Protein AF-0000000087382368 (afdb_homodimer)

Organism: NCBI:txid433684

Sequence (576 aa):
MLLDVPDKCGGAGKSADVFLLLVVKSSPLNYDRREVLRKTWAMERQHNGLWIRRIFISGTTGEGHEKSRMNNLLELEQREYSDILQWDFTDSFYNLTLKQILFLEWMERSCPHVRFLLNGDDDVFAHTDNMVEYLQNLKGNDGSKHLFAGYLIQGHGPVRWKPSKYYIPVEIYKEDSYFPYCGGGGFLLSSYTASVIYNMSRSITFHPIDDAYIGMCLAKAGLSPISHIGFRTLGLKIPSNKVNTYDPCYYKDLLVVHRFLPAEMYFMWNKISDPTLKCGRPLKCGARMLLDVPDKCGGAGKSADVFLLLVVKSSPLNYDRREVLRKTWAMERQHNGLWIRRIFISGTTGEGHEKSRMNNLLELEQREYSDILQWDFTDSFYNLTLKQILFLEWMERSCPHVRFLLNGDDDVFAHTDNMVEYLQNLKGNDGSKHLFAGYLIQGHGPVRWKPSKYYIPVEIYKEDSYFPYCGGGGFLLSSYTASVIYNMSRSITFHPIDDAYIGMCLAKAGLSPISHIGFRTLGLKIPSNKVNTYDPCYYKDLLVVHRFLPAEMYFMWNKISDPTLKCGRPLKCGAR

Foldseek 3Di:
DLADQLCQCPWQVNNQLAAEEEEAEDELVPPLLVVLCCVFQQPFDDAPSGTYTYAYEYEFEDDDPVRVVSSVSVVVVCVVPVHYHYDHDYGDLQCVQVSLLVVLVSCVGRRLNHFKYKQAYSFKAFNVNLVSVVQVPPPPGSLQDWAKEAAKDFPAAQDCDVVDPRHDDCVQPVDGTFAIFHDRRIIMTRSNLSNQLNVLPVPDDDDRNNRSSSRVSCVVVVHHHDYDPQHAAVADPDPDPPDDSLDLLVNLNHGMGGGHDSVSSNVNRVQSPDPPDDDPDPDPPPPD/DLADQLCQCPWQVNLLLAAEEEEAEDELVPPLLVVLCCVFQQPFDDAPSGTYTYAYEYEFEDDDPVRVVSSVSVVVVCVVPVHYHYDHDYGDLQCVQVSLLVVLVSCVGRRLNHFKYKQAYSFKAFNVNLVSVVQVPPPPGSLQDWAKEAAKDFPAAQDCDVVDPRHDDCVQPVDGTFAIFHDRRIIMTRSNLSNQLNVLPVPDDDDRNNRSSSRVSCVVVVHHHDYDPQHAAVADPDPDPPDDSLDLLVNLNHGMGGGHDSVSNNVNRVQSPDPPDDDPDPDPPPPD

Secondary structure (DSSP, 8-state):
--B--TTTTSSGGGGGGEEEEEEEE--TT-HHHHHHHHHTTT--EEETTEEEEEEEEEEE-SSHHHHHHHHHHHHHHHHHH--EEEEEEE-SGGGHHHHHHHHHHHHHHH-TT--EEEEEETTEEE-HHHHHHHHHT-TT-SSSS--EEEEEE-S---B--TTSTTB--TTT---SSPPPEEEEEEEEEEHHHHHHHHHHHTSS---SSHHHHHHHHHHHTT---EE-TTEETT----S-TTS-TT-GGGTTT-SEEE---HHHHHHHHHHHT-TT------------/--B--TTTTSSGGGGGGEEEEEEEE--TT-HHHHHHHHHTTT--EEETTEEEEEEEEEEE-SSHHHHHHHHHHHHHHHHHH--EEEEEEE--GGGHHHHHHHHHHHHHHH-TT--EEEEEETTEEE-HHHHHHHHHT-TT-SSSS--EEEEEE-S---B--TTSTTB--TTT---SSPPPEEEEEEEEEEHHHHHHHHHHHTSS---SSHHHHHHHHHHHTT---EE-TTEETT----S-TTS-TT-GGGTTT-SEEE---HHHHHHHHHHHT-TT------------

Nearest PDB structures (foldseek):
  6wmo-assembly1_B  TM=9.620E-01  e=3.633E-31  Homo sapiens
  6wmo-assembly1_A  TM=9.500E-01  e=1.245E-30  Homo sapiens
  6wmm-assembly1_A  TM=9.479E-01  e=2.606E-30  Homo sapiens
  6wmn-assembly2_C  TM=9.348E-01  e=1.694E-30  Homo sapiens
  7jhi-assembly4_D  TM=9.370E-01  e=4.709E-29  Homo sapiens

Structure (mmCIF, N/CA/C/O backbone):
data_AF-0000000087382368-model_v1
#
loop_
_entity.id
_entity.type
_entity.pdbx_description
1 polymer Hexosyltransferase
#
loop_
_atom_site.group_PDB
_atom_site.id
_atom_site.type_symbol
_atom_site.label_atom_id
_atom_site.label_alt_id
_atom_site.label_comp_id
_atom_site.label_asym_id
_atom_site.label_entity_id
_atom_site.label_seq_id
_atom_site.pdbx_PDB_ins_code
_atom_site.Cartn_x
_atom_site.Cartn_y
_atom_site.Cartn_z
_atom_site.occupancy
_atom_site.B_iso_or_equiv
_atom_site.auth_seq_id
_atom_site.auth_comp_id
_atom_site.auth_asym_id
_atom_site.auth_atom_id
_atom_site.pdbx_PDB_model_num
ATOM 1 N N . MET A 1 1 ? -22.281 12.133 9.969 1 93.56 1 MET A N 1
ATOM 2 C CA . MET A 1 1 ? -21.016 11.422 10.117 1 93.56 1 MET A CA 1
ATOM 3 C C . MET A 1 1 ? -21.172 9.945 9.789 1 93.56 1 MET A C 1
ATOM 5 O O . MET A 1 1 ? -22.109 9.297 10.258 1 93.56 1 MET A O 1
ATOM 9 N N . LEU A 1 2 ? -20.391 9.484 8.906 1 97.62 2 LEU A N 1
ATOM 10 C CA . LEU A 1 2 ? -20.453 8.109 8.438 1 97.62 2 LEU A CA 1
ATOM 11 C C . LEU A 1 2 ? -19.594 7.199 9.32 1 97.62 2 LEU A C 1
ATOM 13 O O . LEU A 1 2 ? -20 6.082 9.648 1 97.62 2 LEU A O 1
ATOM 17 N N . LEU A 1 3 ? -18.438 7.551 9.656 1 98.69 3 LEU A N 1
ATOM 18 C CA . LEU A 1 3 ? -17.531 6.844 10.547 1 98.69 3 LEU A CA 1
ATOM 19 C C . LEU A 1 3 ? -17.031 7.762 11.656 1 98.69 3 LEU A C 1
ATOM 21 O O . LEU A 1 3 ? -16.75 8.938 11.422 1 98.69 3 LEU A O 1
ATOM 25 N N . ASP A 1 4 ? -16.984 7.246 12.867 1 98.19 4 ASP A N 1
ATOM 26 C CA . ASP A 1 4 ? -16.594 8.008 14.047 1 98.19 4 ASP A CA 1
ATOM 27 C C . ASP A 1 4 ? -15.656 7.199 14.938 1 98.19 4 ASP A C 1
ATOM 29 O O . ASP A 1 4 ? -15.609 5.969 14.836 1 98.19 4 ASP A O 1
ATOM 33 N N . VAL A 1 5 ? -14.828 7.914 15.609 1 97.38 5 VAL A N 1
ATOM 34 C CA . VAL A 1 5 ? -13.945 7.297 16.594 1 97.38 5 VAL A CA 1
ATOM 35 C C . VAL A 1 5 ? -13.977 8.109 17.891 1 97.38 5 VAL A C 1
ATOM 37 O O . VAL A 1 5 ? -12.953 8.656 18.312 1 97.38 5 VAL A O 1
ATOM 40 N N . PRO A 1 6 ? -15.023 8.094 18.625 1 94.81 6 PRO A N 1
ATOM 41 C CA . PRO A 1 6 ? -15.219 9 19.766 1 94.81 6 PRO A CA 1
ATOM 42 C C . PRO A 1 6 ? -14.227 8.758 20.891 1 94.81 6 PRO A C 1
ATOM 44 O O . PRO A 1 6 ? -13.93 9.664 21.672 1 94.81 6 PRO A O 1
ATOM 47 N N . ASP A 1 7 ? -13.656 7.555 20.938 1 95.12 7 ASP A N 1
ATOM 48 C CA . ASP A 1 7 ? -12.781 7.238 22.062 1 95.12 7 ASP A CA 1
ATOM 49 C C . ASP A 1 7 ? -11.312 7.312 21.656 1 95.12 7 ASP A C 1
ATOM 51 O O . ASP A 1 7 ? -10.438 6.766 22.344 1 95.12 7 ASP A O 1
ATOM 55 N N . LYS A 1 8 ? -11.047 7.922 20.516 1 96.75 8 LYS A N 1
ATOM 56 C CA . LYS A 1 8 ? -9.688 7.961 19.984 1 96.75 8 LYS A CA 1
ATOM 57 C C . LYS A 1 8 ? -8.719 8.562 21 1 96.75 8 LYS A C 1
ATOM 59 O O . LYS A 1 8 ? -7.586 8.086 21.125 1 96.75 8 LYS A O 1
ATOM 64 N N . CYS A 1 9 ? -9.148 9.539 21.672 1 97.06 9 CYS A N 1
ATOM 65 C CA . CYS A 1 9 ? -8.273 10.25 22.609 1 97.06 9 CYS A CA 1
ATOM 66 C C . CYS A 1 9 ? -8.539 9.82 24.047 1 97.06 9 CYS A C 1
ATOM 68 O O . CYS A 1 9 ? -8.227 10.555 24.984 1 97.06 9 CYS A O 1
ATOM 70 N N . GLY A 1 10 ? -9.164 8.672 24.25 1 94 10 GLY A N 1
ATOM 71 C CA . GLY A 1 10 ? -9.492 8.211 25.594 1 94 10 GLY A CA 1
ATOM 72 C C . GLY A 1 10 ? -10.75 8.859 26.156 1 94 10 GLY A C 1
ATOM 73 O O . GLY A 1 10 ? -11.008 8.773 27.359 1 94 10 GLY A O 1
ATOM 74 N N . GLY A 1 11 ? -11.5 9.453 25.281 1 90.62 11 GLY A N 1
ATOM 75 C CA . GLY A 1 11 ? -12.633 10.258 25.703 1 90.62 11 GLY A CA 1
ATOM 76 C C . GLY A 1 11 ? -12.266 11.703 25.984 1 90.62 11 GLY A C 1
ATOM 77 O O . GLY A 1 11 ? -11.086 12.031 26.125 1 90.62 11 GLY A O 1
ATOM 78 N N . ALA A 1 12 ? -13.266 12.547 26.016 1 86.62 12 ALA A N 1
ATOM 79 C CA . ALA A 1 12 ? -13.055 13.984 26.172 1 86.62 12 ALA A CA 1
ATOM 80 C C . ALA A 1 12 ? -12.25 14.289 27.438 1 86.62 12 ALA A C 1
ATOM 82 O O . ALA A 1 12 ? -11.352 15.133 27.422 1 86.62 12 ALA A O 1
ATOM 83 N N . GLY A 1 13 ? -12.469 13.578 28.453 1 89.31 13 GLY A N 1
ATOM 84 C CA . GLY A 1 13 ? -11.852 13.852 29.734 1 89.31 13 GLY A CA 1
ATOM 85 C C . GLY A 1 13 ? -10.398 13.414 29.797 1 89.31 13 GLY A C 1
ATOM 86 O O . GLY A 1 13 ? -9.609 13.969 30.578 1 89.31 13 GLY A O 1
ATOM 87 N N . LYS A 1 14 ? -10.055 12.469 28.969 1 94.19 14 LYS A N 1
ATOM 88 C CA . LYS A 1 14 ? -8.695 11.93 29.031 1 94.19 14 LYS A CA 1
ATOM 89 C C . LYS A 1 14 ? -7.875 12.375 27.828 1 94.19 14 LYS A C 1
ATOM 91 O O . LYS A 1 14 ? -6.758 11.898 27.609 1 94.19 14 LYS A O 1
ATOM 96 N N . SER A 1 15 ? -8.383 13.273 27.125 1 95.56 15 SER A N 1
ATOM 97 C CA . SER A 1 15 ? -7.77 13.617 25.844 1 95.56 15 SER A CA 1
ATOM 98 C C . SER A 1 15 ? -6.438 14.336 26.047 1 95.56 15 SER A C 1
ATOM 100 O O . SER A 1 15 ? -5.605 14.375 25.141 1 95.56 15 SER A O 1
ATOM 102 N N . ALA A 1 16 ? -6.238 14.859 27.25 1 95.69 16 ALA A N 1
ATOM 103 C CA . ALA A 1 16 ? -4.988 15.562 27.531 1 95.69 16 ALA A CA 1
ATOM 104 C C . ALA A 1 16 ? -3.807 14.594 27.531 1 95.69 16 ALA A C 1
ATOM 106 O O . ALA A 1 16 ? -2.652 15.023 27.453 1 95.69 16 ALA A O 1
ATOM 107 N N . ASP A 1 17 ? -4.109 13.312 27.609 1 96.94 17 ASP A N 1
ATOM 108 C CA . ASP A 1 17 ? -3.062 12.297 27.578 1 96.94 17 ASP A CA 1
ATOM 109 C C . ASP A 1 17 ? -2.424 12.211 26.203 1 96.94 17 ASP A C 1
ATOM 111 O O . ASP A 1 17 ? -1.323 11.672 26.047 1 96.94 17 ASP A O 1
ATOM 115 N N . VAL A 1 18 ? -3.141 12.688 25.234 1 98.5 18 VAL A N 1
ATOM 116 C CA . VAL A 1 18 ? -2.605 12.711 23.875 1 98.5 18 VAL A CA 1
ATOM 117 C C . VAL A 1 18 ? -1.771 13.969 23.672 1 98.5 18 VAL A C 1
ATOM 119 O O . VAL A 1 18 ? -2.297 15.086 23.719 1 98.5 18 VAL A O 1
ATOM 122 N N . PHE A 1 19 ? -0.535 13.742 23.484 1 98.75 19 PHE A N 1
ATOM 123 C CA . PHE A 1 19 ? 0.375 14.867 23.312 1 98.75 19 PHE A CA 1
ATOM 124 C C . PHE A 1 19 ? 0.313 15.406 21.891 1 98.75 19 PHE A C 1
ATOM 126 O O . PHE A 1 19 ? 0.235 16.625 21.688 1 98.75 19 PHE A O 1
ATOM 133 N N . LEU A 1 20 ? 0.41 14.578 20.906 1 98.88 20 LEU A N 1
ATOM 134 C CA . LEU A 1 20 ? 0.377 14.938 19.5 1 98.88 20 LEU A CA 1
ATOM 135 C C . LEU A 1 20 ? -0.668 14.117 18.75 1 98.88 20 LEU A C 1
ATOM 137 O O . LEU A 1 20 ? -0.572 12.891 18.688 1 98.88 20 LEU A O 1
ATOM 141 N N . LEU A 1 21 ? -1.691 14.766 18.266 1 98.81 21 LEU A N 1
ATOM 142 C CA . LEU A 1 21 ? -2.693 14.133 17.422 1 98.81 21 LEU A CA 1
ATOM 143 C C . LEU A 1 21 ? -2.389 14.375 15.945 1 98.81 21 LEU A C 1
ATOM 145 O O . LEU A 1 21 ? -2.344 15.523 15.5 1 98.81 21 LEU A O 1
ATOM 149 N N . LEU A 1 22 ? -2.076 13.32 15.219 1 98.88 22 LEU A N 1
ATOM 150 C CA . LEU A 1 22 ? -1.865 13.398 13.773 1 98.88 22 LEU A CA 1
ATOM 151 C C . LEU A 1 22 ? -3.195 13.375 13.031 1 98.88 22 LEU A C 1
ATOM 153 O O . LEU A 1 22 ? -3.938 12.391 13.102 1 98.88 22 LEU A O 1
ATOM 157 N N . VAL A 1 23 ? -3.506 14.438 12.43 1 98.81 23 VAL A N 1
ATOM 158 C CA . VAL A 1 23 ? -4.727 14.586 11.641 1 98.81 23 VAL A CA 1
ATOM 159 C C . VAL A 1 23 ? -4.387 14.578 10.156 1 98.81 23 VAL A C 1
ATOM 161 O O . VAL A 1 23 ? -3.947 15.586 9.602 1 98.81 23 VAL A O 1
ATOM 164 N N . VAL A 1 24 ? -4.66 13.484 9.523 1 98.75 24 VAL A N 1
ATOM 165 C CA . VAL A 1 24 ? -4.195 13.297 8.148 1 98.75 24 VAL A CA 1
ATOM 166 C C . VAL A 1 24 ? -5.387 13.32 7.195 1 98.75 24 VAL A C 1
ATOM 168 O O . VAL A 1 24 ? -6.293 12.484 7.305 1 98.75 24 VAL A O 1
ATOM 171 N N . LYS A 1 25 ? -5.398 14.273 6.285 1 98.12 25 LYS A N 1
ATOM 172 C CA . LYS A 1 25 ? -6.418 14.312 5.238 1 98.12 25 LYS A CA 1
ATOM 173 C C . LYS A 1 25 ? -6.156 13.242 4.18 1 98.12 25 LYS A C 1
ATOM 175 O O . LYS A 1 25 ? -5.07 13.188 3.6 1 98.12 25 LYS A O 1
ATOM 180 N N . SER A 1 26 ? -7.133 12.43 3.98 1 98.25 26 SER A N 1
ATOM 181 C CA . SER A 1 26 ? -6.938 11.328 3.049 1 98.25 26 SER A CA 1
ATOM 182 C C . SER A 1 26 ? -8.219 11.016 2.285 1 98.25 26 SER A C 1
ATOM 184 O O . SER A 1 26 ? -9.297 10.922 2.879 1 98.25 26 SER A O 1
ATOM 186 N N . SER A 1 27 ? -8.117 10.875 0.966 1 97.31 27 SER A N 1
ATOM 187 C CA . SER A 1 27 ? -9.242 10.453 0.144 1 97.31 27 SER A CA 1
ATOM 188 C C . SER A 1 27 ? -9.508 8.961 0.293 1 97.31 27 SER A C 1
ATOM 190 O O . SER A 1 27 ? -8.578 8.188 0.534 1 97.31 27 SER A O 1
ATOM 192 N N . PRO A 1 28 ? -10.758 8.562 0.104 1 97.56 28 PRO A N 1
ATOM 193 C CA . PRO A 1 28 ? -11.062 7.129 0.199 1 97.56 28 PRO A CA 1
ATOM 194 C C . PRO A 1 28 ? -10.227 6.281 -0.757 1 97.56 28 PRO A C 1
ATOM 196 O O . PRO A 1 28 ? -9.914 5.129 -0.455 1 97.56 28 PRO A O 1
ATOM 199 N N . LEU A 1 29 ? -9.758 6.812 -1.829 1 96 29 LEU A N 1
ATOM 200 C CA . LEU A 1 29 ? -9.016 6.105 -2.865 1 96 29 LEU A CA 1
ATOM 201 C C . LEU A 1 29 ? -7.602 5.789 -2.398 1 96 29 LEU A C 1
ATOM 203 O O . LEU A 1 29 ? -6.918 4.953 -2.996 1 96 29 LEU A O 1
ATOM 207 N N . ASN A 1 30 ? -7.191 6.426 -1.395 1 97.5 30 ASN A N 1
ATOM 208 C CA . ASN A 1 30 ? -5.777 6.383 -1.035 1 97.5 30 ASN A CA 1
ATOM 209 C C . ASN A 1 30 ? -5.508 5.344 0.05 1 97.5 30 ASN A C 1
ATOM 211 O O . ASN A 1 30 ? -4.812 5.629 1.028 1 97.5 30 ASN A O 1
ATOM 215 N N . TYR A 1 31 ? -5.984 4.148 -0.163 1 97.88 31 TYR A N 1
ATOM 216 C CA . TYR A 1 31 ? -5.809 3.053 0.781 1 97.88 31 TYR A CA 1
ATOM 217 C C . TYR A 1 31 ? -4.332 2.791 1.046 1 97.88 31 TYR A C 1
ATOM 219 O O . TYR A 1 31 ? -3.914 2.672 2.199 1 97.88 31 TYR A O 1
ATOM 227 N N . ASP A 1 32 ? -3.553 2.76 0.032 1 97.19 32 ASP A N 1
ATOM 228 C CA . ASP A 1 32 ? -2.141 2.408 0.138 1 97.19 32 ASP A CA 1
ATOM 229 C C . ASP A 1 32 ? -1.383 3.43 0.983 1 97.19 32 ASP A C 1
ATOM 231 O O . ASP A 1 32 ? -0.473 3.068 1.733 1 97.19 32 ASP A O 1
ATOM 235 N N . ARG A 1 33 ? -1.76 4.617 0.828 1 98 33 ARG A N 1
ATOM 236 C CA . ARG A 1 33 ? -1.106 5.664 1.605 1 98 33 ARG A CA 1
ATOM 237 C C . ARG A 1 33 ? -1.413 5.516 3.092 1 98 33 ARG A C 1
ATOM 239 O O . ARG A 1 33 ? -0.508 5.574 3.928 1 98 33 ARG A O 1
ATOM 246 N N . ARG A 1 34 ? -2.676 5.293 3.393 1 98.62 34 ARG A N 1
ATOM 247 C CA . ARG A 1 34 ? -3.051 5.133 4.797 1 98.62 34 ARG A CA 1
ATOM 248 C C . ARG A 1 34 ? -2.369 3.914 5.41 1 98.62 34 ARG A C 1
ATOM 250 O O . ARG A 1 34 ? -1.913 3.963 6.555 1 98.62 34 ARG A O 1
ATOM 257 N N . GLU A 1 35 ? -2.242 2.871 4.621 1 97.88 35 GLU A N 1
ATOM 258 C CA . GLU A 1 35 ? -1.615 1.648 5.113 1 97.88 35 GLU A CA 1
ATOM 259 C C . GLU A 1 35 ? -0.158 1.889 5.492 1 97.88 35 GLU A C 1
ATOM 261 O O . GLU A 1 35 ? 0.289 1.462 6.559 1 97.88 35 GLU A O 1
ATOM 266 N N . VAL A 1 36 ? 0.578 2.547 4.648 1 98.06 36 VAL A N 1
ATOM 267 C CA . VAL A 1 36 ? 2.002 2.727 4.918 1 98.06 36 VAL A CA 1
ATOM 268 C C . VAL A 1 36 ? 2.191 3.742 6.043 1 98.06 36 VAL A C 1
ATOM 270 O O . VAL A 1 36 ? 3.123 3.623 6.844 1 98.06 36 VAL A O 1
ATOM 273 N N . LEU A 1 37 ? 1.294 4.719 6.152 1 98.62 37 LEU A N 1
ATOM 274 C CA . LEU A 1 37 ? 1.382 5.699 7.23 1 98.62 37 LEU A CA 1
ATOM 275 C C . LEU A 1 37 ? 1.208 5.035 8.586 1 98.62 37 LEU A C 1
ATOM 277 O O . LEU A 1 37 ? 1.923 5.359 9.539 1 98.62 37 LEU A O 1
ATOM 281 N N . ARG A 1 38 ? 0.322 4.066 8.703 1 98.38 38 ARG A N 1
ATOM 282 C CA . ARG A 1 38 ? 0.066 3.35 9.945 1 98.38 38 ARG A CA 1
ATOM 283 C C . ARG A 1 38 ? 1.325 2.648 10.438 1 98.38 38 ARG A C 1
ATOM 285 O O . ARG A 1 38 ? 1.49 2.436 11.641 1 98.38 38 ARG A O 1
ATOM 292 N N . LYS A 1 39 ? 2.264 2.4 9.508 1 96.69 39 LYS A N 1
ATOM 293 C CA . LYS A 1 39 ? 3.443 1.621 9.875 1 96.69 39 LYS A CA 1
ATOM 294 C C . LYS A 1 39 ? 4.688 2.504 9.93 1 96.69 39 LYS A C 1
ATOM 296 O O . LYS A 1 39 ? 5.785 2.021 10.219 1 96.69 39 LYS A O 1
ATOM 301 N N . THR A 1 40 ? 4.543 3.713 9.648 1 97.94 40 THR A N 1
ATOM 302 C CA . THR A 1 40 ? 5.691 4.613 9.586 1 97.94 40 THR A CA 1
ATOM 303 C C . THR A 1 40 ? 5.504 5.793 10.531 1 97.94 40 THR A C 1
ATOM 305 O O . THR A 1 40 ? 5.484 5.621 11.758 1 97.94 40 THR A O 1
ATOM 308 N N . TRP A 1 41 ? 5.488 7.023 9.945 1 98.19 41 TRP A N 1
ATOM 309 C CA . TRP A 1 41 ? 5.559 8.188 10.828 1 98.19 41 TRP A CA 1
ATOM 310 C C . TRP A 1 41 ? 4.242 8.383 11.57 1 98.19 41 TRP A C 1
ATOM 312 O O . TRP A 1 41 ? 4.207 9.023 12.625 1 98.19 41 TRP A O 1
ATOM 322 N N . ALA A 1 42 ? 3.135 7.758 11.094 1 98.69 42 ALA A N 1
ATOM 323 C CA . ALA A 1 42 ? 1.833 7.965 11.727 1 98.69 42 ALA A CA 1
ATOM 324 C C . ALA A 1 42 ? 1.482 6.805 12.656 1 98.69 42 ALA A C 1
ATOM 326 O O . ALA A 1 42 ? 0.337 6.68 13.094 1 98.69 42 ALA A O 1
ATOM 327 N N . MET A 1 43 ? 2.441 5.957 12.883 1 98.44 43 MET A N 1
ATOM 328 C CA . MET A 1 43 ? 2.232 4.887 13.852 1 98.44 43 MET A CA 1
ATOM 329 C C . MET A 1 43 ? 1.882 5.453 15.219 1 98.44 43 MET A C 1
ATOM 331 O O . MET A 1 43 ? 2.539 6.379 15.703 1 98.44 43 MET A O 1
ATOM 335 N N . GLU A 1 44 ? 0.811 4.922 15.781 1 98.44 44 GLU A N 1
ATOM 336 C CA . GLU A 1 44 ? 0.479 5.316 17.156 1 98.44 44 GLU A CA 1
ATOM 337 C C . GLU A 1 44 ? 1.472 4.727 18.156 1 98.44 44 GLU A C 1
ATOM 339 O O . GLU A 1 44 ? 1.663 3.51 18.203 1 98.44 44 GLU A O 1
ATOM 344 N N . ARG A 1 45 ? 2.102 5.605 18.906 1 98.25 45 ARG A N 1
ATOM 345 C CA . ARG A 1 45 ? 3.17 5.191 19.812 1 98.25 45 ARG A CA 1
ATOM 346 C C . ARG A 1 45 ? 3.512 6.297 20.797 1 98.25 45 ARG A C 1
ATOM 348 O O . ARG A 1 45 ? 2.951 7.395 20.734 1 98.25 45 ARG A O 1
ATOM 355 N N . GLN A 1 46 ? 4.363 5.949 21.719 1 98.31 46 GLN A N 1
ATOM 356 C CA . GLN A 1 46 ? 4.938 6.973 22.578 1 98.31 46 GLN A CA 1
ATOM 357 C C . GLN A 1 46 ? 6.348 7.344 22.141 1 98.31 46 GLN A C 1
ATOM 359 O O . GLN A 1 46 ? 7.105 6.488 21.688 1 98.31 46 GLN A O 1
ATOM 364 N N . HIS A 1 47 ? 6.594 8.5 22.156 1 97.81 47 HIS A N 1
ATOM 365 C CA . HIS A 1 47 ? 7.949 9.031 22.047 1 97.81 47 HIS A CA 1
ATOM 366 C C . HIS A 1 47 ? 8.281 9.953 23.203 1 97.81 47 HIS A C 1
ATOM 368 O O . HIS A 1 47 ? 7.531 10.891 23.5 1 97.81 47 HIS A O 1
ATOM 374 N N . ASN A 1 48 ? 9.359 9.648 23.969 1 97.62 48 ASN A N 1
ATOM 375 C CA . ASN A 1 48 ? 9.711 10.375 25.188 1 97.62 48 ASN A CA 1
ATOM 376 C C . ASN A 1 48 ? 8.562 10.352 26.203 1 97.62 48 ASN A C 1
ATOM 378 O O . ASN A 1 48 ? 8.273 11.367 26.828 1 97.62 48 ASN A O 1
ATOM 382 N N . GLY A 1 49 ? 7.895 9.273 26.203 1 97.94 49 GLY A N 1
ATOM 383 C CA . GLY A 1 49 ? 6.824 9.094 27.172 1 97.94 49 GLY A CA 1
ATOM 384 C C . GLY A 1 49 ? 5.555 9.828 26.797 1 97.94 49 GLY A C 1
ATOM 385 O O . GLY A 1 49 ? 4.594 9.859 27.578 1 97.94 49 GLY A O 1
ATOM 386 N N . LEU A 1 50 ? 5.5 10.453 25.625 1 98.25 50 LEU A N 1
ATOM 387 C CA . LEU A 1 50 ? 4.355 11.242 25.188 1 98.25 50 LEU A CA 1
ATOM 388 C C . LEU A 1 50 ? 3.6 10.539 24.062 1 98.25 50 LEU A C 1
ATOM 390 O O . LEU A 1 50 ? 4.203 10.109 23.078 1 98.25 50 LEU A O 1
ATOM 394 N N . TRP A 1 51 ? 2.316 10.484 24.141 1 98.44 51 TRP A N 1
ATOM 395 C CA . TRP A 1 51 ? 1.502 9.68 23.234 1 98.44 51 TRP A CA 1
ATOM 396 C C . TRP A 1 51 ? 1.263 10.422 21.922 1 98.44 51 TRP A C 1
ATOM 398 O O . TRP A 1 51 ? 0.868 11.586 21.922 1 98.44 51 TRP A O 1
ATOM 408 N N . ILE A 1 52 ? 1.479 9.719 20.844 1 98.75 52 ILE A N 1
ATOM 409 C CA . ILE A 1 52 ? 1.104 10.125 19.5 1 98.75 52 ILE A CA 1
ATOM 410 C C . ILE A 1 52 ? -0.08 9.289 19.016 1 98.75 52 ILE A C 1
ATOM 412 O O . ILE A 1 52 ? -0.034 8.055 19.047 1 98.75 52 ILE A O 1
ATOM 416 N N . ARG A 1 53 ? -1.175 9.922 18.641 1 98.75 53 ARG A N 1
ATOM 417 C CA . ARG A 1 53 ? -2.35 9.258 18.078 1 98.75 53 ARG A CA 1
ATOM 418 C C . ARG A 1 53 ? -2.65 9.758 16.672 1 98.75 53 ARG A C 1
ATOM 420 O O . ARG A 1 53 ? -2.279 10.883 16.312 1 98.75 53 ARG A O 1
ATOM 427 N N . ARG A 1 54 ? -3.246 8.922 15.906 1 98.75 54 ARG A N 1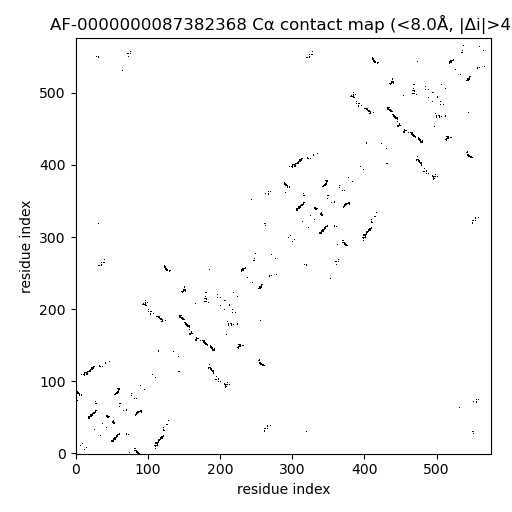
ATOM 428 C CA . ARG A 1 54 ? -3.5 9.266 14.508 1 98.75 54 ARG A CA 1
ATOM 429 C C . ARG A 1 54 ? -4.988 9.172 14.188 1 98.75 54 ARG A C 1
ATOM 431 O O . ARG A 1 54 ? -5.688 8.305 14.695 1 98.75 54 ARG A O 1
ATOM 438 N N . ILE A 1 55 ? -5.426 10.062 13.344 1 98.75 55 ILE A N 1
ATOM 439 C CA . ILE A 1 55 ? -6.742 9.953 12.719 1 98.75 55 ILE A CA 1
ATOM 440 C C . ILE A 1 55 ? -6.648 10.359 11.25 1 98.75 55 ILE A C 1
ATOM 442 O O . ILE A 1 55 ? -5.938 11.305 10.906 1 98.75 55 ILE A O 1
ATOM 446 N N . PHE A 1 56 ? -7.297 9.57 10.398 1 98.88 56 PHE A N 1
ATOM 447 C CA . PHE A 1 56 ? -7.508 9.961 9.016 1 98.88 56 PHE A CA 1
ATOM 448 C C . PHE A 1 56 ? -8.883 10.609 8.836 1 98.88 56 PHE A C 1
ATOM 450 O O . PHE A 1 56 ? -9.883 10.094 9.336 1 98.88 56 PHE A O 1
ATOM 457 N N . ILE A 1 57 ? -8.906 11.711 8.172 1 98.81 57 ILE A N 1
ATOM 458 C CA . ILE A 1 57 ? -10.188 12.367 7.926 1 98.81 57 ILE A CA 1
ATOM 459 C C . ILE A 1 57 ? -10.516 12.312 6.434 1 98.81 57 ILE A C 1
ATOM 461 O O . ILE A 1 57 ? -9.648 12.562 5.594 1 98.81 57 ILE A O 1
ATOM 465 N N . SER A 1 58 ? -11.75 11.891 6.164 1 98.69 58 SER A N 1
ATOM 466 C CA . SER A 1 58 ? -12.125 11.625 4.777 1 98.69 58 SER A CA 1
ATOM 467 C C . SER A 1 58 ? -13.594 11.977 4.527 1 98.69 58 SER A C 1
ATOM 469 O O . SER A 1 58 ? -14.352 12.195 5.469 1 98.69 58 SER A O 1
ATOM 471 N N . GLY A 1 59 ? -13.906 12.219 3.26 1 98.62 59 GLY A N 1
ATOM 472 C CA . GLY A 1 59 ? -15.273 12.266 2.773 1 98.62 59 GLY A CA 1
ATOM 473 C C . GLY A 1 59 ? -15.648 11.055 1.942 1 98.62 59 GLY A C 1
ATOM 474 O O . GLY A 1 59 ? -15.25 9.93 2.254 1 98.62 59 GLY A O 1
ATOM 475 N N . THR A 1 60 ? -16.547 11.305 1.021 1 98.38 60 THR A N 1
ATOM 476 C CA . THR A 1 60 ? -16.953 10.242 0.103 1 98.38 60 THR A CA 1
ATOM 477 C C . THR A 1 60 ? -16.438 10.523 -1.309 1 98.38 60 THR A C 1
ATOM 479 O O . THR A 1 60 ? -16.125 11.664 -1.641 1 98.38 60 THR A O 1
ATOM 482 N N . THR A 1 61 ? -16.328 9.484 -2.07 1 97.06 61 THR A N 1
ATOM 483 C CA . THR A 1 61 ? -15.922 9.641 -3.461 1 97.06 61 THR A CA 1
ATOM 484 C C . THR A 1 61 ? -16.688 8.672 -4.359 1 97.06 61 THR A C 1
ATOM 486 O O . THR A 1 61 ? -17.297 7.723 -3.875 1 97.06 61 THR A O 1
ATOM 489 N N . GLY A 1 62 ? -16.703 9.008 -5.645 1 94 62 GLY A N 1
ATOM 490 C CA . GLY A 1 62 ? -17.375 8.148 -6.613 1 94 62 GLY A CA 1
ATOM 491 C C . GLY A 1 62 ? -18.875 8.281 -6.602 1 94 62 GLY A C 1
ATOM 492 O O . GLY A 1 62 ? -19.422 9.18 -5.949 1 94 62 GLY A O 1
ATOM 493 N N . GLU A 1 63 ? -19.516 7.453 -7.465 1 92.81 63 GLU A N 1
ATOM 494 C CA . GLU A 1 63 ? -20.984 7.406 -7.559 1 92.81 63 GLU A CA 1
ATOM 495 C C . GLU A 1 63 ? -21.484 5.969 -7.594 1 92.81 63 GLU A C 1
ATOM 497 O O . GLU A 1 63 ? -20.734 5.047 -7.914 1 92.81 63 GLU A O 1
ATOM 502 N N . GLY A 1 64 ? -22.703 5.777 -7.176 1 91.75 64 GLY A N 1
ATOM 503 C CA . GLY A 1 64 ? -23.328 4.469 -7.262 1 91.75 64 GLY A CA 1
ATOM 504 C C . GLY A 1 64 ? -22.531 3.377 -6.566 1 91.75 64 GLY A C 1
ATOM 505 O O . GLY A 1 64 ? -22.188 3.508 -5.391 1 91.75 64 GLY A O 1
ATOM 506 N N . HIS A 1 65 ? -22.219 2.4 -7.336 1 89.69 65 HIS A N 1
ATOM 507 C CA . HIS A 1 65 ? -21.531 1.234 -6.793 1 89.69 65 HIS A CA 1
ATOM 508 C C . HIS A 1 65 ? -20.125 1.587 -6.352 1 89.69 65 HIS A C 1
ATOM 510 O O . HIS A 1 65 ? -19.609 1.021 -5.383 1 89.69 65 HIS A O 1
ATOM 516 N N . GLU A 1 66 ? -19.578 2.451 -7.039 1 91.12 66 GLU A N 1
ATOM 517 C CA . GLU A 1 66 ? -18.219 2.865 -6.668 1 91.12 66 GLU A CA 1
ATOM 518 C C . GLU A 1 66 ? -18.219 3.555 -5.305 1 91.12 66 GLU A C 1
ATOM 520 O O . GLU A 1 66 ? -17.344 3.281 -4.473 1 91.12 66 GLU A O 1
ATOM 525 N N . LYS A 1 67 ? -19.141 4.484 -5.133 1 94.88 67 LYS A N 1
ATOM 526 C CA . LYS A 1 67 ? -19.25 5.156 -3.84 1 94.88 67 LYS A CA 1
ATOM 527 C C . LYS A 1 67 ? -19.484 4.148 -2.717 1 94.88 67 LYS A C 1
ATOM 529 O O . LYS A 1 67 ? -18.844 4.23 -1.665 1 94.88 67 LYS A O 1
ATOM 534 N N . SER A 1 68 ? -20.359 3.248 -2.98 1 94.75 68 SER A N 1
ATOM 535 C CA . SER A 1 68 ? -20.656 2.221 -1.987 1 94.75 68 SER A CA 1
ATOM 536 C C . SER A 1 68 ? -19.406 1.401 -1.654 1 94.75 68 SER A C 1
ATOM 538 O O . SER A 1 68 ? -19.141 1.12 -0.484 1 94.75 68 SER A O 1
ATOM 540 N N . ARG A 1 69 ? -18.688 0.994 -2.594 1 94.25 69 ARG A N 1
ATOM 541 C CA . ARG A 1 69 ? -17.484 0.2 -2.408 1 94.25 69 ARG A CA 1
ATOM 542 C C . ARG A 1 69 ? -16.438 0.973 -1.61 1 94.25 69 ARG A C 1
ATOM 544 O O . ARG A 1 69 ? -15.805 0.42 -0.711 1 94.25 69 ARG A O 1
ATOM 551 N N . MET A 1 70 ? -16.297 2.24 -1.981 1 96.75 70 MET A N 1
ATOM 552 C CA . MET A 1 70 ? -15.305 3.062 -1.29 1 96.75 70 MET A CA 1
ATOM 553 C C . MET A 1 70 ? -15.695 3.27 0.17 1 96.75 70 MET A C 1
ATOM 555 O O . MET A 1 70 ? -14.844 3.236 1.056 1 96.75 70 MET A O 1
ATOM 559 N N . ASN A 1 71 ? -16.922 3.518 0.413 1 97.94 71 ASN A N 1
ATOM 560 C CA . ASN A 1 71 ? -17.391 3.639 1.789 1 97.94 71 ASN A CA 1
ATOM 561 C C . ASN A 1 71 ? -17.172 2.35 2.574 1 97.94 71 ASN A C 1
ATOM 563 O O . ASN A 1 71 ? -16.766 2.389 3.738 1 97.94 71 ASN A O 1
ATOM 567 N N . ASN A 1 72 ? -17.469 1.254 1.921 1 96.88 72 ASN A N 1
ATOM 568 C CA . ASN A 1 72 ? -17.266 -0.038 2.57 1 96.88 72 ASN A CA 1
ATOM 569 C C . ASN A 1 72 ? -15.797 -0.299 2.867 1 96.88 72 ASN A C 1
ATOM 571 O O . ASN A 1 72 ? -15.461 -0.889 3.896 1 96.88 72 ASN A O 1
ATOM 575 N N . LEU A 1 73 ? -14.992 0.052 1.928 1 97.5 73 LEU A N 1
ATOM 576 C CA . LEU A 1 73 ? -13.555 -0.086 2.139 1 97.5 73 LEU A CA 1
ATOM 577 C C . LEU A 1 73 ? -13.117 0.646 3.402 1 97.5 73 LEU A C 1
ATOM 579 O O . LEU A 1 73 ? -12.375 0.096 4.219 1 97.5 73 LEU A O 1
ATOM 583 N N . LEU A 1 74 ? -13.57 1.871 3.6 1 98.62 74 LEU A N 1
ATOM 584 C CA . LEU A 1 74 ? -13.227 2.646 4.785 1 98.62 74 LEU A CA 1
ATOM 585 C C . LEU A 1 74 ? -13.812 2.008 6.043 1 98.62 74 LEU A C 1
ATOM 587 O O . LEU A 1 74 ? -13.203 2.066 7.113 1 98.62 74 LEU A O 1
ATOM 591 N N . GLU A 1 75 ? -14.977 1.47 5.887 1 98.25 75 GLU A N 1
ATOM 592 C CA . GLU A 1 75 ? -15.578 0.773 7.02 1 98.25 75 GLU A CA 1
ATOM 593 C C . GLU A 1 75 ? -14.727 -0.412 7.457 1 98.25 75 GLU A C 1
ATOM 595 O O . GLU A 1 75 ? -14.578 -0.667 8.656 1 98.25 75 GLU A O 1
ATOM 600 N N . LEU A 1 76 ? -14.25 -1.171 6.516 1 97.62 76 LEU A N 1
ATOM 601 C CA . LEU A 1 76 ? -13.383 -2.301 6.816 1 97.62 76 LEU A CA 1
ATOM 602 C C . LEU A 1 76 ? -12.117 -1.834 7.531 1 97.62 76 LEU A C 1
ATOM 604 O O . LEU A 1 76 ? -11.695 -2.439 8.516 1 97.62 76 LEU A O 1
ATOM 608 N N . GLU A 1 77 ? -11.523 -0.774 7.031 1 97.94 77 GLU A N 1
ATOM 609 C CA . GLU A 1 77 ? -10.344 -0.211 7.688 1 97.94 77 GLU A CA 1
ATOM 610 C C . GLU A 1 77 ? -10.672 0.244 9.109 1 97.94 77 GLU A C 1
ATOM 612 O O . GLU A 1 77 ? -9.867 0.061 10.023 1 97.94 77 GLU A O 1
ATOM 617 N N . GLN A 1 78 ? -11.844 0.862 9.227 1 98.06 78 GLN A N 1
ATOM 618 C CA . GLN A 1 78 ? -12.289 1.34 10.531 1 98.06 78 GLN A CA 1
ATOM 619 C C . GLN A 1 78 ? -12.383 0.192 11.531 1 98.06 78 GLN A C 1
ATOM 621 O O . GLN A 1 78 ? -12.016 0.344 12.695 1 98.06 78 GLN A O 1
ATOM 626 N N . ARG A 1 79 ? -12.898 -0.857 11.117 1 96.5 79 ARG A N 1
ATOM 627 C CA . ARG A 1 79 ? -13.031 -2.023 11.984 1 96.5 79 ARG A CA 1
ATOM 628 C C . ARG A 1 79 ? -11.664 -2.535 12.422 1 96.5 79 ARG A C 1
ATOM 630 O O . ARG A 1 79 ? -11.492 -2.949 13.57 1 96.5 79 ARG A O 1
ATOM 637 N N . GLU A 1 80 ? -10.758 -2.471 11.523 1 96.19 80 GLU A N 1
ATOM 638 C CA . GLU A 1 80 ? -9.422 -3.004 11.789 1 96.19 80 GLU A CA 1
ATOM 639 C C . GLU A 1 80 ? -8.609 -2.041 12.641 1 96.19 80 GLU A C 1
ATOM 641 O O . GLU A 1 80 ? -7.875 -2.467 13.539 1 96.19 80 GLU A O 1
ATOM 646 N N . TYR A 1 81 ? -8.734 -0.732 12.414 1 97.88 81 TYR A N 1
ATOM 647 C CA . TYR A 1 81 ? -7.738 0.176 12.977 1 97.88 81 TYR A CA 1
ATOM 648 C C . TYR A 1 81 ? -8.398 1.243 13.836 1 97.88 81 TYR A C 1
ATOM 650 O O . TYR A 1 81 ? -7.734 1.893 14.648 1 97.88 81 TYR A O 1
ATOM 658 N N . SER A 1 82 ? -9.703 1.552 13.586 1 98 82 SER A N 1
ATOM 659 C CA . SER A 1 82 ? -10.445 2.559 14.336 1 98 82 SER A CA 1
ATOM 660 C C . SER A 1 82 ? -9.734 3.908 14.305 1 98 82 SER A C 1
ATOM 662 O O . SER A 1 82 ? -9.469 4.5 15.352 1 98 82 SER A O 1
ATOM 664 N N . ASP A 1 83 ? -9.508 4.355 13.125 1 98.69 83 ASP A N 1
ATOM 665 C CA . ASP A 1 83 ? -8.75 5.602 13.031 1 98.69 83 ASP A CA 1
ATOM 666 C C . ASP A 1 83 ? -9.258 6.465 11.883 1 98.69 83 ASP A C 1
ATOM 668 O O . ASP A 1 83 ? -8.523 7.316 11.375 1 98.69 83 ASP A O 1
ATOM 672 N N . ILE A 1 84 ? -10.484 6.234 11.461 1 98.81 84 ILE A N 1
ATOM 673 C CA . ILE A 1 84 ? -10.984 6.996 10.32 1 98.81 84 ILE A CA 1
ATOM 674 C C . ILE A 1 84 ? -12.219 7.797 10.734 1 98.81 84 ILE A C 1
ATOM 676 O O . ILE A 1 84 ? -13.156 7.242 11.305 1 98.81 84 ILE A O 1
ATOM 680 N N . LEU A 1 85 ? -12.172 9.047 10.531 1 98.81 85 LEU A N 1
ATOM 681 C CA . LEU A 1 85 ? -13.359 9.898 10.531 1 98.81 85 LEU A CA 1
ATOM 682 C C . LEU A 1 85 ? -13.859 10.133 9.109 1 98.81 85 LEU A C 1
ATOM 684 O O . LEU A 1 85 ? -13.07 10.453 8.211 1 98.81 85 LEU A O 1
ATOM 688 N N . GLN A 1 86 ? -15.117 9.953 8.93 1 98.88 86 GLN A N 1
ATOM 689 C CA . GLN A 1 86 ? -15.688 10.164 7.598 1 98.88 86 GLN A CA 1
ATOM 690 C C . GLN A 1 86 ? -17.031 10.891 7.676 1 98.88 86 GLN A C 1
ATOM 692 O O . GLN A 1 86 ? -17.875 10.555 8.508 1 98.88 86 GLN A O 1
ATOM 697 N N . TRP A 1 87 ? -17.156 11.867 6.895 1 98.69 87 TRP A N 1
ATOM 698 C CA . TRP A 1 87 ? -18.438 12.578 6.77 1 98.69 87 TRP A CA 1
ATOM 699 C C . TRP A 1 87 ? -19.016 12.406 5.371 1 98.69 87 TRP A C 1
ATOM 701 O O . TRP A 1 87 ? -18.312 12.023 4.438 1 98.69 87 TRP A O 1
ATOM 711 N N . ASP A 1 88 ? -20.297 12.742 5.273 1 97.44 88 ASP A N 1
ATOM 712 C CA . ASP A 1 88 ? -21 12.531 4.012 1 97.44 88 ASP A CA 1
ATOM 713 C C . ASP A 1 88 ? -20.953 13.789 3.141 1 97.44 88 ASP A C 1
ATOM 715 O O . ASP A 1 88 ? -21.984 14.422 2.893 1 97.44 88 ASP A O 1
ATOM 719 N N . PHE A 1 89 ? -19.875 14.125 2.648 1 97.06 89 PHE A N 1
ATOM 720 C CA . PHE A 1 89 ? -19.625 15.141 1.626 1 97.06 89 PHE A CA 1
ATOM 721 C C . PHE A 1 89 ? -18.672 14.609 0.556 1 97.06 89 PHE A C 1
ATOM 723 O O . PHE A 1 89 ? -17.953 13.648 0.79 1 97.06 89 PHE A O 1
ATOM 730 N N . THR A 1 90 ? -18.719 15.195 -0.57 1 96.44 90 THR A N 1
ATOM 731 C CA . THR A 1 90 ? -17.812 14.781 -1.639 1 96.44 90 THR A CA 1
ATOM 732 C C . THR A 1 90 ? -16.391 15.219 -1.341 1 96.44 90 THR A C 1
ATOM 734 O O . THR A 1 90 ? -16.109 16.406 -1.191 1 96.44 90 THR A O 1
ATOM 737 N N . ASP A 1 91 ? -15.539 14.219 -1.293 1 96 91 ASP A N 1
ATOM 738 C CA . ASP A 1 91 ? -14.133 14.469 -1.001 1 96 91 ASP A CA 1
ATOM 739 C C . ASP A 1 91 ? -13.414 15.055 -2.217 1 96 91 ASP A C 1
ATOM 741 O O . ASP A 1 91 ? -12.797 14.328 -2.994 1 96 91 ASP A O 1
ATOM 745 N N . SER A 1 92 ? -13.477 16.328 -2.381 1 93.06 92 SER A N 1
ATOM 746 C CA . SER A 1 92 ? -12.859 17.062 -3.484 1 93.06 92 SER A CA 1
ATOM 747 C C . SER A 1 92 ? -12 18.203 -2.973 1 93.06 92 SER A C 1
ATOM 749 O O . SER A 1 92 ? -12.094 18.578 -1.803 1 93.06 92 SER A O 1
ATOM 751 N N . PHE A 1 93 ? -11.219 18.688 -3.844 1 88.25 93 PHE A N 1
ATOM 752 C CA . PHE A 1 93 ? -10.32 19.781 -3.488 1 88.25 93 PHE A CA 1
ATOM 753 C C . PHE A 1 93 ? -11.102 20.984 -2.957 1 88.25 93 PHE A C 1
ATOM 755 O O . PHE A 1 93 ? -10.664 21.656 -2.02 1 88.25 93 PHE A O 1
ATOM 762 N N . TYR A 1 94 ? -12.25 21.219 -3.396 1 88 94 TYR A N 1
ATOM 763 C CA . TYR A 1 94 ? -13.047 22.391 -3.041 1 88 94 TYR A CA 1
ATOM 764 C C . TYR A 1 94 ? -13.672 22.219 -1.663 1 88 94 TYR A C 1
ATOM 766 O O . TYR A 1 94 ? -14.141 23.203 -1.063 1 88 94 TYR A O 1
ATOM 774 N N . ASN A 1 95 ? -13.648 20.984 -1.193 1 94.56 95 ASN A N 1
ATOM 775 C CA . ASN A 1 95 ? -14.273 20.719 0.097 1 94.56 95 ASN A CA 1
ATOM 776 C C . ASN A 1 95 ? -13.234 20.5 1.19 1 94.56 95 ASN A C 1
ATOM 778 O O . ASN A 1 95 ? -13.555 19.953 2.254 1 94.56 95 ASN A O 1
ATOM 782 N N . LEU A 1 96 ? -12.016 20.891 0.897 1 95.88 96 LEU A N 1
ATOM 783 C CA . LEU A 1 96 ? -10.953 20.703 1.878 1 95.88 96 LEU A CA 1
ATOM 784 C C . LEU A 1 96 ? -11.211 21.531 3.127 1 95.88 96 LEU A C 1
ATOM 786 O O . LEU A 1 96 ? -10.977 21.078 4.246 1 95.88 96 LEU A O 1
ATOM 790 N N . THR A 1 97 ? -11.68 22.766 2.922 1 97.06 97 THR A N 1
ATOM 791 C CA . THR A 1 97 ? -12 23.625 4.059 1 97.06 97 THR A CA 1
ATOM 792 C C . THR A 1 97 ? -13.125 23.016 4.895 1 97.06 97 THR A C 1
ATOM 794 O O . THR A 1 97 ? -13.047 22.984 6.125 1 97.06 97 THR A O 1
ATOM 797 N N . LEU A 1 98 ? -14.156 22.547 4.191 1 97.19 98 LEU A N 1
ATOM 798 C CA . LEU A 1 98 ? -15.242 21.891 4.898 1 97.19 98 LEU A CA 1
ATOM 799 C C . LEU A 1 98 ? -14.711 20.719 5.723 1 97.19 98 LEU A C 1
ATOM 801 O O . LEU A 1 98 ? -15.062 20.562 6.895 1 97.19 98 LEU A O 1
ATOM 805 N N . LYS A 1 99 ? -13.883 19.906 5.113 1 97.19 99 LYS A N 1
ATOM 806 C CA . LYS A 1 99 ? -13.266 18.766 5.777 1 97.19 99 LYS A CA 1
ATOM 807 C C . LYS A 1 99 ? -12.531 19.203 7.043 1 97.19 99 LYS A C 1
ATOM 809 O O . LYS A 1 99 ? -12.664 18.562 8.094 1 97.19 99 LYS A O 1
ATOM 814 N N . GLN A 1 100 ? -11.852 20.281 6.953 1 97.56 100 GLN A N 1
ATOM 815 C CA . GLN A 1 100 ? -11.07 20.812 8.07 1 97.56 100 GLN A CA 1
ATOM 816 C C . GLN A 1 100 ? -11.977 21.281 9.203 1 97.56 100 GLN A C 1
ATOM 818 O O . GLN A 1 100 ? -11.719 20.984 10.375 1 97.56 100 GLN A O 1
ATOM 823 N N . ILE A 1 101 ? -12.992 21.969 8.93 1 97.62 101 ILE A N 1
ATOM 824 C CA . ILE A 1 101 ? -13.859 22.547 9.945 1 97.62 101 ILE A CA 1
ATOM 825 C C . ILE A 1 101 ? -14.656 21.438 10.633 1 97.62 101 ILE A C 1
ATOM 827 O O . ILE A 1 101 ? -14.875 21.484 11.852 1 97.62 101 ILE A O 1
ATOM 831 N N . LEU A 1 102 ? -15.086 20.438 9.812 1 98.12 102 LEU A N 1
ATOM 832 C CA . LEU A 1 102 ? -15.781 19.312 10.398 1 98.12 102 LEU A CA 1
ATOM 833 C C . LEU A 1 102 ? -14.891 18.578 11.398 1 98.12 102 LEU A C 1
ATOM 835 O O . LEU A 1 102 ? -15.352 18.156 12.461 1 98.12 102 LEU A O 1
ATOM 839 N N . PHE A 1 103 ? -13.68 18.453 11.086 1 98.44 103 PHE A N 1
ATOM 840 C CA . PHE A 1 103 ? -12.742 17.828 12.023 1 98.44 103 PHE A CA 1
ATOM 841 C C . PHE A 1 103 ? -12.641 18.656 13.297 1 98.44 103 PHE A C 1
ATOM 843 O O . PHE A 1 103 ? -12.664 18.109 14.398 1 98.44 103 PHE A O 1
ATOM 850 N N . LEU A 1 104 ? -12.406 19.953 13.117 1 98.38 104 LEU A N 1
ATOM 851 C CA . LEU A 1 104 ? -12.258 20.797 14.297 1 98.38 104 LEU A CA 1
ATOM 852 C C . LEU A 1 104 ? -13.477 20.688 15.211 1 98.38 104 LEU A C 1
ATOM 854 O O . LEU A 1 104 ? -13.344 20.688 16.438 1 98.38 104 LEU A O 1
ATOM 858 N N . GLU A 1 105 ? -14.602 20.625 14.594 1 98.06 105 GLU A N 1
ATOM 859 C CA . GLU A 1 105 ? -15.828 20.406 15.367 1 98.06 105 GLU A CA 1
ATOM 860 C C . GLU A 1 105 ? -15.766 19.094 16.141 1 98.06 105 GLU A C 1
ATOM 862 O O . GLU A 1 105 ? -16.125 19.047 17.328 1 98.06 105 GLU A O 1
ATOM 867 N N . TRP A 1 106 ? -15.367 18.047 15.461 1 98.31 106 TRP A N 1
ATOM 868 C CA . TRP A 1 106 ? -15.234 16.75 16.094 1 98.31 106 TRP A CA 1
ATOM 869 C C . TRP A 1 106 ? -14.234 16.797 17.25 1 98.31 106 TRP A C 1
ATOM 871 O O . TRP A 1 106 ? -14.461 16.203 18.297 1 98.31 106 TRP A O 1
ATOM 881 N N . MET A 1 107 ? -13.125 17.453 17.016 1 98.06 107 MET A N 1
ATOM 882 C CA . MET A 1 107 ? -12.062 17.562 18.016 1 98.06 107 MET A CA 1
ATOM 883 C C . MET A 1 107 ? -12.578 18.203 19.297 1 98.06 107 MET A C 1
ATOM 885 O O . MET A 1 107 ? -12.242 17.766 20.406 1 98.06 107 MET A O 1
ATOM 889 N N . GLU A 1 108 ? -13.391 19.266 19.172 1 96.88 108 GLU A N 1
ATOM 890 C CA . GLU A 1 108 ? -13.945 19.953 20.344 1 96.88 108 GLU A CA 1
ATOM 891 C C . GLU A 1 108 ? -14.797 19.016 21.188 1 96.88 108 GLU A C 1
ATOM 893 O O . GLU A 1 108 ? -14.852 19.156 22.406 1 96.88 108 GLU A O 1
ATOM 898 N N . ARG A 1 109 ? -15.359 18.109 20.516 1 96.44 109 ARG A N 1
ATOM 899 C CA . ARG A 1 109 ? -16.281 17.219 21.203 1 96.44 109 ARG A CA 1
ATOM 900 C C . ARG A 1 109 ? -15.547 16 21.766 1 96.44 109 ARG A C 1
ATOM 902 O O . ARG A 1 109 ? -15.805 15.586 22.891 1 96.44 109 ARG A O 1
ATOM 909 N N . SER A 1 110 ? -14.586 15.445 21.062 1 97.12 110 SER A N 1
ATOM 910 C CA . SER A 1 110 ? -14.07 14.117 21.359 1 97.12 110 SER A CA 1
ATOM 911 C C . SER A 1 110 ? -12.648 14.188 21.906 1 97.12 110 SER A C 1
ATOM 913 O O . SER A 1 110 ? -12.203 13.281 22.609 1 97.12 110 SER A O 1
ATOM 915 N N . CYS A 1 111 ? -11.914 15.242 21.547 1 97.44 111 CYS A N 1
ATOM 916 C CA . CYS A 1 111 ? -10.523 15.391 21.953 1 97.44 111 CYS A CA 1
ATOM 917 C C . CYS A 1 111 ? -10.211 16.828 22.328 1 97.44 111 CYS A C 1
ATOM 919 O O . CYS A 1 111 ? -9.25 17.422 21.828 1 97.44 111 CYS A O 1
ATOM 921 N N . PRO A 1 112 ? -10.969 17.422 23.25 1 95.88 112 PRO A N 1
ATOM 922 C CA . PRO A 1 112 ? -10.883 18.875 23.469 1 95.88 112 PRO A CA 1
ATOM 923 C C . PRO A 1 112 ? -9.57 19.281 24.141 1 95.88 112 PRO A C 1
ATOM 925 O O . PRO A 1 112 ? -9.18 20.453 24.062 1 95.88 112 PRO A O 1
ATOM 928 N N . HIS A 1 113 ? -8.812 18.344 24.719 1 95.94 113 HIS A N 1
ATOM 929 C CA . HIS A 1 113 ? -7.672 18.75 25.516 1 95.94 113 HIS A CA 1
ATOM 930 C C . HIS A 1 113 ? -6.371 18.172 24.969 1 95.94 113 HIS A C 1
ATOM 932 O O . HIS A 1 113 ? -5.348 18.172 25.656 1 95.94 113 HIS A O 1
ATOM 938 N N . VAL A 1 114 ? -6.438 17.609 23.734 1 98.25 114 VAL A N 1
ATOM 939 C CA . VAL A 1 114 ? -5.184 17.203 23.109 1 98.25 114 VAL A CA 1
ATOM 940 C C . VAL A 1 114 ? -4.211 18.375 23.109 1 98.25 114 VAL A C 1
ATOM 942 O O . VAL A 1 114 ? -4.625 19.547 23.031 1 98.25 114 VAL A O 1
ATOM 945 N N . ARG A 1 115 ? -2.992 18.141 23.172 1 98.38 115 ARG A N 1
ATOM 946 C CA . ARG A 1 115 ? -2.057 19.234 23.375 1 98.38 115 ARG A CA 1
ATOM 947 C C . ARG A 1 115 ? -1.669 19.891 22.047 1 98.38 115 ARG A C 1
ATOM 949 O O . ARG A 1 115 ? -1.803 21.094 21.875 1 98.38 115 ARG A O 1
ATOM 956 N N . PHE A 1 116 ? -1.178 19.062 21.125 1 98.88 116 PHE A N 1
ATOM 957 C CA . PHE A 1 116 ? -0.756 19.578 19.828 1 98.88 116 PHE A CA 1
ATOM 958 C C . PHE A 1 116 ? -1.319 18.719 18.688 1 98.88 116 PHE A C 1
ATOM 960 O O . PHE A 1 116 ? -1.737 17.578 18.922 1 98.88 116 PHE A O 1
ATOM 967 N N . LEU A 1 117 ? -1.35 19.328 17.5 1 98.81 117 LEU A N 1
ATOM 968 C CA . LEU A 1 117 ? -1.813 18.641 16.297 1 98.81 117 LEU A CA 1
ATOM 969 C C . LEU A 1 117 ? -0.809 18.781 15.164 1 98.81 117 LEU A C 1
ATOM 971 O O . LEU A 1 117 ? -0.192 19.844 15.008 1 98.81 117 LEU A O 1
ATOM 975 N N . LEU A 1 118 ? -0.611 17.75 14.445 1 98.81 118 LEU A N 1
ATOM 976 C CA . LEU A 1 118 ? -0.131 17.844 13.07 1 98.81 118 LEU A CA 1
ATOM 977 C C . LEU A 1 118 ? -1.278 17.688 12.078 1 98.81 118 LEU A C 1
ATOM 979 O O . LEU A 1 118 ? -1.924 16.625 12.039 1 98.81 118 LEU A O 1
ATOM 983 N N . ASN A 1 119 ? -1.569 18.672 11.375 1 98 119 ASN A N 1
ATOM 984 C CA . ASN A 1 119 ? -2.576 18.641 10.32 1 98 119 ASN A CA 1
ATOM 985 C C . ASN A 1 119 ? -1.937 18.609 8.938 1 98 119 ASN A C 1
ATOM 987 O O . ASN A 1 119 ? -1.27 19.562 8.531 1 98 119 ASN A O 1
ATOM 991 N N . GLY A 1 120 ? -2.102 17.5 8.242 1 96 120 GLY A N 1
ATOM 992 C CA . GLY A 1 120 ? -1.38 17.406 6.98 1 96 120 GLY A CA 1
ATOM 993 C C . GLY A 1 120 ? -2.004 16.422 6.012 1 96 120 GLY A C 1
ATOM 994 O O . GLY A 1 120 ? -3.119 15.938 6.23 1 96 120 GLY A O 1
ATOM 995 N N . ASP A 1 121 ? -1.29 16.203 4.852 1 96.06 121 ASP A N 1
ATOM 996 C CA . ASP A 1 121 ? -1.754 15.336 3.768 1 96.06 121 ASP A CA 1
ATOM 997 C C . ASP A 1 121 ? -1.196 13.922 3.912 1 96.06 121 ASP A C 1
ATOM 999 O O . ASP A 1 121 ? -0.29 13.688 4.715 1 96.06 121 ASP A O 1
ATOM 1003 N N . ASP A 1 122 ? -1.745 13.023 3.104 1 97.69 122 ASP A N 1
ATOM 1004 C CA . ASP A 1 122 ? -1.355 11.625 3.232 1 97.69 122 ASP A CA 1
ATOM 1005 C C . ASP A 1 122 ? -0.186 11.289 2.309 1 97.69 122 ASP A C 1
ATOM 1007 O O . ASP A 1 122 ? 0.219 10.133 2.201 1 97.69 122 ASP A O 1
ATOM 1011 N N . ASP A 1 123 ? 0.387 12.32 1.6 1 95.75 123 ASP A N 1
ATOM 1012 C CA . ASP A 1 123 ? 1.519 12.062 0.716 1 95.75 123 ASP A CA 1
ATOM 1013 C C . ASP A 1 123 ? 2.758 12.828 1.168 1 95.75 123 ASP A C 1
ATOM 1015 O O . ASP A 1 123 ? 3.594 13.211 0.345 1 95.75 123 ASP A O 1
ATOM 1019 N N . VAL A 1 124 ? 2.84 13.117 2.471 1 96.56 124 VAL A N 1
ATOM 1020 C CA . VAL A 1 124 ? 4.012 13.797 3.014 1 96.56 124 VAL A CA 1
ATOM 1021 C C . VAL A 1 124 ? 4.789 12.844 3.916 1 96.56 124 VAL A C 1
ATOM 1023 O O . VAL A 1 124 ? 4.223 11.898 4.469 1 96.56 124 VAL A O 1
ATOM 1026 N N . PHE A 1 125 ? 6.086 13.094 4.012 1 95.75 125 PHE A N 1
ATOM 1027 C CA . PHE A 1 125 ? 6.891 12.469 5.059 1 95.75 125 PHE A CA 1
ATOM 1028 C C . PHE A 1 125 ? 6.977 13.375 6.285 1 95.75 125 PHE A C 1
ATOM 1030 O O . PHE A 1 125 ? 7.41 14.523 6.184 1 95.75 125 PHE A O 1
ATOM 1037 N N . ALA A 1 126 ? 6.512 12.898 7.387 1 97.12 126 ALA A N 1
ATOM 1038 C CA . ALA A 1 126 ? 6.547 13.656 8.633 1 97.12 126 ALA A CA 1
ATOM 1039 C C . ALA A 1 126 ? 7.441 12.977 9.664 1 97.12 126 ALA A C 1
ATOM 1041 O O . ALA A 1 126 ? 7.289 11.781 9.945 1 97.12 126 ALA A O 1
ATOM 1042 N N . HIS A 1 127 ? 8.375 13.703 10.188 1 97.12 127 HIS A N 1
ATOM 1043 C CA . HIS A 1 127 ? 9.234 13.18 11.25 1 97.12 127 HIS A CA 1
ATOM 1044 C C . HIS A 1 127 ? 8.625 13.438 12.625 1 97.12 127 HIS A C 1
ATOM 1046 O O . HIS A 1 127 ? 9.047 14.359 13.328 1 97.12 127 HIS A O 1
ATOM 1052 N N . THR A 1 128 ? 7.812 12.547 13.062 1 98.19 128 THR A N 1
ATOM 1053 C CA . THR A 1 128 ? 6.984 12.781 14.242 1 98.19 128 THR A CA 1
ATOM 1054 C C . THR A 1 128 ? 7.832 12.75 15.516 1 98.19 128 THR A C 1
ATOM 1056 O O . THR A 1 128 ? 7.48 13.375 16.516 1 98.19 128 THR A O 1
ATOM 1059 N N . ASP A 1 129 ? 9.023 12.07 15.5 1 97.38 129 ASP A N 1
ATOM 1060 C CA . ASP A 1 129 ? 9.945 12.156 16.625 1 97.38 129 ASP A CA 1
ATOM 1061 C C . ASP A 1 129 ? 10.453 13.586 16.812 1 97.38 129 ASP A C 1
ATOM 1063 O O . ASP A 1 129 ? 10.406 14.125 17.922 1 97.38 129 ASP A O 1
ATOM 1067 N N . ASN A 1 130 ? 10.906 14.102 15.695 1 97.56 130 ASN A N 1
ATOM 1068 C CA . ASN A 1 130 ? 11.383 15.477 15.719 1 97.56 130 ASN A CA 1
ATOM 1069 C C . ASN A 1 130 ? 10.289 16.438 16.156 1 97.56 130 ASN A C 1
ATOM 1071 O O . ASN A 1 130 ? 10.562 17.438 16.828 1 97.56 130 ASN A O 1
ATOM 1075 N N . MET A 1 131 ? 9.078 16.172 15.797 1 98.38 131 MET A N 1
ATOM 1076 C CA . MET A 1 131 ? 7.957 17.031 16.156 1 98.38 131 MET A CA 1
ATOM 1077 C C . MET A 1 131 ? 7.727 17.016 17.672 1 98.38 131 MET A C 1
ATOM 1079 O O . MET A 1 131 ? 7.523 18.078 18.281 1 98.38 131 MET A O 1
ATOM 1083 N N . VAL A 1 132 ? 7.711 15.828 18.203 1 98.38 132 VAL A N 1
ATOM 1084 C CA . VAL A 1 132 ? 7.52 15.711 19.656 1 98.38 132 VAL A CA 1
ATOM 1085 C C . VAL A 1 132 ? 8.625 16.469 20.375 1 98.38 132 VAL A C 1
ATOM 1087 O O . VAL A 1 132 ? 8.352 17.234 21.312 1 98.38 132 VAL A O 1
ATOM 1090 N N . GLU A 1 133 ? 9.836 16.312 19.906 1 97.81 133 GLU A N 1
ATOM 1091 C CA . GLU A 1 133 ? 10.969 17 20.531 1 97.81 133 GLU A CA 1
ATOM 1092 C C . GLU A 1 133 ? 10.852 18.516 20.406 1 97.81 133 GLU A C 1
ATOM 1094 O O . GLU A 1 133 ? 11.094 19.234 21.375 1 97.81 133 GLU A O 1
ATOM 1099 N N . TYR A 1 134 ? 10.531 19 19.297 1 97.94 134 TYR A N 1
ATOM 1100 C CA . TYR A 1 134 ? 10.328 20.422 19.078 1 97.94 134 TYR A CA 1
ATOM 1101 C C . TYR A 1 134 ? 9.25 20.969 20 1 97.94 134 TYR A C 1
ATOM 1103 O O . TYR A 1 134 ? 9.469 21.969 20.688 1 97.94 134 TYR A O 1
ATOM 1111 N N . LEU A 1 135 ? 8.133 20.266 20.078 1 98.5 135 LEU A N 1
ATOM 1112 C CA . LEU A 1 135 ? 6.969 20.734 20.828 1 98.5 135 LEU A CA 1
ATOM 1113 C C . LEU A 1 135 ? 7.211 20.656 22.328 1 98.5 135 LEU A C 1
ATOM 1115 O O . LEU A 1 135 ? 6.762 21.516 23.078 1 98.5 135 LEU A O 1
ATOM 1119 N N . GLN A 1 136 ? 7.824 19.625 22.75 1 96.5 136 GLN A N 1
ATOM 1120 C CA . GLN A 1 136 ? 8.109 19.453 24.172 1 96.5 136 GLN A CA 1
ATOM 1121 C C . GLN A 1 136 ? 9.047 20.531 24.672 1 96.5 136 GLN A C 1
ATOM 1123 O O . GLN A 1 136 ? 9.055 20.844 25.875 1 96.5 136 GLN A O 1
ATOM 1128 N N . ASN A 1 137 ? 9.82 21.078 23.75 1 95.75 137 ASN A N 1
ATOM 1129 C CA . ASN A 1 137 ? 10.828 22.062 24.141 1 95.75 137 ASN A CA 1
ATOM 1130 C C . ASN A 1 137 ? 10.305 23.484 24.031 1 95.75 137 ASN A C 1
ATOM 1132 O O . ASN A 1 137 ? 11.039 24.453 24.266 1 95.75 137 ASN A O 1
ATOM 1136 N N . LEU A 1 138 ? 9.07 23.656 23.609 1 95.94 138 LEU A N 1
ATOM 1137 C CA . LEU A 1 138 ? 8.461 24.969 23.578 1 95.94 138 LEU A CA 1
ATOM 1138 C C . LEU A 1 138 ? 8.367 25.562 24.984 1 95.94 138 LEU A C 1
ATOM 1140 O O . LEU A 1 138 ? 7.793 24.938 25.875 1 95.94 138 LEU A O 1
ATOM 1144 N N . LYS A 1 139 ? 9.016 26.641 25.156 1 93.12 139 LYS A N 1
ATOM 1145 C CA . LYS A 1 139 ? 9.008 27.266 26.484 1 93.12 139 LYS A CA 1
ATOM 1146 C C . LYS A 1 139 ? 7.617 27.812 26.828 1 93.12 139 LYS A C 1
ATOM 1148 O O . LYS A 1 139 ? 7.09 28.672 26.125 1 93.12 139 LYS A O 1
ATOM 1153 N N . GLY A 1 140 ? 7.047 27.266 27.844 1 93.75 140 GLY A N 1
ATOM 1154 C CA . GLY A 1 140 ? 5.812 27.797 28.406 1 93.75 140 GLY A CA 1
ATOM 1155 C C . GLY A 1 140 ? 4.586 27.438 27.578 1 93.75 140 GLY A C 1
ATOM 1156 O O . GLY A 1 140 ? 3.527 28.047 27.75 1 93.75 140 GLY A O 1
ATOM 1157 N N . ASN A 1 141 ? 4.691 26.594 26.641 1 96.88 141 ASN A N 1
ATOM 1158 C CA . ASN A 1 141 ? 3.553 26.203 25.828 1 96.88 141 ASN A CA 1
ATOM 1159 C C . ASN A 1 141 ? 3.332 24.688 25.859 1 96.88 141 ASN A C 1
ATOM 1161 O O . ASN A 1 141 ? 4.098 23.938 25.25 1 96.88 141 ASN A O 1
ATOM 1165 N N . ASP A 1 142 ? 2.301 24.281 26.531 1 96.06 142 ASP A N 1
ATOM 1166 C CA . ASP A 1 142 ? 1.956 22.859 26.609 1 96.06 142 ASP A CA 1
ATOM 1167 C C . ASP A 1 142 ? 0.732 22.547 25.766 1 96.06 142 ASP A C 1
ATOM 1169 O O . ASP A 1 142 ? 0.024 21.562 26.016 1 96.06 142 ASP A O 1
ATOM 1173 N N . GLY A 1 143 ? 0.482 23.453 24.859 1 97.44 143 GLY A N 1
ATOM 1174 C CA . GLY A 1 143 ? -0.698 23.344 24.016 1 97.44 143 GLY A CA 1
ATOM 1175 C C . GLY A 1 143 ? -1.776 24.344 24.359 1 97.44 143 GLY A C 1
ATOM 1176 O O . GLY A 1 143 ? -2.768 24.484 23.641 1 97.44 143 GLY A O 1
ATOM 1177 N N . SER A 1 144 ? -1.533 25.125 25.406 1 96.81 144 SER A N 1
ATOM 1178 C CA . SER A 1 144 ? -2.521 26.062 25.938 1 96.81 144 SER A CA 1
ATOM 1179 C C . SER A 1 144 ? -2.305 27.453 25.375 1 96.81 144 SER A C 1
ATOM 1181 O O . SER A 1 144 ? -3.094 28.359 25.641 1 96.81 144 SER A O 1
ATOM 1183 N N . LYS A 1 145 ? -1.176 27.625 24.625 1 98 145 LYS A N 1
ATOM 1184 C CA . LYS A 1 145 ? -0.88 28.906 23.984 1 98 145 LYS A CA 1
ATOM 1185 C C . LYS A 1 145 ? -0.81 28.75 22.469 1 98 145 LYS A C 1
ATOM 1187 O O . LYS A 1 145 ? -0.74 27.641 21.953 1 98 145 LYS A O 1
ATOM 1192 N N . HIS A 1 146 ? -0.759 29.859 21.859 1 98.44 146 HIS A N 1
ATOM 1193 C CA . HIS A 1 146 ? -0.816 29.891 20.391 1 98.44 146 HIS A CA 1
ATOM 1194 C C . HIS A 1 146 ? 0.432 29.266 19.781 1 98.44 146 HIS A C 1
ATOM 1196 O O . HIS A 1 146 ? 1.552 29.562 20.203 1 98.44 146 HIS A O 1
ATOM 1202 N N . LEU A 1 147 ? 0.191 28.375 18.906 1 98.62 147 LEU A N 1
ATOM 1203 C CA . LEU A 1 147 ? 1.219 27.859 18 1 98.62 147 LEU A CA 1
ATOM 1204 C C . LEU A 1 147 ? 0.622 27.516 16.641 1 98.62 147 LEU A C 1
ATOM 1206 O O . LEU A 1 147 ? -0.374 26.781 16.578 1 98.62 147 LEU A O 1
ATOM 1210 N N . PHE A 1 148 ? 1.067 28.031 15.648 1 98.62 148 PHE A N 1
ATOM 1211 C CA . PHE A 1 148 ? 0.819 27.688 14.258 1 98.62 148 PHE A CA 1
ATOM 1212 C C . PHE A 1 148 ? 2.105 27.766 13.445 1 98.62 148 PHE A C 1
ATOM 1214 O O . PHE A 1 148 ? 2.502 28.844 12.992 1 98.62 148 PHE A O 1
ATOM 1221 N N . ALA A 1 149 ? 2.699 26.594 13.242 1 98.25 149 ALA A N 1
ATOM 1222 C CA . ALA A 1 149 ? 4.043 26.562 12.68 1 98.25 149 ALA A CA 1
ATOM 1223 C C . ALA A 1 149 ? 4.086 25.672 11.43 1 98.25 149 ALA A C 1
ATOM 1225 O O . ALA A 1 149 ? 3.449 24.625 11.391 1 98.25 149 ALA A O 1
ATOM 1226 N N . GLY A 1 150 ? 4.75 26.062 10.422 1 97.75 150 GLY A N 1
ATOM 1227 C CA . GLY A 1 150 ? 4.926 25.328 9.172 1 97.75 150 GLY A CA 1
ATOM 1228 C C . GLY A 1 150 ? 5.73 26.109 8.148 1 97.75 150 GLY A C 1
ATOM 1229 O O . GLY A 1 150 ? 6.629 26.875 8.5 1 97.75 150 GLY A O 1
ATOM 1230 N N . TYR A 1 151 ? 5.539 25.766 6.922 1 96.5 151 TYR A N 1
ATOM 1231 C CA . TYR A 1 151 ? 6.094 26.547 5.828 1 96.5 151 TYR A CA 1
ATOM 1232 C C . TYR A 1 151 ? 5.281 27.812 5.598 1 96.5 151 TYR A C 1
ATOM 1234 O O . TYR A 1 151 ? 4.176 27.75 5.051 1 96.5 151 TYR A O 1
ATOM 1242 N N . LEU A 1 152 ? 5.875 28.891 5.938 1 96.88 152 LEU A N 1
ATOM 1243 C CA . LEU A 1 152 ? 5.156 30.172 5.918 1 96.88 152 LEU A CA 1
ATOM 1244 C C . LEU A 1 152 ? 5.027 30.688 4.492 1 96.88 152 LEU A C 1
ATOM 1246 O O . LEU A 1 152 ? 6.023 30.812 3.775 1 96.88 152 LEU A O 1
ATOM 1250 N N . ILE A 1 153 ? 3.811 30.922 4.117 1 95.12 153 ILE A N 1
ATOM 1251 C CA . ILE A 1 153 ? 3.467 31.547 2.842 1 95.12 153 ILE A CA 1
ATOM 1252 C C . ILE A 1 153 ? 2.91 32.938 3.088 1 95.12 153 ILE A C 1
ATOM 1254 O O . ILE A 1 153 ? 1.946 33.125 3.84 1 95.12 153 ILE A O 1
ATOM 1258 N N . GLN A 1 154 ? 3.51 33.875 2.496 1 94.38 154 GLN A N 1
ATOM 1259 C CA . GLN A 1 154 ? 3.094 35.25 2.672 1 94.38 154 GLN A CA 1
ATOM 1260 C C . GLN A 1 154 ? 3.229 36.031 1.368 1 94.38 154 GLN A C 1
ATOM 1262 O O . GLN A 1 154 ? 4.098 35.75 0.547 1 94.38 154 GLN A O 1
ATOM 1267 N N . GLY A 1 155 ? 2.377 37.031 1.235 1 90.44 155 GLY A N 1
ATOM 1268 C CA . GLY A 1 155 ? 2.469 37.938 0.096 1 90.44 155 GLY A CA 1
ATOM 1269 C C . GLY A 1 155 ? 1.907 37.344 -1.181 1 90.44 155 GLY A C 1
ATOM 1270 O O . GLY A 1 155 ? 2.209 37.812 -2.279 1 90.44 155 GLY A O 1
ATOM 1271 N N . HIS A 1 156 ? 1.235 36.25 -1.03 1 91.06 156 HIS A N 1
ATOM 1272 C CA . HIS A 1 156 ? 0.624 35.625 -2.195 1 91.06 156 HIS A CA 1
ATOM 1273 C C . HIS A 1 156 ? -0.884 35.875 -2.219 1 91.06 156 HIS A C 1
ATOM 1275 O O . HIS A 1 156 ? -1.509 36.031 -1.167 1 91.06 156 HIS A O 1
ATOM 1281 N N . GLY A 1 157 ? -1.355 35.969 -3.414 1 93.56 157 GLY A N 1
ATOM 1282 C CA . GLY A 1 157 ? -2.791 36.125 -3.576 1 93.56 157 GLY A CA 1
ATOM 1283 C C . GLY A 1 157 ? -3.457 34.938 -4.25 1 93.56 157 GLY A C 1
ATOM 1284 O O . GLY A 1 157 ? -2.809 33.938 -4.527 1 93.56 157 GLY A O 1
ATOM 1285 N N . PRO A 1 158 ? -4.758 35.094 -4.488 1 95.56 158 PRO A N 1
ATOM 1286 C CA . PRO A 1 158 ? -5.492 34.031 -5.16 1 95.56 158 PRO A CA 1
ATOM 1287 C C . PRO A 1 158 ? -5.023 33.812 -6.598 1 95.56 158 PRO A C 1
ATOM 1289 O O . PRO A 1 158 ? -4.621 34.75 -7.277 1 95.56 158 PRO A O 1
ATOM 1292 N N . VAL A 1 159 ? -4.992 32.531 -7.004 1 95.06 159 VAL A N 1
ATOM 1293 C CA . VAL A 1 159 ? -4.695 32.188 -8.391 1 95.06 159 VAL A CA 1
ATOM 1294 C C . VAL A 1 159 ? -5.898 32.5 -9.273 1 95.06 159 VAL A C 1
ATOM 1296 O O . VAL A 1 159 ? -7 32 -9.039 1 95.06 159 VAL A O 1
ATOM 1299 N N . ARG A 1 160 ? -5.668 33.344 -10.305 1 95.94 160 ARG A N 1
ATOM 1300 C CA . ARG A 1 160 ? -6.766 33.781 -11.156 1 95.94 160 ARG A CA 1
ATOM 1301 C C . ARG A 1 160 ? -6.711 33.125 -12.516 1 95.94 160 ARG A C 1
ATOM 1303 O O . ARG A 1 160 ? -7.535 33.406 -13.391 1 95.94 160 ARG A O 1
ATOM 1310 N N . TRP A 1 161 ? -5.781 32.25 -12.672 1 95.25 161 TRP A N 1
ATOM 1311 C CA . TRP A 1 161 ? -5.664 31.453 -13.891 1 95.25 161 TRP A CA 1
ATOM 1312 C C . TRP A 1 161 ? -6.621 30.266 -13.867 1 95.25 161 TRP A C 1
ATOM 1314 O O . TRP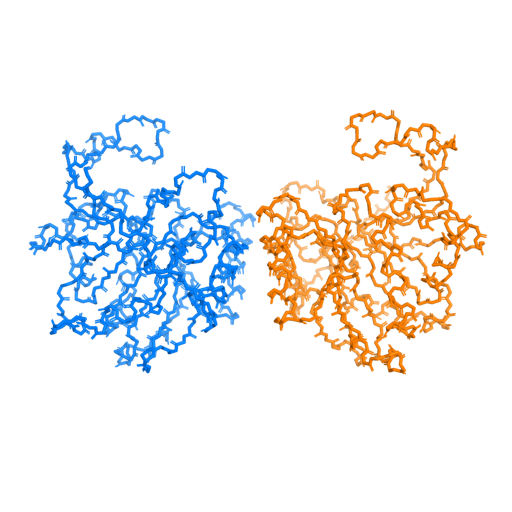 A 1 161 ? -6.395 29.281 -13.148 1 95.25 161 TRP A O 1
ATOM 1324 N N . LYS A 1 162 ? -7.535 30.172 -14.711 1 93.81 162 LYS A N 1
ATOM 1325 C CA . LYS A 1 162 ? -8.695 29.281 -14.664 1 93.81 162 LYS A CA 1
ATOM 1326 C C . LYS A 1 162 ? -8.273 27.828 -14.734 1 93.81 162 LYS A C 1
ATOM 1328 O O . LYS A 1 162 ? -8.844 26.969 -14.047 1 93.81 162 LYS A O 1
ATOM 1333 N N . PRO A 1 163 ? -7.285 27.484 -15.391 1 94.75 163 PRO A N 1
ATOM 1334 C CA . PRO A 1 163 ? -6.938 26.078 -15.508 1 94.75 163 PRO A CA 1
ATOM 1335 C C . PRO A 1 163 ? -6.242 25.531 -14.266 1 94.75 163 PRO A C 1
ATOM 1337 O O . PRO A 1 163 ? -6.078 24.312 -14.125 1 94.75 163 PRO A O 1
ATOM 1340 N N . SER A 1 164 ? -5.961 26.312 -13.43 1 93.5 164 SER A N 1
ATOM 1341 C CA . SER A 1 164 ? -5.273 25.891 -12.211 1 93.5 164 SER A CA 1
ATOM 1342 C C . SER A 1 164 ? -6.238 25.234 -11.234 1 93.5 164 SER A C 1
ATOM 1344 O O . SER A 1 164 ? -7.375 25.688 -11.07 1 93.5 164 SER A O 1
ATOM 1346 N N . LYS A 1 165 ? -5.738 24.234 -10.617 1 89.69 165 LYS A N 1
ATOM 1347 C CA . LYS A 1 165 ? -6.562 23.609 -9.586 1 89.69 165 LYS A CA 1
ATOM 1348 C C . LYS A 1 165 ? -6.762 24.547 -8.398 1 89.69 165 LYS A C 1
ATOM 1350 O O . LYS A 1 165 ? -7.664 24.344 -7.578 1 89.69 165 LYS A O 1
ATOM 1355 N N . TYR A 1 166 ? -6.008 25.641 -8.328 1 91.38 166 TYR A N 1
ATOM 1356 C CA . TYR A 1 166 ? -6.066 26.609 -7.23 1 91.38 166 TYR A CA 1
ATOM 1357 C C . TYR A 1 166 ? -6.867 27.844 -7.621 1 91.38 166 TYR A C 1
ATOM 1359 O O . TYR A 1 166 ? -6.824 28.859 -6.926 1 91.38 166 TYR A O 1
ATOM 1367 N N . TYR A 1 167 ? -7.551 27.703 -8.727 1 94.56 167 TYR A N 1
ATOM 1368 C CA . TYR A 1 167 ? -8.266 28.859 -9.25 1 94.56 167 TYR A CA 1
ATOM 1369 C C . TYR A 1 167 ? -9.32 29.359 -8.258 1 94.56 167 TYR A C 1
ATOM 1371 O O . TYR A 1 167 ? -10.133 28.562 -7.773 1 94.56 167 TYR A O 1
ATOM 1379 N N . ILE A 1 168 ? -9.305 30.719 -7.988 1 95.38 168 ILE A N 1
ATOM 1380 C CA . ILE A 1 168 ? -10.289 31.391 -7.137 1 95.38 168 ILE A CA 1
ATOM 1381 C C . ILE A 1 168 ? -10.844 32.625 -7.855 1 95.38 168 ILE A C 1
ATOM 1383 O O . ILE A 1 168 ? -10.156 33.625 -7.996 1 95.38 168 ILE A O 1
ATOM 1387 N N . PRO A 1 169 ? -12.117 32.531 -8.227 1 94.62 169 PRO A N 1
ATOM 1388 C CA . PRO A 1 169 ? -12.688 33.719 -8.867 1 94.62 169 PRO A CA 1
ATOM 1389 C C . PRO A 1 169 ? -12.812 34.906 -7.914 1 94.62 169 PRO A C 1
ATOM 1391 O O . PRO A 1 169 ? -12.914 34.719 -6.699 1 94.62 169 PRO A O 1
ATOM 1394 N N . VAL A 1 170 ? -12.867 36.094 -8.492 1 94.81 170 VAL A N 1
ATOM 1395 C CA . VAL A 1 170 ? -12.914 37.344 -7.719 1 94.81 170 VAL A CA 1
ATOM 1396 C C . VAL A 1 170 ? -14.203 37.375 -6.891 1 94.81 170 VAL A C 1
ATOM 1398 O O . VAL A 1 170 ? -14.219 37.906 -5.785 1 94.81 170 VAL A O 1
ATOM 1401 N N . GLU A 1 171 ? -15.25 36.688 -7.316 1 93.75 171 GLU A N 1
ATOM 1402 C CA . GLU A 1 171 ? -16.531 36.656 -6.633 1 93.75 171 GLU A CA 1
ATOM 1403 C C . GLU A 1 171 ? -16.438 35.906 -5.309 1 93.75 171 GLU A C 1
ATOM 1405 O O . GLU A 1 171 ? -17.203 36.188 -4.375 1 93.75 171 GLU A O 1
ATOM 1410 N N . ILE A 1 172 ? -15.516 35 -5.234 1 91.38 172 ILE A N 1
ATOM 1411 C CA . ILE A 1 172 ? -15.336 34.188 -4.039 1 91.38 172 ILE A CA 1
ATOM 1412 C C . ILE A 1 172 ? -14.43 34.906 -3.045 1 91.38 172 ILE A C 1
ATOM 1414 O O . ILE A 1 172 ? -14.68 34.875 -1.837 1 91.38 172 ILE A O 1
ATOM 1418 N N . TYR A 1 173 ? -13.531 35.531 -3.58 1 93.75 173 TYR A N 1
ATOM 1419 C CA . TYR A 1 173 ? -12.562 36.25 -2.764 1 93.75 173 TYR A CA 1
ATOM 1420 C C . TYR A 1 173 ? -12.039 37.469 -3.498 1 93.75 173 TYR A C 1
ATOM 1422 O O . TYR A 1 173 ? -11.219 37.344 -4.406 1 93.75 173 TYR A O 1
ATOM 1430 N N . LYS A 1 174 ? -12.328 38.625 -3 1 94 174 LYS A N 1
ATOM 1431 C CA . LYS A 1 174 ? -12.125 39.875 -3.738 1 94 174 LYS A CA 1
ATOM 1432 C C . LYS A 1 174 ? -10.734 40.438 -3.48 1 94 174 LYS A C 1
ATOM 1434 O O . LYS A 1 174 ? -10.211 41.219 -4.289 1 94 174 LYS A O 1
ATOM 1439 N N . GLU A 1 175 ? -10.164 40.062 -2.381 1 93.06 175 GLU A N 1
ATOM 1440 C CA . GLU A 1 175 ? -8.867 40.625 -2.021 1 93.06 175 GLU A CA 1
ATOM 1441 C C . GLU A 1 175 ? -7.762 40.094 -2.934 1 93.06 175 GLU A C 1
ATOM 1443 O O . GLU A 1 175 ? -7.914 39.031 -3.549 1 93.06 175 GLU A O 1
ATOM 1448 N N . ASP A 1 176 ? -6.672 40.844 -2.961 1 93.94 176 ASP A N 1
ATOM 1449 C CA . ASP A 1 176 ? -5.578 40.5 -3.863 1 93.94 176 ASP A CA 1
ATOM 1450 C C . ASP A 1 176 ? -4.465 39.75 -3.123 1 93.94 176 ASP A C 1
ATOM 1452 O O . ASP A 1 176 ? -3.479 39.344 -3.732 1 93.94 176 ASP A O 1
ATOM 1456 N N . SER A 1 177 ? -4.629 39.625 -1.845 1 95.69 177 SER A N 1
ATOM 1457 C CA . SER A 1 177 ? -3.619 38.938 -1.052 1 95.69 177 SER A CA 1
ATOM 1458 C C . SER A 1 177 ? -4.258 38.125 0.082 1 95.69 177 SER A C 1
ATOM 1460 O O . SER A 1 177 ? -5.285 38.531 0.627 1 95.69 177 SER A O 1
ATOM 1462 N N . TYR A 1 178 ? -3.633 37.094 0.324 1 96.25 178 TYR A N 1
ATOM 1463 C CA . TYR A 1 178 ? -4.023 36.312 1.494 1 96.25 178 TYR A CA 1
ATOM 1464 C C . TYR A 1 178 ? -3.289 36.812 2.74 1 96.25 178 TYR A C 1
ATOM 1466 O O . TYR A 1 178 ? -2.201 37.375 2.643 1 96.25 178 TYR A O 1
ATOM 1474 N N . PHE A 1 179 ? -3.943 36.594 3.889 1 97 179 PHE A N 1
ATOM 1475 C CA . PHE A 1 179 ? -3.195 36.688 5.137 1 97 179 PHE A CA 1
ATOM 1476 C C . PHE A 1 179 ? -2.148 35.594 5.23 1 97 179 PHE A C 1
ATOM 1478 O O . PHE A 1 179 ? -2.277 34.531 4.582 1 97 179 PHE A O 1
ATOM 1485 N N . PRO A 1 180 ? -1.072 35.844 6.016 1 97.5 180 PRO A N 1
ATOM 1486 C CA . PRO A 1 180 ? -0.047 34.812 6.152 1 97.5 180 PRO A CA 1
ATOM 1487 C C . PRO A 1 180 ? -0.61 33.5 6.668 1 97.5 180 PRO A C 1
ATOM 1489 O O . PRO A 1 180 ? -1.484 33.5 7.539 1 97.5 180 PRO A O 1
ATOM 1492 N N . TYR A 1 181 ? -0.157 32.469 6.113 1 97.06 181 TYR A N 1
ATOM 1493 C CA . TYR A 1 181 ? -0.57 31.125 6.531 1 97.06 181 TYR A CA 1
ATOM 1494 C C . TYR A 1 181 ? 0.534 30.109 6.273 1 97.06 181 TYR A C 1
ATOM 1496 O O . TYR A 1 181 ? 1.544 30.422 5.641 1 97.06 181 TYR A O 1
ATOM 1504 N N . CYS A 1 182 ? 0.426 28.875 6.824 1 97 182 CYS A N 1
ATOM 1505 C CA . CYS A 1 182 ? 1.349 27.766 6.566 1 97 182 CYS A CA 1
ATOM 1506 C C . CYS A 1 182 ? 0.789 26.828 5.508 1 97 182 CYS A C 1
ATOM 1508 O O . CYS A 1 182 ? -0.412 26.547 5.488 1 97 182 CYS A O 1
ATOM 1510 N N . GLY A 1 183 ? 1.673 26.297 4.699 1 93.62 183 GLY A N 1
ATOM 1511 C CA . GLY A 1 183 ? 1.271 25.422 3.605 1 93.62 183 GLY A CA 1
ATOM 1512 C C . GLY A 1 183 ? 0.512 24.188 4.07 1 93.62 183 GLY A C 1
ATOM 1513 O O . GLY A 1 183 ? 0.813 23.625 5.125 1 93.62 183 GLY A O 1
ATOM 1514 N N . GLY A 1 184 ? -0.35 23.672 3.201 1 91.12 184 GLY A N 1
ATOM 1515 C CA . GLY A 1 184 ? -1.341 22.672 3.553 1 91.12 184 GLY A CA 1
ATOM 1516 C C . GLY A 1 184 ? -0.77 21.266 3.615 1 91.12 184 GLY A C 1
ATOM 1517 O O . GLY A 1 184 ? -1.432 20.344 4.094 1 91.12 184 GLY A O 1
ATOM 1518 N N . GLY A 1 185 ? 0.446 21.078 3.188 1 92.44 185 GLY A N 1
ATOM 1519 C CA . GLY A 1 185 ? 1.051 19.75 3.266 1 92.44 185 GLY A CA 1
ATOM 1520 C C . GLY A 1 185 ? 1.193 19.25 4.688 1 92.44 185 GLY A C 1
ATOM 1521 O O . GLY A 1 185 ? 1.172 18.031 4.926 1 92.44 185 GLY A O 1
ATOM 1522 N N . GLY A 1 186 ? 1.378 20.219 5.535 1 96.44 186 GLY A N 1
ATOM 1523 C CA . GLY A 1 186 ? 1.488 19.906 6.949 1 96.44 186 GLY A CA 1
ATOM 1524 C C . GLY A 1 186 ? 1.872 21.109 7.793 1 96.44 186 GLY A C 1
ATOM 1525 O O . GLY A 1 186 ? 2.715 21.906 7.391 1 96.44 186 GLY A O 1
ATOM 1526 N N . PHE A 1 187 ? 1.225 21.234 8.906 1 97.94 187 PHE A N 1
ATOM 1527 C CA . PHE A 1 187 ? 1.575 22.266 9.875 1 97.94 187 PHE A CA 1
ATOM 1528 C C . PHE A 1 187 ? 1.233 21.828 11.289 1 97.94 187 PHE A C 1
ATOM 1530 O O . PHE A 1 187 ? 0.431 20.906 11.484 1 97.94 187 PHE A O 1
ATOM 1537 N N . LEU A 1 188 ? 1.887 22.422 12.219 1 98.69 188 LEU A N 1
ATOM 1538 C CA . LEU A 1 188 ? 1.665 22.141 13.633 1 98.69 188 LEU A CA 1
ATOM 1539 C C . LEU A 1 188 ? 0.781 23.219 14.266 1 98.69 188 LEU A C 1
ATOM 1541 O O . LEU A 1 188 ? 0.926 24.406 13.969 1 98.69 188 LEU A O 1
ATOM 1545 N N . LEU A 1 189 ? -0.142 22.734 15.125 1 98.12 189 LEU A N 1
ATOM 1546 C CA . LEU A 1 189 ? -1.036 23.609 15.883 1 98.12 189 LEU A CA 1
ATOM 1547 C C . LEU A 1 189 ? -1.062 23.219 17.359 1 98.12 189 LEU A C 1
ATOM 1549 O O . LEU A 1 189 ? -0.953 22.031 17.688 1 98.12 189 LEU A O 1
ATOM 1553 N N . SER A 1 190 ? -1.197 24.234 18.172 1 98.56 190 SER A N 1
ATOM 1554 C CA . SER A 1 190 ? -1.623 23.938 19.531 1 98.56 190 SER A CA 1
ATOM 1555 C C . SER A 1 190 ? -3.133 23.734 19.609 1 98.56 190 SER A C 1
ATOM 1557 O O . SER A 1 190 ? -3.873 24.219 18.75 1 98.56 190 SER A O 1
ATOM 1559 N N . SER A 1 191 ? -3.572 23 20.609 1 97.94 191 SER A N 1
ATOM 1560 C CA . SER A 1 191 ? -5.008 22.844 20.828 1 97.94 191 SER A CA 1
ATOM 1561 C C . SER A 1 191 ? -5.684 24.203 21 1 97.94 191 SER A C 1
ATOM 1563 O O . SER A 1 191 ? -6.812 24.391 20.547 1 97.94 191 SER A O 1
ATOM 1565 N N . TYR A 1 192 ? -5.023 25.078 21.656 1 98.31 192 TYR A N 1
ATOM 1566 C CA . TYR A 1 192 ? -5.523 26.438 21.812 1 98.31 192 TYR A CA 1
ATOM 1567 C C . TYR A 1 192 ? -5.812 27.062 20.453 1 98.31 192 TYR A C 1
ATOM 1569 O O . TYR A 1 192 ? -6.898 27.594 20.219 1 98.31 192 TYR A O 1
ATOM 1577 N N . THR A 1 193 ? -4.824 27.031 19.578 1 98.75 193 THR A N 1
ATOM 1578 C CA . THR A 1 193 ? -4.953 27.625 18.25 1 98.75 193 THR A CA 1
ATOM 1579 C C . THR A 1 193 ? -6.062 26.938 17.453 1 98.75 193 THR A C 1
ATOM 1581 O O . THR A 1 193 ? -6.824 27.609 16.75 1 98.75 193 THR A O 1
ATOM 1584 N N . ALA A 1 194 ? -6.133 25.625 17.562 1 98.56 194 ALA A N 1
ATOM 1585 C CA . ALA A 1 194 ? -7.184 24.891 16.875 1 98.56 194 ALA A CA 1
ATOM 1586 C C . ALA A 1 194 ? -8.57 25.359 17.297 1 98.56 194 ALA A C 1
ATOM 1588 O O . ALA A 1 194 ? -9.453 25.562 16.469 1 98.56 194 ALA A O 1
ATOM 1589 N N . SER A 1 195 ? -8.727 25.547 18.547 1 98.31 195 SER A N 1
ATOM 1590 C CA . SER A 1 195 ? -10 26.031 19.094 1 98.31 195 SER A CA 1
ATOM 1591 C C . SER A 1 195 ? -10.305 27.438 18.609 1 98.31 195 SER A C 1
ATOM 1593 O O . SER A 1 195 ? -11.453 27.75 18.297 1 98.31 195 SER A O 1
ATOM 1595 N N . VAL A 1 196 ? -9.305 28.25 18.578 1 98.44 196 VAL A N 1
ATOM 1596 C CA . VAL A 1 196 ? -9.469 29.625 18.094 1 98.44 196 VAL A CA 1
ATOM 1597 C C . VAL A 1 196 ? -9.938 29.594 16.641 1 98.44 196 VAL A C 1
ATOM 1599 O O . VAL A 1 196 ? -10.867 30.328 16.281 1 98.44 196 VAL A O 1
ATOM 1602 N N . ILE A 1 197 ? -9.297 28.797 15.836 1 98.44 197 ILE A N 1
ATOM 1603 C CA . ILE A 1 197 ? -9.664 28.688 14.422 1 98.44 197 ILE A CA 1
ATOM 1604 C C . ILE A 1 197 ? -11.117 28.25 14.297 1 98.44 197 ILE A C 1
ATOM 1606 O O . ILE A 1 197 ? -11.883 28.812 13.516 1 98.44 197 ILE A O 1
ATOM 1610 N N . TYR A 1 198 ? -11.492 27.234 15.039 1 98.31 198 TYR A N 1
ATOM 1611 C CA . TYR A 1 198 ? -12.859 26.7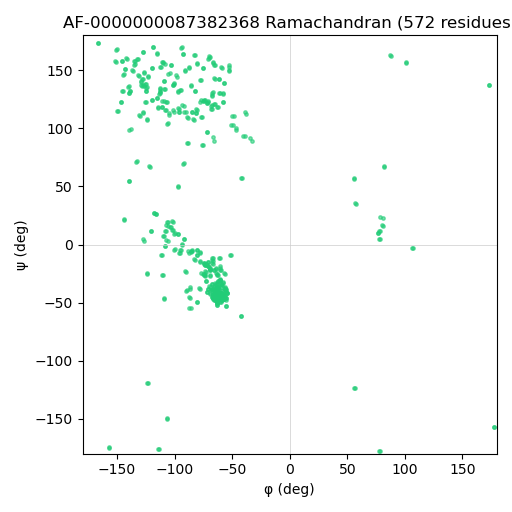34 15 1 98.31 198 TYR A CA 1
ATOM 1612 C C . TYR A 1 198 ? -13.859 27.828 15.352 1 98.31 198 TYR A C 1
ATOM 1614 O O . TYR A 1 198 ? -14.875 28 14.672 1 98.31 198 TYR A O 1
ATOM 1622 N N . ASN A 1 199 ? -13.562 28.516 16.359 1 98.12 199 ASN A N 1
ATOM 1623 C CA . ASN A 1 199 ? -14.445 29.594 16.781 1 98.12 199 ASN A CA 1
ATOM 1624 C C . ASN A 1 199 ? -14.562 30.672 15.719 1 98.12 199 ASN A C 1
ATOM 1626 O O . ASN A 1 199 ? -15.664 31.156 15.438 1 98.12 199 ASN A O 1
ATOM 1630 N N . MET A 1 200 ? -13.453 31.109 15.156 1 98.19 200 MET A N 1
ATOM 1631 C CA . MET A 1 200 ? -13.445 32.156 14.125 1 98.19 200 MET A CA 1
ATOM 1632 C C . MET A 1 200 ? -14.188 31.688 12.883 1 98.19 200 MET A C 1
ATOM 1634 O O . MET A 1 200 ? -14.805 32.5 12.18 1 98.19 200 MET A O 1
ATOM 1638 N N . SER A 1 201 ? -14.094 30.344 12.586 1 97.06 201 SER A N 1
ATOM 1639 C CA . SER A 1 201 ? -14.695 29.781 11.383 1 97.06 201 SER A CA 1
ATOM 1640 C C . SER A 1 201 ? -16.203 29.984 11.383 1 97.06 201 SER A C 1
ATOM 1642 O O . SER A 1 201 ? -16.844 29.922 10.328 1 97.06 201 SER A O 1
ATOM 1644 N N . ARG A 1 202 ? -16.797 30.25 12.477 1 96 202 ARG A N 1
ATOM 1645 C CA . ARG A 1 202 ? -18.25 30.422 12.609 1 96 202 ARG A CA 1
ATOM 1646 C C . ARG A 1 202 ? -18.688 31.766 12.031 1 96 202 ARG A C 1
ATOM 1648 O O . ARG A 1 202 ? -19.875 31.969 11.758 1 96 202 ARG A O 1
ATOM 1655 N N . SER A 1 203 ? -17.766 32.688 11.836 1 95.81 203 SER A N 1
ATOM 1656 C CA . SER A 1 203 ? -18.141 34.031 11.406 1 95.81 203 SER A CA 1
ATOM 1657 C C . SER A 1 203 ? -17.375 34.438 10.156 1 95.81 203 SER A C 1
ATOM 1659 O O . SER A 1 203 ? -17.344 35.625 9.812 1 95.81 203 SER A O 1
ATOM 1661 N N . ILE A 1 204 ? -16.625 33.594 9.656 1 94.44 204 ILE A N 1
ATOM 1662 C CA . ILE A 1 204 ? -15.875 33.875 8.438 1 94.44 204 ILE A CA 1
ATOM 1663 C C . ILE A 1 204 ? -16.391 33 7.301 1 94.44 204 ILE A C 1
ATOM 1665 O O . ILE A 1 204 ? -16.578 31.797 7.473 1 94.44 204 ILE A O 1
ATOM 1669 N N . THR A 1 205 ? -16.656 33.625 6.23 1 93 205 THR A N 1
ATOM 1670 C CA . THR A 1 205 ? -17.141 32.906 5.066 1 93 205 THR A CA 1
ATOM 1671 C C . THR A 1 205 ? -16.094 31.891 4.602 1 93 205 THR A C 1
ATOM 1673 O O . THR A 1 205 ? -14.898 32.188 4.562 1 93 205 THR A O 1
ATOM 1676 N N . PHE A 1 206 ? -16.594 30.703 4.145 1 93.31 206 PHE A N 1
ATOM 1677 C CA . PHE A 1 206 ? -15.711 29.609 3.738 1 93.31 206 PHE A CA 1
ATOM 1678 C C . PHE A 1 206 ? -14.93 29.984 2.484 1 93.31 206 PHE A C 1
ATOM 1680 O O . PHE A 1 206 ? -15.477 30.594 1.561 1 93.31 206 PHE A O 1
ATOM 1687 N N . HIS A 1 207 ? -13.703 29.781 2.533 1 94.62 207 HIS A N 1
ATOM 1688 C CA . HIS A 1 207 ? -12.805 29.844 1.387 1 94.62 207 HIS A CA 1
ATOM 1689 C C . HIS A 1 207 ? -12.312 28.469 0.985 1 94.62 207 HIS A C 1
ATOM 1691 O O . HIS A 1 207 ? -11.977 27.641 1.846 1 94.62 207 HIS A O 1
ATOM 1697 N N . PRO A 1 208 ? -12.18 28.156 -0.298 1 92.19 208 PRO A N 1
ATOM 1698 C CA . PRO A 1 208 ? -11.93 26.781 -0.735 1 92.19 208 PRO A CA 1
ATOM 1699 C C . PRO A 1 208 ? -10.5 26.312 -0.458 1 92.19 208 PRO A C 1
ATOM 1701 O O . PRO A 1 208 ? -10.234 25.109 -0.392 1 92.19 208 PRO A O 1
ATOM 1704 N N . ILE A 1 209 ? -9.609 27.203 -0.411 1 94.19 209 ILE A N 1
ATOM 1705 C CA . ILE A 1 209 ? -8.234 26.844 -0.071 1 94.19 209 ILE A CA 1
ATOM 1706 C C . ILE A 1 209 ? -8.078 26.781 1.447 1 94.19 209 ILE A C 1
ATOM 1708 O O . ILE A 1 209 ? -8.039 27.812 2.121 1 94.19 209 ILE A O 1
ATOM 1712 N N . ASP A 1 210 ? -7.961 25.594 1.921 1 95.62 210 ASP A N 1
ATOM 1713 C CA . ASP A 1 210 ? -8.133 25.359 3.35 1 95.62 210 ASP A CA 1
ATOM 1714 C C . ASP A 1 210 ? -7.031 26.047 4.16 1 95.62 210 ASP A C 1
ATOM 1716 O O . ASP A 1 210 ? -7.297 26.609 5.219 1 95.62 210 ASP A O 1
ATOM 1720 N N . ASP A 1 211 ? -5.754 25.938 3.625 1 95.38 211 ASP A N 1
ATOM 1721 C CA . ASP A 1 211 ? -4.68 26.531 4.41 1 95.38 211 ASP A CA 1
ATOM 1722 C C . ASP A 1 211 ? -4.777 28.062 4.406 1 95.38 211 ASP A C 1
ATOM 1724 O O . ASP A 1 211 ? -4.531 28.703 5.426 1 95.38 211 ASP A O 1
ATOM 1728 N N . ALA A 1 212 ? -5.18 28.641 3.312 1 95.81 212 ALA A N 1
ATOM 1729 C CA . ALA A 1 212 ? -5.434 30.094 3.277 1 95.81 212 ALA A CA 1
ATOM 1730 C C . ALA A 1 212 ? -6.574 30.469 4.219 1 95.81 212 ALA A C 1
ATOM 1732 O O . ALA A 1 212 ? -6.516 31.5 4.887 1 95.81 212 ALA A O 1
ATOM 1733 N N . TYR A 1 213 ? -7.609 29.672 4.211 1 96.94 213 TYR A N 1
ATOM 1734 C CA . TYR A 1 213 ? -8.75 29.922 5.09 1 96.94 213 TYR A CA 1
ATOM 1735 C C . TYR A 1 213 ? -8.312 29.938 6.551 1 96.94 213 TYR A C 1
ATOM 1737 O O . TYR A 1 213 ? -8.789 30.766 7.332 1 96.94 213 TYR A O 1
ATOM 1745 N N . ILE A 1 214 ? -7.449 29.031 6.914 1 97.56 214 ILE A N 1
ATOM 1746 C CA . ILE A 1 214 ? -6.918 28.984 8.273 1 97.56 214 ILE A CA 1
ATOM 1747 C C . ILE A 1 214 ? -6.195 30.297 8.578 1 97.56 214 ILE A C 1
ATOM 1749 O O . ILE A 1 214 ? -6.355 30.859 9.664 1 97.56 214 ILE A O 1
ATOM 1753 N N . GLY A 1 215 ? -5.406 30.734 7.613 1 97.38 215 GLY A N 1
ATOM 1754 C CA . GLY A 1 215 ? -4.75 32.031 7.762 1 97.38 215 GLY A CA 1
ATOM 1755 C C . GLY A 1 215 ? -5.723 33.156 8.023 1 97.38 215 GLY A C 1
ATOM 1756 O O . GLY A 1 215 ? -5.457 34.031 8.852 1 97.38 215 GLY A O 1
ATOM 1757 N N . MET A 1 216 ? -6.824 33.156 7.355 1 97.12 216 MET A N 1
ATOM 1758 C CA . MET A 1 216 ? -7.859 34.188 7.535 1 97.12 216 MET A CA 1
ATOM 1759 C C . MET A 1 216 ? -8.422 34.125 8.953 1 97.12 216 MET A C 1
ATOM 1761 O O . MET A 1 216 ? -8.617 35.188 9.578 1 97.12 216 MET A O 1
ATOM 1765 N N . CYS A 1 217 ? -8.68 32.969 9.422 1 98.12 217 CYS A N 1
ATOM 1766 C CA . CYS A 1 217 ? -9.203 32.781 10.773 1 98.12 217 CYS A CA 1
ATOM 1767 C C . CYS A 1 217 ? -8.219 33.312 11.812 1 98.12 217 CYS A C 1
ATOM 1769 O O . CYS A 1 217 ? -8.609 34 12.758 1 98.12 217 CYS A O 1
ATOM 1771 N N . LEU A 1 218 ? -6.965 33 11.625 1 98.31 218 LEU A N 1
ATOM 1772 C CA . LEU A 1 218 ? -5.934 33.438 12.555 1 98.31 218 LEU A CA 1
ATOM 1773 C C . LEU A 1 218 ? -5.828 34.969 12.57 1 98.31 218 LEU A C 1
ATOM 1775 O O . LEU A 1 218 ? -5.723 35.562 13.641 1 98.31 218 LEU A O 1
ATOM 1779 N N . ALA A 1 219 ? -5.848 35.5 11.391 1 97.5 219 ALA A N 1
ATOM 1780 C CA . ALA A 1 219 ? -5.758 36.938 11.266 1 97.5 219 ALA A CA 1
ATOM 1781 C C . ALA A 1 219 ? -6.902 37.625 12.008 1 97.5 219 ALA A C 1
ATOM 1783 O O . ALA A 1 219 ? -6.691 38.625 12.695 1 97.5 219 ALA A O 1
ATOM 1784 N N . LYS A 1 220 ? -8.031 37.125 11.844 1 97.81 220 LYS A N 1
ATOM 1785 C CA . LYS A 1 220 ? -9.195 37.688 12.523 1 97.81 220 LYS A CA 1
ATOM 1786 C C . LYS A 1 220 ? -9.016 37.656 14.039 1 97.81 220 LYS A C 1
ATOM 1788 O O . LYS A 1 220 ? -9.477 38.562 14.75 1 97.81 220 LYS A O 1
ATOM 1793 N N . ALA A 1 221 ? -8.375 36.656 14.555 1 98.25 221 ALA A N 1
ATOM 1794 C CA . ALA A 1 221 ? -8.172 36.469 15.992 1 98.25 221 ALA A CA 1
ATOM 1795 C C . ALA A 1 221 ? -6.941 37.25 16.469 1 98.25 221 ALA A C 1
ATOM 1797 O O . ALA A 1 221 ? -6.605 37.219 17.656 1 98.25 221 ALA A O 1
ATOM 1798 N N . GLY A 1 222 ? -6.199 37.875 15.57 1 98.31 222 GLY A N 1
ATOM 1799 C CA . GLY A 1 222 ? -5.008 38.594 15.922 1 98.31 222 GLY A CA 1
ATOM 1800 C C . GLY A 1 222 ? -3.799 37.719 16.172 1 98.31 222 GLY A C 1
ATOM 1801 O O . GLY A 1 222 ? -2.895 38.094 16.922 1 98.31 222 GLY A O 1
ATOM 1802 N N . LEU A 1 223 ? -3.805 36.562 15.625 1 98.5 223 LEU A N 1
ATOM 1803 C CA . LEU A 1 223 ? -2.705 35.594 15.773 1 98.5 223 LEU A CA 1
ATOM 1804 C C . LEU A 1 223 ? -1.937 35.469 14.469 1 98.5 223 LEU A C 1
ATOM 1806 O O . LEU A 1 223 ? -2.469 35.75 13.391 1 98.5 223 LEU A O 1
ATOM 1810 N N . SER A 1 224 ? -0.662 35.062 14.539 1 97.88 224 SER A N 1
ATOM 1811 C CA . SER A 1 224 ? 0.186 34.938 13.352 1 97.88 224 SER A CA 1
ATOM 1812 C C . SER A 1 224 ? 0.838 33.562 13.266 1 97.88 224 SER A C 1
ATOM 1814 O O . SER A 1 224 ? 1.196 32.969 14.281 1 97.88 224 SER A O 1
ATOM 1816 N N . PRO A 1 225 ? 0.947 33.062 12.062 1 98 225 PRO A N 1
ATOM 1817 C CA . PRO A 1 225 ? 1.748 31.859 11.891 1 98 225 PRO A CA 1
ATOM 1818 C C . PRO A 1 225 ? 3.242 32.094 12.086 1 98 225 PRO A C 1
ATOM 1820 O O . PRO A 1 225 ? 3.688 33.25 12.086 1 98 225 PRO A O 1
ATOM 1823 N N . ILE A 1 226 ? 3.961 31.062 12.312 1 97.19 226 ILE A N 1
ATOM 1824 C CA . ILE A 1 226 ? 5.414 31.172 12.391 1 97.19 226 ILE A CA 1
ATOM 1825 C C . ILE A 1 226 ? 6.062 30.172 11.438 1 97.19 226 ILE A C 1
ATOM 1827 O O . ILE A 1 226 ? 5.527 29.094 11.203 1 97.19 226 ILE A O 1
ATOM 1831 N N . SER A 1 227 ? 7.219 30.594 10.914 1 96.5 227 SER A N 1
ATOM 1832 C CA . SER A 1 227 ? 7.98 29.734 10.008 1 96.5 227 SER A CA 1
ATOM 1833 C C . SER A 1 227 ? 8.891 28.797 10.781 1 96.5 227 SER A C 1
ATOM 1835 O O . SER A 1 227 ? 9.477 29.172 11.797 1 96.5 227 SER A O 1
ATOM 1837 N N . HIS A 1 228 ? 8.898 27.641 10.344 1 95.69 228 HIS A N 1
ATOM 1838 C CA . HIS A 1 228 ? 9.859 26.672 10.875 1 95.69 228 HIS A CA 1
ATOM 1839 C C . HIS A 1 228 ? 10.695 26.062 9.75 1 95.69 228 HIS A C 1
ATOM 1841 O O . HIS A 1 228 ? 10.148 25.562 8.766 1 95.69 228 HIS A O 1
ATOM 1847 N N . ILE A 1 229 ? 11.945 26 9.891 1 91.62 229 ILE A N 1
ATOM 1848 C CA . ILE A 1 229 ? 12.898 25.656 8.844 1 91.62 229 ILE A CA 1
ATOM 1849 C C . ILE A 1 229 ? 12.758 24.172 8.477 1 91.62 229 ILE A C 1
ATOM 1851 O O . ILE A 1 229 ? 13.133 23.766 7.379 1 91.62 229 ILE A O 1
ATOM 1855 N N . GLY A 1 230 ? 12.188 23.422 9.336 1 94.31 230 GLY A N 1
ATOM 1856 C CA . GLY A 1 230 ? 12.07 21.984 9.109 1 94.31 230 GLY A CA 1
ATOM 1857 C C . GLY A 1 230 ? 10.922 21.609 8.188 1 94.31 230 GLY A C 1
ATOM 1858 O O . GLY A 1 230 ? 10.75 20.438 7.844 1 94.31 230 GLY A O 1
ATOM 1859 N N . PHE A 1 231 ? 10.172 22.562 7.812 1 94.56 231 PHE A N 1
ATOM 1860 C CA . PHE A 1 231 ? 9.031 22.297 6.938 1 94.56 231 PHE A CA 1
ATOM 1861 C C . PHE A 1 231 ? 9.391 22.562 5.48 1 94.56 231 PHE A C 1
ATOM 1863 O O . PHE A 1 231 ? 9.758 23.688 5.121 1 94.56 231 PHE A O 1
ATOM 1870 N N . ARG A 1 232 ? 9.336 21.5 4.664 1 89.06 232 ARG A N 1
ATOM 1871 C CA . ARG A 1 232 ? 9.594 21.578 3.23 1 89.06 232 ARG A CA 1
ATOM 1872 C C . ARG A 1 232 ? 8.398 21.094 2.424 1 89.06 232 ARG A C 1
ATOM 1874 O O . ARG A 1 232 ? 8.508 20.141 1.65 1 89.06 232 ARG A O 1
ATOM 1881 N N . THR A 1 233 ? 7.328 21.75 2.438 1 80.12 233 THR A N 1
ATOM 1882 C CA . THR A 1 233 ? 6.062 21.297 1.876 1 80.12 233 THR A CA 1
ATOM 1883 C C . THR A 1 233 ? 6.02 21.547 0.371 1 80.12 233 THR A C 1
ATOM 1885 O O . THR A 1 233 ? 5.148 21.016 -0.325 1 80.12 233 THR A O 1
ATOM 1888 N N . LEU A 1 234 ? 6.945 22.328 -0.106 1 72.94 234 LEU A N 1
ATOM 1889 C CA . LEU A 1 234 ? 7.027 22.531 -1.549 1 72.94 234 LEU A CA 1
ATOM 1890 C C . LEU A 1 234 ? 8.086 21.609 -2.162 1 72.94 234 LEU A C 1
ATOM 1892 O O . LEU A 1 234 ? 8.391 21.719 -3.352 1 72.94 234 LEU A O 1
ATOM 1896 N N . GLY A 1 235 ? 8.57 20.766 -1.469 1 71.25 235 GLY A N 1
ATOM 1897 C CA . GLY A 1 235 ? 9.57 19.812 -1.933 1 71.25 235 GLY A CA 1
ATOM 1898 C C . GLY A 1 235 ? 10.977 20.188 -1.508 1 71.25 235 GLY A C 1
ATOM 1899 O O . GLY A 1 235 ? 11.234 21.312 -1.101 1 71.25 235 GLY A O 1
ATOM 1900 N N . LEU A 1 236 ? 11.859 19.125 -1.466 1 68.75 236 LEU A N 1
ATOM 1901 C CA . LEU A 1 236 ? 13.266 19.328 -1.158 1 68.75 236 LEU A CA 1
ATOM 1902 C C . LEU A 1 236 ? 14.07 19.609 -2.426 1 68.75 236 LEU A C 1
ATOM 1904 O O . LEU A 1 236 ? 13.883 18.938 -3.443 1 68.75 236 LEU A O 1
ATOM 1908 N N . LYS A 1 237 ? 14.508 20.844 -2.527 1 64.75 237 LYS A N 1
ATOM 1909 C CA . LYS A 1 237 ? 15.406 21.125 -3.645 1 64.75 237 LYS A CA 1
ATOM 1910 C C . LYS A 1 237 ? 16.719 20.359 -3.48 1 64.75 237 LYS A C 1
ATOM 1912 O O . LYS A 1 237 ? 17.5 20.656 -2.574 1 64.75 237 LYS A O 1
ATOM 1917 N N . ILE A 1 238 ? 16.75 19.203 -3.984 1 62.69 238 ILE A N 1
ATOM 1918 C CA . ILE A 1 238 ? 18.016 18.469 -3.926 1 62.69 238 ILE A CA 1
ATOM 1919 C C . ILE A 1 238 ? 18.844 18.766 -5.176 1 62.69 238 ILE A C 1
ATOM 1921 O O . ILE A 1 238 ? 18.328 18.688 -6.297 1 62.69 238 ILE A O 1
ATOM 1925 N N . PRO A 1 239 ? 20.078 19.469 -5.082 1 57.62 239 PRO A N 1
ATOM 1926 C CA . PRO A 1 239 ? 20.891 20.109 -6.125 1 57.62 239 PRO A CA 1
ATOM 1927 C C . PRO A 1 239 ? 21 19.266 -7.387 1 57.62 239 PRO A C 1
ATOM 1929 O O . PRO A 1 239 ? 21.016 19.797 -8.5 1 57.62 239 PRO A O 1
ATOM 1932 N N . SER A 1 240 ? 21.594 18.016 -7.285 1 58.19 240 SER A N 1
ATOM 1933 C CA . SER A 1 240 ? 21.969 17.359 -8.539 1 58.19 240 SER A CA 1
ATOM 1934 C C . SER A 1 240 ? 21.344 15.984 -8.672 1 58.19 240 SER A C 1
ATOM 1936 O O . SER A 1 240 ? 21.047 15.328 -7.668 1 58.19 240 SER A O 1
ATOM 1938 N N . ASN A 1 241 ? 20.844 15.797 -9.875 1 57.88 241 ASN A N 1
ATOM 1939 C CA . ASN A 1 241 ? 20.344 14.477 -10.234 1 57.88 241 ASN A CA 1
ATOM 1940 C C . ASN A 1 241 ? 21.375 13.391 -9.953 1 57.88 241 ASN A C 1
ATOM 1942 O O . ASN A 1 241 ? 21.047 12.203 -9.992 1 57.88 241 ASN A O 1
ATOM 1946 N N . LYS A 1 242 ? 22.562 13.867 -9.625 1 63.31 242 LYS A N 1
ATOM 1947 C CA . LYS A 1 242 ? 23.656 12.922 -9.398 1 63.31 242 LYS A CA 1
ATOM 1948 C C . LYS A 1 242 ? 23.672 12.453 -7.941 1 63.31 242 LYS A C 1
ATOM 1950 O O . LYS A 1 242 ? 24.359 11.484 -7.605 1 63.31 242 LYS A O 1
ATOM 1955 N N . VAL A 1 243 ? 22.797 13.133 -7.238 1 69.56 243 VAL A N 1
ATOM 1956 C CA . VAL A 1 243 ? 22.844 12.781 -5.824 1 69.56 243 VAL A CA 1
ATOM 1957 C C . VAL A 1 243 ? 21.672 11.875 -5.473 1 69.56 243 VAL A C 1
ATOM 1959 O O . VAL A 1 243 ? 20.672 11.844 -6.191 1 69.56 243 VAL A O 1
ATOM 1962 N N . ASN A 1 244 ? 21.859 11.117 -4.469 1 80.19 244 ASN A N 1
ATOM 1963 C CA . ASN A 1 244 ? 20.797 10.266 -3.945 1 80.19 244 ASN A CA 1
ATOM 1964 C C . ASN A 1 244 ? 19.719 11.078 -3.238 1 80.19 244 ASN A C 1
ATOM 1966 O O . ASN A 1 244 ? 19.875 11.43 -2.066 1 80.19 244 ASN A O 1
ATOM 1970 N N . THR A 1 245 ? 18.688 11.367 -3.949 1 80.5 245 THR A N 1
ATOM 1971 C CA . THR A 1 245 ? 17.609 12.219 -3.459 1 80.5 245 THR A CA 1
ATOM 1972 C C . THR A 1 245 ? 16.953 11.617 -2.215 1 80.5 245 THR A C 1
ATOM 1974 O O . THR A 1 245 ? 16.281 12.312 -1.46 1 80.5 245 THR A O 1
ATOM 1977 N N . TYR A 1 246 ? 17.297 10.383 -1.966 1 85.38 246 TYR A N 1
ATOM 1978 C CA . TYR A 1 246 ? 16.656 9.734 -0.82 1 85.38 246 TYR A CA 1
ATOM 1979 C C . TYR A 1 246 ? 17.703 9.391 0.244 1 85.38 246 TYR A C 1
ATOM 1981 O O . TYR A 1 246 ? 17.531 8.414 0.977 1 85.38 246 TYR A O 1
ATOM 1989 N N . ASP A 1 247 ? 18.703 10.172 0.173 1 88.19 247 ASP A N 1
ATOM 1990 C CA . ASP A 1 247 ? 19.641 10.062 1.278 1 88.19 247 ASP A CA 1
ATOM 1991 C C . ASP A 1 247 ? 19 10.5 2.594 1 88.19 247 ASP A C 1
ATOM 1993 O O . ASP A 1 247 ? 18.609 11.656 2.742 1 88.19 247 ASP A O 1
ATOM 1997 N N . PRO A 1 248 ? 18.969 9.617 3.555 1 91.44 248 PRO A N 1
ATOM 1998 C CA . PRO A 1 248 ? 18.25 9.922 4.801 1 91.44 248 PRO A CA 1
ATOM 1999 C C . PRO A 1 248 ? 18.875 11.102 5.555 1 91.44 248 PRO A C 1
ATOM 2001 O O . PRO A 1 248 ? 18.188 11.766 6.332 1 91.44 248 PRO A O 1
ATOM 2004 N N . CYS A 1 249 ? 20.094 11.391 5.277 1 91.19 249 CYS A N 1
ATOM 2005 C CA . CYS A 1 249 ? 20.766 12.469 5.996 1 91.19 249 CYS A CA 1
ATOM 2006 C C . CYS A 1 249 ? 20.188 13.828 5.613 1 91.19 249 CYS A C 1
ATOM 2008 O O . CYS A 1 249 ? 20.25 14.773 6.398 1 91.19 249 CYS A O 1
ATOM 2010 N N . TYR A 1 250 ? 19.562 13.891 4.441 1 87.44 250 TYR A N 1
ATOM 2011 C CA . TYR A 1 250 ? 18.906 15.133 4.027 1 87.44 250 TYR A CA 1
ATOM 2012 C C . TYR A 1 250 ? 17.625 15.359 4.805 1 87.44 250 TYR A C 1
ATOM 2014 O O . TYR A 1 250 ? 17.141 16.484 4.887 1 87.44 250 TYR A O 1
ATOM 2022 N N . TYR A 1 251 ? 17.141 14.25 5.434 1 90.56 251 TYR A N 1
ATOM 2023 C CA . TYR A 1 251 ? 15.805 14.32 6.004 1 90.56 251 TYR A CA 1
ATOM 2024 C C . TYR A 1 251 ? 15.859 14.281 7.527 1 90.56 251 TYR A C 1
ATOM 2026 O O . TYR A 1 251 ? 14.859 14.539 8.195 1 90.56 251 TYR A O 1
ATOM 2034 N N . LYS A 1 252 ? 16.953 14.023 8.062 1 90.75 252 LYS A N 1
ATOM 2035 C CA . LYS A 1 252 ? 17.094 13.695 9.477 1 90.75 252 LYS A CA 1
ATOM 2036 C C . LYS A 1 252 ? 16.609 14.844 10.359 1 90.75 252 LYS A C 1
ATOM 2038 O O . LYS A 1 252 ? 16.031 14.609 11.422 1 90.75 252 LYS A O 1
ATOM 2043 N N . ASP A 1 253 ? 16.75 16.094 9.859 1 90.81 253 ASP A N 1
ATOM 2044 C CA . ASP A 1 253 ? 16.438 17.219 10.719 1 90.81 253 ASP A CA 1
ATOM 2045 C C . ASP A 1 253 ? 15.156 17.922 10.281 1 90.81 253 ASP A C 1
ATOM 2047 O O . ASP A 1 253 ? 14.758 18.938 10.867 1 90.81 253 ASP A O 1
ATOM 2051 N N . LEU A 1 254 ? 14.523 17.359 9.391 1 93.25 254 LEU A N 1
ATOM 2052 C CA . LEU A 1 254 ? 13.32 17.984 8.859 1 93.25 254 LEU A CA 1
ATOM 2053 C C . LEU A 1 254 ? 12.078 17.5 9.602 1 93.25 254 LEU A C 1
ATOM 2055 O O . LEU A 1 254 ? 12.156 16.547 10.383 1 93.25 254 LEU A O 1
ATOM 2059 N N . LEU A 1 255 ? 11.008 18.219 9.438 1 96.44 255 LEU A N 1
ATOM 2060 C CA . LEU A 1 255 ? 9.75 17.859 10.094 1 96.44 255 LEU A CA 1
ATOM 2061 C C . LEU A 1 255 ? 8.734 17.344 9.078 1 96.44 255 LEU A C 1
ATOM 2063 O O . LEU A 1 255 ? 8.086 16.328 9.312 1 96.44 255 LEU A O 1
ATOM 2067 N N . VAL A 1 256 ? 8.602 18.031 7.996 1 96.44 256 VAL A N 1
ATOM 2068 C CA . VAL A 1 256 ? 7.641 17.625 6.973 1 96.44 256 VAL A CA 1
ATOM 2069 C C . VAL A 1 256 ? 8.25 17.828 5.586 1 96.44 256 VAL A C 1
ATOM 2071 O O . VAL A 1 256 ? 8.828 18.875 5.301 1 96.44 256 VAL A O 1
ATOM 2074 N N . VAL A 1 257 ? 8.172 16.828 4.766 1 93.5 257 VAL A N 1
ATOM 2075 C CA . VAL A 1 257 ? 8.586 16.922 3.367 1 93.5 257 VAL A CA 1
ATOM 2076 C C . VAL A 1 257 ? 7.461 16.391 2.469 1 93.5 257 VAL A C 1
ATOM 2078 O O . VAL A 1 257 ? 6.902 15.328 2.719 1 93.5 257 VAL A O 1
ATOM 2081 N N . HIS A 1 258 ? 7.207 17.109 1.382 1 90 258 HIS A N 1
ATOM 2082 C CA . HIS A 1 258 ? 6.082 16.766 0.521 1 90 258 HIS A CA 1
ATOM 2083 C C . HIS A 1 258 ? 6.508 15.797 -0.579 1 90 258 HIS A C 1
ATOM 2085 O O . HIS A 1 258 ? 7.676 15.789 -0.981 1 90 258 HIS A O 1
ATOM 2091 N N . ARG A 1 259 ? 5.543 14.961 -1.001 1 85.12 259 ARG A N 1
ATOM 2092 C CA . ARG A 1 259 ? 5.504 14.141 -2.211 1 85.12 259 ARG A CA 1
ATOM 2093 C C . ARG A 1 259 ? 6.285 12.844 -2.021 1 85.12 259 ARG A C 1
ATOM 2095 O O . ARG A 1 259 ? 7.289 12.617 -2.699 1 85.12 259 ARG A O 1
ATOM 2102 N N . PHE A 1 260 ? 5.836 12.023 -1.215 1 91.88 260 PHE A N 1
ATOM 2103 C CA . PHE A 1 260 ? 6.371 10.68 -1.036 1 91.88 260 PHE A CA 1
ATOM 2104 C C . PHE A 1 260 ? 5.367 9.633 -1.498 1 91.88 260 PHE A C 1
ATOM 2106 O O . PHE A 1 260 ? 4.172 9.734 -1.207 1 91.88 260 PHE A O 1
ATOM 2113 N N . LEU A 1 261 ? 5.918 8.75 -2.199 1 94.38 261 LEU A N 1
ATOM 2114 C CA . LEU A 1 261 ? 5.148 7.543 -2.492 1 94.38 261 LEU A CA 1
ATOM 2115 C C . LEU A 1 261 ? 5.238 6.547 -1.338 1 94.38 261 LEU A C 1
ATOM 2117 O O . LEU A 1 261 ? 6.137 6.645 -0.497 1 94.38 261 LEU A O 1
ATOM 2121 N N . PRO A 1 262 ? 4.309 5.547 -1.31 1 96.38 262 PRO A N 1
ATOM 2122 C CA . PRO A 1 262 ? 4.273 4.609 -0.184 1 96.38 262 PRO A CA 1
ATOM 2123 C C . PRO A 1 262 ? 5.602 3.889 0.026 1 96.38 262 PRO A C 1
ATOM 2125 O O . PRO A 1 262 ? 6.102 3.82 1.151 1 96.38 262 PRO A O 1
ATOM 2128 N N . ALA A 1 263 ? 6.219 3.424 -1.026 1 96.25 263 ALA A N 1
ATOM 2129 C CA . ALA A 1 263 ? 7.488 2.715 -0.9 1 96.25 263 ALA A CA 1
ATOM 2130 C C . ALA A 1 263 ? 8.578 3.633 -0.354 1 96.25 263 ALA A C 1
ATOM 2132 O O . ALA A 1 263 ? 9.414 3.207 0.446 1 96.25 263 ALA A O 1
ATOM 2133 N N . GLU A 1 264 ? 8.547 4.863 -0.799 1 94.75 264 GLU A N 1
ATOM 2134 C CA . GLU A 1 264 ? 9.516 5.852 -0.342 1 94.75 264 GLU A CA 1
ATOM 2135 C C . GLU A 1 264 ? 9.32 6.184 1.135 1 94.75 264 GLU A C 1
ATOM 2137 O O . GLU A 1 264 ? 10.289 6.375 1.87 1 94.75 264 GLU A O 1
ATOM 2142 N N . MET A 1 265 ? 8.047 6.238 1.542 1 96.19 265 MET A N 1
ATOM 2143 C CA . MET A 1 265 ? 7.711 6.488 2.939 1 96.19 265 MET A CA 1
ATOM 2144 C C . MET A 1 265 ? 8.289 5.406 3.844 1 96.19 265 MET A C 1
ATOM 2146 O O . MET A 1 265 ? 8.938 5.711 4.852 1 96.19 265 MET A O 1
ATOM 2150 N N . TYR A 1 266 ? 8.031 4.188 3.438 1 97.44 266 TYR A N 1
ATOM 2151 C CA . TYR A 1 266 ? 8.508 3.033 4.191 1 97.44 266 TYR A CA 1
ATOM 2152 C C . TYR A 1 266 ? 10.031 3.018 4.262 1 97.44 266 TYR A C 1
ATOM 2154 O O . TYR A 1 266 ? 10.602 2.836 5.34 1 97.44 266 TYR A O 1
ATOM 2162 N N . PHE A 1 267 ? 10.664 3.293 3.145 1 96.56 267 PHE A N 1
ATOM 2163 C CA . PHE A 1 267 ? 12.117 3.301 3.037 1 96.56 267 PHE A CA 1
ATOM 2164 C C . PHE A 1 267 ? 12.719 4.375 3.932 1 96.56 267 PHE A C 1
ATOM 2166 O O . PHE A 1 267 ? 13.578 4.086 4.766 1 96.56 267 PHE A O 1
ATOM 2173 N N . MET A 1 268 ? 12.234 5.594 3.799 1 95.75 268 MET A N 1
ATOM 2174 C CA . MET A 1 268 ? 12.812 6.742 4.496 1 95.75 268 MET A CA 1
ATOM 2175 C C . MET A 1 268 ? 12.617 6.617 6 1 95.75 268 MET A C 1
ATOM 2177 O O . MET A 1 268 ? 13.539 6.879 6.777 1 95.75 268 MET A O 1
ATOM 2181 N N . TRP A 1 269 ? 11.414 6.188 6.449 1 97.19 269 TRP A N 1
ATOM 2182 C CA . TRP A 1 269 ? 11.141 6.059 7.879 1 97.19 269 TRP A CA 1
ATOM 2183 C C . TRP A 1 269 ? 12.078 5.043 8.523 1 97.19 269 TRP A C 1
ATOM 2185 O O . TRP A 1 269 ? 12.617 5.281 9.602 1 97.19 269 TRP A O 1
ATOM 2195 N N . ASN A 1 270 ? 12.297 3.932 7.848 1 96.94 270 ASN A N 1
ATOM 2196 C CA . ASN A 1 270 ? 13.172 2.898 8.391 1 96.94 270 ASN A CA 1
ATOM 2197 C C . ASN A 1 270 ? 14.625 3.367 8.438 1 96.94 270 ASN A C 1
ATOM 2199 O O . ASN A 1 270 ? 15.336 3.084 9.398 1 96.94 270 ASN A O 1
ATOM 2203 N N . LYS A 1 271 ? 15.008 4.086 7.398 1 95.44 271 LYS A N 1
ATOM 2204 C CA . LYS A 1 271 ? 16.391 4.531 7.344 1 95.44 271 LYS A CA 1
ATOM 2205 C C . LYS A 1 271 ? 16.672 5.59 8.406 1 95.44 271 LYS A C 1
ATOM 2207 O O . LYS A 1 271 ? 17.703 5.543 9.078 1 95.44 271 LYS A O 1
ATOM 2212 N N . ILE A 1 272 ? 15.75 6.484 8.547 1 94.38 272 ILE A N 1
ATOM 2213 C CA . ILE A 1 272 ? 15.992 7.586 9.477 1 94.38 272 ILE A CA 1
ATOM 2214 C C . ILE A 1 272 ? 15.867 7.086 10.914 1 94.38 272 ILE A C 1
ATOM 2216 O O . ILE A 1 272 ? 16.469 7.656 11.828 1 94.38 272 ILE A O 1
ATOM 2220 N N . SER A 1 273 ? 15.117 6.039 11.141 1 93.69 273 SER A N 1
ATOM 2221 C CA . SER A 1 273 ? 14.898 5.488 12.477 1 93.69 273 SER A CA 1
ATOM 2222 C C . SER A 1 273 ? 16 4.504 12.859 1 93.69 273 SER A C 1
ATOM 2224 O O . SER A 1 273 ? 16.031 3.994 13.977 1 93.69 273 SER A O 1
ATOM 2226 N N . ASP A 1 274 ? 16.844 4.238 11.922 1 93.31 274 ASP A N 1
ATOM 2227 C CA . ASP A 1 274 ? 17.969 3.348 12.188 1 93.31 274 ASP A CA 1
ATOM 2228 C C . ASP A 1 274 ? 18.953 3.988 13.156 1 93.31 274 ASP A C 1
ATOM 2230 O O . ASP A 1 274 ? 19.578 5.008 12.836 1 93.31 274 ASP A O 1
ATOM 2234 N N . PRO A 1 275 ? 19.188 3.398 14.281 1 91.56 275 PRO A N 1
ATOM 2235 C CA . PRO A 1 275 ? 20.094 4.004 15.266 1 91.56 275 PRO A CA 1
ATOM 2236 C C . PRO A 1 275 ? 21.531 4.043 14.805 1 91.56 275 PRO A C 1
ATOM 2238 O O . PRO A 1 275 ? 22.344 4.797 15.352 1 91.56 275 PRO A O 1
ATOM 2241 N N . THR A 1 276 ? 21.844 3.324 13.766 1 92.31 276 THR A N 1
ATOM 2242 C CA . THR A 1 276 ? 23.234 3.258 13.289 1 92.31 276 THR A CA 1
ATOM 2243 C C . THR A 1 276 ? 23.469 4.27 12.172 1 92.31 276 THR A C 1
ATOM 2245 O O . THR A 1 276 ? 24.578 4.363 11.641 1 92.31 276 THR A O 1
ATOM 2248 N N . LEU A 1 277 ? 22.422 4.922 11.773 1 91.69 277 LEU A N 1
ATOM 2249 C CA . LEU A 1 277 ? 22.578 5.938 10.734 1 91.69 277 LEU A CA 1
ATOM 2250 C C . LEU A 1 277 ? 23.578 7 11.164 1 91.69 277 LEU A C 1
ATOM 2252 O O . LEU A 1 277 ? 23.453 7.59 12.234 1 91.69 277 LEU A O 1
ATOM 2256 N N . LYS A 1 278 ? 24.656 7.199 10.352 1 90.38 278 LYS A N 1
ATOM 2257 C CA . LYS A 1 278 ? 25.656 8.234 10.586 1 90.38 278 LYS A CA 1
ATOM 2258 C C . LYS A 1 278 ? 25.641 9.281 9.469 1 90.38 278 LYS A C 1
ATOM 2260 O O . LYS A 1 278 ? 25.719 8.938 8.289 1 90.38 278 LYS A O 1
ATOM 2265 N N . CYS A 1 279 ? 25.359 10.391 9.852 1 87.62 279 CYS A N 1
ATOM 2266 C CA . CYS A 1 279 ? 25.344 11.477 8.875 1 87.62 279 CYS A CA 1
ATOM 2267 C C . CYS A 1 279 ? 26.531 12.406 9.078 1 87.62 279 CYS A C 1
ATOM 2269 O O . CYS A 1 279 ? 26.938 12.648 10.211 1 87.62 279 CYS A O 1
ATOM 2271 N N . GLY A 1 280 ? 27.453 12.484 8.094 1 67.38 280 GLY A N 1
ATOM 2272 C CA . GLY A 1 280 ? 28.594 13.375 8.188 1 67.38 280 GLY A CA 1
ATOM 2273 C C . GLY A 1 280 ? 28.219 14.812 8.484 1 67.38 280 GLY A C 1
ATOM 2274 O O . GLY A 1 280 ? 27.047 15.188 8.367 1 67.38 280 GLY A O 1
ATOM 2275 N N . ARG A 1 281 ? 29.031 15.547 9.078 1 55.62 281 ARG A N 1
ATOM 2276 C CA . ARG A 1 281 ? 28.844 16.969 9.391 1 55.62 281 ARG A CA 1
ATOM 2277 C C . ARG A 1 281 ? 28.375 17.734 8.172 1 55.62 281 ARG A C 1
ATOM 2279 O O . ARG A 1 281 ? 28.922 17.578 7.078 1 55.62 281 ARG A O 1
ATOM 2286 N N . PRO A 1 282 ? 27.062 18.219 8.18 1 49 282 PRO A N 1
ATOM 2287 C CA . PRO A 1 282 ? 26.609 19.031 7.047 1 49 282 PRO A CA 1
ATOM 2288 C C . PRO A 1 282 ? 27.703 19.969 6.523 1 49 282 PRO A C 1
ATOM 2290 O O . PRO A 1 282 ? 28.469 20.516 7.309 1 49 282 PRO A O 1
ATOM 2293 N N . LEU A 1 283 ? 28.156 19.734 5.402 1 37.69 283 LEU A N 1
ATOM 2294 C CA . LEU A 1 283 ? 29.062 20.766 4.902 1 37.69 283 LEU A CA 1
ATOM 2295 C C . LEU A 1 283 ? 28.453 22.156 5.055 1 37.69 283 LEU A C 1
ATOM 2297 O O . LEU A 1 283 ? 27.328 22.391 4.625 1 37.69 283 LEU A O 1
ATOM 2301 N N . LYS A 1 284 ? 28.797 23.109 6.066 1 36.25 284 LYS A N 1
ATOM 2302 C CA . LYS A 1 284 ? 28.578 24.547 6.113 1 36.25 284 LYS A CA 1
ATOM 2303 C C . LYS A 1 284 ? 28.656 25.172 4.719 1 36.25 284 LYS A C 1
ATOM 2305 O O . LYS A 1 284 ? 29.672 25 4.027 1 36.25 284 LYS A O 1
ATOM 2310 N N . CYS A 1 285 ? 27.641 25.266 4.008 1 32.81 285 CYS A N 1
ATOM 2311 C CA . CYS A 1 285 ? 27.672 26.188 2.873 1 32.81 285 CYS A CA 1
ATOM 2312 C C . CYS A 1 285 ? 28.406 27.469 3.232 1 32.81 285 CYS A C 1
ATOM 2314 O O . CYS A 1 285 ? 28.031 28.172 4.176 1 32.81 285 CYS A O 1
ATOM 2316 N N . GLY A 1 286 ? 29.641 27.656 3.014 1 27.36 286 GLY A N 1
ATOM 2317 C CA . GLY A 1 286 ? 30.312 28.953 3.014 1 27.36 286 GLY A CA 1
ATOM 2318 C C . GLY A 1 286 ? 29.562 30.016 2.227 1 27.36 286 GLY A C 1
ATOM 2319 O O . GLY A 1 286 ? 29.172 29.781 1.078 1 27.36 286 GLY A O 1
ATOM 2320 N N . ALA A 1 287 ? 28.797 30.922 2.959 1 25.91 287 ALA A N 1
ATOM 2321 C CA . ALA A 1 287 ? 28.453 32.25 2.428 1 25.91 287 ALA A CA 1
ATOM 2322 C C . ALA A 1 287 ? 29.641 32.875 1.718 1 25.91 287 ALA A C 1
ATOM 2324 O O . ALA A 1 287 ? 30.578 33.344 2.365 1 25.91 287 ALA A O 1
ATOM 2325 N N . ARG A 1 288 ? 30.359 32.438 0.714 1 19.14 288 ARG A N 1
ATOM 2326 C CA . ARG A 1 288 ? 30.953 33.531 -0.051 1 19.14 288 ARG A CA 1
ATOM 2327 C C . ARG A 1 288 ? 29.875 34.281 -0.839 1 19.14 288 ARG A C 1
ATOM 2329 O O . ARG A 1 288 ? 28.922 33.688 -1.331 1 19.14 288 ARG A O 1
ATOM 2336 N N . MET B 1 1 ? 22.703 -15.008 -4.945 1 93.56 1 MET B N 1
ATOM 2337 C CA . MET B 1 1 ? 21.469 -14.719 -4.219 1 93.56 1 MET B CA 1
ATOM 2338 C C . MET B 1 1 ? 21.656 -13.523 -3.287 1 93.56 1 MET B C 1
ATOM 2340 O O . MET B 1 1 ? 22.641 -13.453 -2.555 1 93.56 1 MET B O 1
ATOM 2344 N N . LEU B 1 2 ? 20.828 -12.57 -3.439 1 97.69 2 LEU B N 1
ATOM 2345 C CA . LEU B 1 2 ? 20.891 -11.344 -2.654 1 97.69 2 LEU B CA 1
ATOM 2346 C C . LEU B 1 2 ? 20.141 -11.492 -1.341 1 97.69 2 LEU B C 1
ATOM 2348 O O . LEU B 1 2 ? 20.609 -11.039 -0.294 1 97.69 2 LEU B O 1
ATOM 2352 N N . LEU B 1 3 ? 19 -12.016 -1.331 1 98.69 3 LEU B N 1
ATOM 2353 C CA . LEU B 1 3 ? 18.172 -12.297 -0.162 1 98.69 3 LEU B CA 1
ATOM 2354 C C . LEU B 1 3 ? 17.734 -13.758 -0.152 1 98.69 3 LEU B C 1
ATOM 2356 O O . LEU B 1 3 ? 17.375 -14.312 -1.197 1 98.69 3 LEU B O 1
ATOM 2360 N N . ASP B 1 4 ? 17.797 -14.383 0.998 1 98.19 4 ASP B N 1
ATOM 2361 C CA . ASP B 1 4 ? 17.469 -15.797 1.167 1 98.19 4 ASP B CA 1
ATOM 2362 C C . ASP B 1 4 ? 16.625 -16.016 2.416 1 98.19 4 ASP B C 1
ATOM 2364 O O . ASP B 1 4 ? 16.594 -15.164 3.314 1 98.19 4 ASP B O 1
ATOM 2368 N N . VAL B 1 5 ? 15.805 -17.016 2.334 1 97.38 5 VAL B N 1
ATOM 2369 C CA . VAL B 1 5 ? 15.016 -17.438 3.492 1 97.38 5 VAL B CA 1
ATOM 2370 C C . VAL B 1 5 ? 15.109 -18.953 3.662 1 97.38 5 VAL B C 1
ATOM 2372 O O . VAL B 1 5 ? 14.102 -19.656 3.555 1 97.38 5 VAL B O 1
ATOM 2375 N N . PRO B 1 6 ? 16.203 -19.469 4.07 1 94.88 6 PRO B N 1
ATOM 2376 C CA . PRO B 1 6 ? 16.453 -20.922 4.062 1 94.88 6 PRO B CA 1
ATOM 2377 C C . PRO B 1 6 ? 15.539 -21.688 5.027 1 94.88 6 PRO B C 1
ATOM 2379 O O . PRO B 1 6 ? 15.273 -22.859 4.82 1 94.88 6 PRO B O 1
ATOM 2382 N N . ASP B 1 7 ? 15.016 -20.984 6.023 1 95.19 7 ASP B N 1
ATOM 2383 C CA . ASP B 1 7 ? 14.227 -21.703 7.031 1 95.19 7 ASP B CA 1
ATOM 2384 C C . ASP B 1 7 ? 12.734 -21.469 6.812 1 95.19 7 ASP B C 1
ATOM 2386 O O . ASP B 1 7 ? 11.93 -21.688 7.723 1 95.19 7 ASP B O 1
ATOM 2390 N N . LYS B 1 8 ? 12.375 -20.969 5.641 1 96.88 8 LYS B N 1
ATOM 2391 C CA . LYS B 1 8 ? 10.984 -20.625 5.371 1 96.88 8 LYS B CA 1
ATOM 2392 C C . LYS B 1 8 ? 10.062 -21.812 5.605 1 96.88 8 LYS B C 1
ATOM 2394 O O . LYS B 1 8 ? 8.961 -21.656 6.133 1 96.88 8 LYS B O 1
ATOM 2399 N N . CYS B 1 9 ? 10.516 -22.953 5.238 1 97.12 9 CYS B N 1
ATOM 2400 C CA . CYS B 1 9 ? 9.68 -24.141 5.324 1 97.12 9 CYS B CA 1
ATOM 2401 C C . CYS B 1 9 ? 10.062 -24.984 6.531 1 97.12 9 CYS B C 1
ATOM 2403 O O . CYS B 1 9 ? 9.797 -26.188 6.559 1 97.12 9 CYS B O 1
ATOM 2405 N N . GLY B 1 10 ? 10.727 -24.422 7.516 1 94 10 GLY B N 1
ATOM 2406 C CA . GLY B 1 10 ? 11.164 -25.172 8.688 1 94 10 GLY B CA 1
ATOM 2407 C C . GLY B 1 10 ? 12.43 -25.969 8.445 1 94 10 GLY B C 1
ATOM 2408 O O . GLY B 1 10 ? 12.781 -26.844 9.242 1 94 10 GLY B O 1
ATOM 2409 N N . GLY B 1 11 ? 13.102 -25.609 7.391 1 90.31 11 GLY B N 1
ATOM 2410 C CA . GLY B 1 11 ? 14.234 -26.406 6.945 1 90.31 11 GLY B CA 1
ATOM 2411 C C . GLY B 1 11 ? 13.836 -27.531 6.012 1 90.31 11 GLY B C 1
ATOM 2412 O O . GLY B 1 11 ? 12.664 -27.891 5.926 1 90.31 11 GLY B O 1
ATOM 2413 N N . ALA B 1 12 ? 14.812 -28.062 5.316 1 86.44 12 ALA B N 1
ATOM 2414 C CA . ALA B 1 12 ? 14.562 -29.094 4.309 1 86.44 12 ALA B CA 1
ATOM 2415 C C . ALA B 1 12 ? 13.828 -30.297 4.914 1 86.44 12 ALA B C 1
ATOM 2417 O O . ALA B 1 12 ? 12.906 -30.844 4.309 1 86.44 12 ALA B O 1
ATOM 2418 N N . GLY B 1 13 ? 14.148 -30.641 6.094 1 89 13 GLY B N 1
ATOM 2419 C CA . GLY B 1 13 ? 13.609 -31.828 6.723 1 89 13 GLY B CA 1
ATOM 2420 C C . GLY B 1 13 ? 12.172 -31.656 7.191 1 89 13 GLY B C 1
ATOM 2421 O O . GLY B 1 13 ? 11.422 -32.625 7.27 1 89 13 GLY B O 1
ATOM 2422 N N . LYS B 1 14 ? 11.805 -30.438 7.453 1 94.19 14 LYS B N 1
ATOM 2423 C CA . LYS B 1 14 ? 10.477 -30.188 8 1 94.19 14 LYS B CA 1
ATOM 2424 C C . LYS B 1 14 ? 9.562 -29.547 6.957 1 94.19 14 LYS B C 1
ATOM 2426 O O . LYS B 1 14 ? 8.445 -29.125 7.273 1 94.19 14 LYS B O 1
ATOM 2431 N N . SER B 1 15 ? 9.984 -29.547 5.777 1 95.62 15 SER B N 1
ATOM 2432 C CA . SER B 1 15 ? 9.273 -28.797 4.758 1 95.62 15 SER B CA 1
ATOM 2433 C C . SER B 1 15 ? 7.938 -29.453 4.418 1 95.62 15 SER B C 1
ATOM 2435 O O . SER B 1 15 ? 7.043 -28.797 3.875 1 95.62 15 SER B O 1
ATOM 2437 N N . ALA B 1 16 ? 7.805 -30.719 4.77 1 95.69 16 ALA B N 1
ATOM 2438 C CA . ALA B 1 16 ? 6.559 -31.422 4.496 1 95.69 16 ALA B CA 1
ATOM 2439 C C . ALA B 1 16 ? 5.41 -30.844 5.32 1 95.69 16 ALA B C 1
ATOM 2441 O O . ALA B 1 16 ? 4.238 -31.094 5.02 1 95.69 16 ALA B O 1
ATOM 2442 N N . ASP B 1 17 ? 5.746 -30.109 6.34 1 96.94 17 ASP B N 1
ATOM 2443 C CA . ASP B 1 17 ? 4.734 -29.484 7.184 1 96.94 17 ASP B CA 1
ATOM 2444 C C . ASP B 1 17 ? 4.008 -28.375 6.434 1 96.94 17 ASP B C 1
ATOM 2446 O O . ASP B 1 17 ? 2.916 -27.953 6.836 1 96.94 17 ASP B O 1
ATOM 2450 N N . VAL B 1 18 ? 4.645 -27.891 5.418 1 98.5 18 VAL B N 1
ATOM 2451 C CA . VAL B 1 18 ? 4.02 -26.859 4.594 1 98.5 18 VAL B CA 1
ATOM 2452 C C . VAL B 1 18 ? 3.131 -27.516 3.537 1 98.5 18 VAL B C 1
ATOM 2454 O O . VAL B 1 18 ? 3.623 -28.234 2.666 1 98.5 18 VAL B O 1
ATOM 2457 N N . PHE B 1 19 ? 1.896 -27.266 3.691 1 98.75 19 PHE B N 1
ATOM 2458 C CA . PHE B 1 19 ? 0.938 -27.875 2.771 1 98.75 19 PHE B CA 1
ATOM 2459 C C . PHE B 1 19 ? 0.887 -27.094 1.46 1 98.75 19 PHE B C 1
ATOM 2461 O O . PHE B 1 19 ? 0.907 -27.688 0.38 1 98.75 19 PHE B O 1
ATOM 2468 N N . LEU B 1 20 ? 0.746 -25.812 1.501 1 98.88 20 LEU B N 1
ATOM 2469 C CA . LEU B 1 20 ? 0.67 -24.938 0.338 1 98.88 20 LEU B CA 1
ATOM 2470 C C . LEU B 1 20 ? 1.688 -23.797 0.444 1 98.88 20 LEU B C 1
ATOM 2472 O O . LEU B 1 20 ? 1.625 -22.984 1.369 1 98.88 20 LEU B O 1
ATOM 2476 N N . LEU B 1 21 ? 2.654 -23.812 -0.432 1 98.81 21 LEU B N 1
ATOM 2477 C CA . LEU B 1 21 ? 3.615 -22.719 -0.536 1 98.81 21 LEU B CA 1
ATOM 2478 C C . LEU B 1 21 ? 3.203 -21.734 -1.625 1 98.81 21 LEU B C 1
ATOM 2480 O O . LEU B 1 21 ? 3.086 -22.109 -2.795 1 98.81 21 LEU B O 1
ATOM 2484 N N . LEU B 1 22 ? 2.873 -20.516 -1.231 1 98.88 22 LEU B N 1
ATOM 2485 C CA . LEU B 1 22 ? 2.561 -19.453 -2.178 1 98.88 22 LEU B CA 1
ATOM 2486 C C . LEU B 1 22 ? 3.838 -18.812 -2.717 1 98.88 22 LEU B C 1
ATOM 2488 O O . LEU B 1 22 ? 4.617 -18.234 -1.958 1 98.88 22 LEU B O 1
ATOM 2492 N N . VAL B 1 23 ? 4.074 -18.984 -3.941 1 98.81 23 VAL B N 1
ATOM 2493 C CA . VAL B 1 23 ? 5.23 -18.438 -4.633 1 98.81 23 VAL B CA 1
ATOM 2494 C C . VAL B 1 23 ? 4.793 -17.281 -5.527 1 98.81 23 VAL B C 1
ATOM 2496 O O . VAL B 1 23 ? 4.281 -17.5 -6.629 1 98.81 23 VAL B O 1
ATOM 2499 N N . VAL B 1 24 ? 5.055 -16.094 -5.098 1 98.75 24 VAL B N 1
ATOM 2500 C CA . VAL B 1 24 ? 4.504 -14.922 -5.777 1 98.75 24 VAL B CA 1
ATOM 2501 C C . VAL B 1 24 ? 5.621 -14.156 -6.473 1 98.75 24 VAL B C 1
ATOM 2503 O O . VAL B 1 24 ? 6.562 -13.688 -5.824 1 98.75 24 VAL B O 1
ATOM 2506 N N . LYS B 1 25 ? 5.539 -14.047 -7.781 1 98.12 25 LYS B N 1
ATOM 2507 C CA . LYS B 1 25 ? 6.477 -13.227 -8.539 1 98.12 25 LYS B CA 1
ATOM 2508 C C . LYS B 1 25 ? 6.18 -11.742 -8.344 1 98.12 25 LYS B C 1
ATOM 2510 O O . LYS B 1 25 ? 5.059 -11.289 -8.594 1 98.12 25 LYS B O 1
ATOM 2515 N N . SER B 1 26 ? 7.172 -11.039 -7.91 1 98.25 26 SER B N 1
ATOM 2516 C CA . SER B 1 26 ? 6.953 -9.633 -7.617 1 98.25 26 SER B CA 1
ATOM 2517 C C . SER B 1 26 ? 8.188 -8.797 -7.941 1 98.25 26 SER B C 1
ATOM 2519 O O . SER B 1 26 ? 9.312 -9.188 -7.602 1 98.25 26 SER B O 1
ATOM 2521 N N . SER B 1 27 ? 7.996 -7.684 -8.641 1 97.31 27 SER B N 1
ATOM 2522 C CA . SER B 1 27 ? 9.078 -6.742 -8.898 1 97.31 27 SER B CA 1
ATOM 2523 C C . SER B 1 27 ? 9.398 -5.914 -7.656 1 97.31 27 SER B C 1
ATOM 2525 O O . SER B 1 27 ? 8.516 -5.645 -6.84 1 97.31 27 SER B O 1
ATOM 2527 N N . PRO B 1 28 ? 10.648 -5.469 -7.547 1 97.56 28 PRO B N 1
ATOM 2528 C CA . PRO B 1 28 ? 11 -4.641 -6.395 1 97.56 28 PRO B CA 1
ATOM 2529 C C . PRO B 1 28 ? 10.133 -3.393 -6.273 1 97.56 28 PRO B C 1
ATOM 2531 O O . PRO B 1 28 ? 9.875 -2.92 -5.16 1 97.56 28 PRO B O 1
ATOM 2534 N N . LEU B 1 29 ? 9.57 -2.908 -7.32 1 96 29 LEU B N 1
ATOM 2535 C CA . LEU B 1 29 ? 8.781 -1.684 -7.363 1 96 29 LEU B CA 1
ATOM 2536 C C . LEU B 1 29 ? 7.41 -1.897 -6.73 1 96 29 LEU B C 1
ATOM 2538 O O . LEU B 1 29 ? 6.715 -0.932 -6.406 1 96 29 LEU B O 1
ATOM 2542 N N . ASN B 1 30 ? 7.047 -3.09 -6.57 1 97.5 30 ASN B N 1
ATOM 2543 C CA . ASN B 1 30 ? 5.664 -3.391 -6.215 1 97.5 30 ASN B CA 1
ATOM 2544 C C . ASN B 1 30 ? 5.504 -3.59 -4.711 1 97.5 30 ASN B C 1
ATOM 2546 O O . ASN B 1 30 ? 4.863 -4.547 -4.27 1 97.5 30 ASN B O 1
ATOM 2550 N N . TYR B 1 31 ? 6.02 -2.662 -3.951 1 97.88 31 TYR B N 1
ATOM 2551 C CA . TYR B 1 31 ? 5.949 -2.715 -2.494 1 97.88 31 TYR B CA 1
ATOM 2552 C C . TYR B 1 31 ? 4.504 -2.809 -2.023 1 97.88 31 TYR B C 1
ATOM 2554 O O . TYR B 1 31 ? 4.172 -3.648 -1.184 1 97.88 31 TYR B O 1
ATOM 2562 N N . ASP B 1 32 ? 3.652 -2.023 -2.576 1 97.12 32 ASP B N 1
ATOM 2563 C CA . ASP B 1 32 ? 2.264 -1.935 -2.133 1 97.12 32 ASP B CA 1
ATOM 2564 C C . ASP B 1 32 ? 1.532 -3.256 -2.354 1 97.12 32 ASP B C 1
ATOM 2566 O O . ASP B 1 32 ? 0.69 -3.648 -1.542 1 97.12 32 ASP B O 1
ATOM 2570 N N . ARG B 1 33 ? 1.854 -3.859 -3.402 1 98 33 ARG B N 1
ATOM 2571 C CA . ARG B 1 33 ? 1.223 -5.145 -3.688 1 98 33 ARG B CA 1
ATOM 2572 C C . ARG B 1 33 ? 1.637 -6.199 -2.668 1 98 33 ARG B C 1
ATOM 2574 O O . ARG B 1 33 ? 0.791 -6.918 -2.133 1 98 33 ARG B O 1
ATOM 2581 N N . ARG B 1 34 ? 2.926 -6.254 -2.391 1 98.69 34 ARG B N 1
ATOM 2582 C CA . ARG B 1 34 ? 3.4 -7.234 -1.42 1 98.69 34 ARG B CA 1
ATOM 2583 C C . ARG B 1 34 ? 2.803 -6.973 -0.041 1 98.69 34 ARG B C 1
ATOM 2585 O O . ARG B 1 34 ? 2.428 -7.91 0.667 1 98.69 34 ARG B O 1
ATOM 2592 N N . GLU B 1 35 ? 2.654 -5.707 0.289 1 97.94 35 GLU B N 1
ATOM 2593 C CA . GLU B 1 35 ? 2.104 -5.348 1.591 1 97.94 35 GLU B CA 1
ATOM 2594 C C . GLU B 1 35 ? 0.667 -5.844 1.739 1 97.94 35 GLU B C 1
ATOM 2596 O O . GLU B 1 35 ? 0.308 -6.422 2.768 1 97.94 35 GLU B O 1
ATOM 2601 N N . VAL B 1 36 ? -0.143 -5.617 0.745 1 98.12 36 VAL B N 1
ATOM 2602 C CA . VAL B 1 36 ? -1.55 -5.988 0.868 1 98.12 36 VAL B CA 1
ATOM 2603 C C . VAL B 1 36 ? -1.694 -7.504 0.794 1 98.12 36 VAL B C 1
ATOM 2605 O O . VAL B 1 36 ? -2.564 -8.086 1.449 1 98.12 36 VAL B O 1
ATOM 2608 N N . LEU B 1 37 ? -0.827 -8.172 0.049 1 98.62 37 LEU B N 1
ATOM 2609 C CA . LEU B 1 37 ? -0.874 -9.633 -0.037 1 98.62 37 LEU B CA 1
ATOM 2610 C C . LEU B 1 37 ? -0.586 -10.266 1.319 1 98.62 37 LEU B C 1
ATOM 2612 O O . LEU B 1 37 ? -1.246 -11.234 1.709 1 98.62 37 LEU B O 1
ATOM 2616 N N . ARG B 1 38 ? 0.341 -9.719 2.072 1 98.38 38 ARG B N 1
ATOM 2617 C CA . ARG B 1 38 ? 0.703 -10.234 3.391 1 98.38 38 ARG B CA 1
ATOM 2618 C C . ARG B 1 38 ? -0.497 -10.219 4.332 1 98.38 38 ARG B C 1
ATOM 2620 O O . ARG B 1 38 ? -0.572 -11.023 5.262 1 98.38 38 ARG B O 1
ATOM 2627 N N . LYS B 1 39 ? -1.488 -9.367 4.004 1 96.69 39 LYS B N 1
ATOM 2628 C CA . LYS B 1 39 ? -2.617 -9.195 4.914 1 96.69 39 LYS B CA 1
ATOM 2629 C C . LYS B 1 39 ? -3.881 -9.836 4.352 1 96.69 39 LYS B C 1
ATOM 2631 O O . LYS B 1 39 ? -4.941 -9.789 4.98 1 96.69 39 LYS B O 1
ATOM 2636 N N . THR B 1 40 ? -3.799 -10.375 3.229 1 97.94 40 THR B N 1
ATOM 2637 C CA . THR B 1 40 ? -4.977 -10.93 2.57 1 97.94 40 THR B CA 1
ATOM 2638 C C . THR B 1 40 ? -4.758 -12.398 2.227 1 97.94 40 THR B C 1
ATOM 2640 O O . THR B 1 40 ? -4.645 -13.242 3.121 1 97.94 40 THR B O 1
ATOM 2643 N N . TRP B 1 41 ? -4.824 -12.711 0.909 1 98.19 41 TRP B N 1
ATOM 2644 C C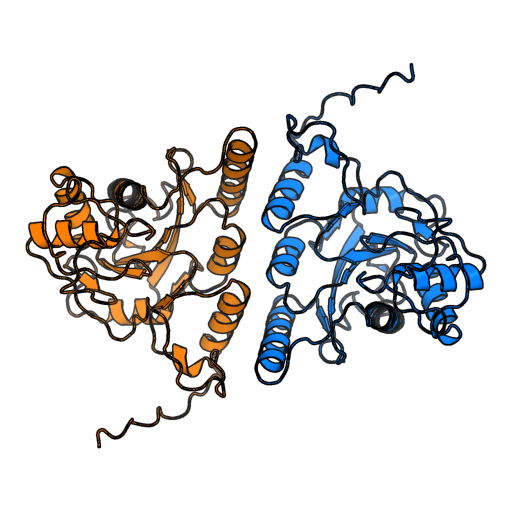A . TRP B 1 41 ? -4.875 -14.125 0.558 1 98.19 41 TRP B CA 1
ATOM 2645 C C . TRP B 1 41 ? -3.516 -14.781 0.776 1 98.19 41 TRP B C 1
ATOM 2647 O O . TRP B 1 41 ? -3.432 -16 0.926 1 98.19 41 TRP B O 1
ATOM 2657 N N . ALA B 1 42 ? -2.424 -13.984 0.895 1 98.69 42 ALA B N 1
ATOM 2658 C CA . ALA B 1 42 ? -1.09 -14.562 1.034 1 98.69 42 ALA B CA 1
ATOM 2659 C C . ALA B 1 42 ? -0.638 -14.555 2.492 1 98.69 42 ALA B C 1
ATOM 2661 O O . ALA B 1 42 ? 0.536 -14.797 2.785 1 98.69 42 ALA B O 1
ATOM 2662 N N . MET B 1 43 ? -1.547 -14.227 3.355 1 98.5 43 MET B N 1
ATOM 2663 C CA . MET B 1 43 ? -1.235 -14.305 4.781 1 98.5 43 MET B CA 1
ATOM 2664 C C . MET B 1 43 ? -0.812 -15.719 5.168 1 98.5 43 MET B C 1
ATOM 2666 O O . MET B 1 43 ? -1.462 -16.688 4.785 1 98.5 43 MET B O 1
ATOM 2670 N N . GLU B 1 44 ? 0.313 -15.789 5.863 1 98.44 44 GLU B N 1
ATOM 2671 C CA . GLU B 1 44 ? 0.721 -17.094 6.387 1 98.44 44 GLU B CA 1
ATOM 2672 C C . GLU B 1 44 ? -0.186 -17.531 7.531 1 98.44 44 GLU B C 1
ATOM 2674 O O . GLU B 1 44 ? -0.338 -16.812 8.523 1 98.44 44 GLU B O 1
ATOM 2679 N N . ARG B 1 45 ? -0.784 -18.703 7.359 1 98.25 45 ARG B N 1
ATOM 2680 C CA . ARG B 1 45 ? -1.777 -19.172 8.312 1 98.25 45 ARG B CA 1
ATOM 2681 C C . ARG B 1 45 ? -2.084 -20.656 8.094 1 98.25 45 ARG B C 1
ATOM 2683 O O . ARG B 1 45 ? -1.554 -21.266 7.172 1 98.25 45 ARG B O 1
ATOM 2690 N N . GLN B 1 46 ? -2.865 -21.172 8.992 1 98.31 46 GLN B N 1
ATOM 2691 C CA . GLN B 1 46 ? -3.41 -22.5 8.781 1 98.31 46 GLN B CA 1
ATOM 2692 C C . GLN B 1 46 ? -4.859 -22.438 8.312 1 98.31 46 GLN B C 1
ATOM 2694 O O . GLN B 1 46 ? -5.621 -21.578 8.75 1 98.31 46 GLN B O 1
ATOM 2699 N N . HIS B 1 47 ? -5.141 -23.188 7.434 1 97.88 47 HIS B N 1
ATOM 2700 C CA . HIS B 1 47 ? -6.516 -23.469 7.039 1 97.88 47 HIS B CA 1
ATOM 2701 C C . HIS B 1 47 ? -6.797 -24.969 7.07 1 97.88 47 HIS B C 1
ATOM 2703 O O . HIS B 1 47 ? -6.062 -25.75 6.465 1 97.88 47 HIS B O 1
ATOM 2709 N N . ASN B 1 48 ? -7.816 -25.406 7.855 1 97.62 48 ASN B N 1
ATOM 2710 C CA . ASN B 1 48 ? -8.102 -26.828 8.07 1 97.62 48 ASN B CA 1
ATOM 2711 C C . ASN B 1 48 ? -6.895 -27.562 8.633 1 97.62 48 ASN B C 1
ATOM 2713 O O . ASN B 1 48 ? -6.594 -28.672 8.219 1 97.62 48 ASN B O 1
ATOM 2717 N N . GLY B 1 49 ? -6.195 -26.875 9.438 1 97.94 49 GLY B N 1
ATOM 2718 C CA . GLY B 1 49 ? -5.055 -27.484 10.102 1 97.94 49 GLY B CA 1
ATOM 2719 C C . GLY B 1 49 ? -3.838 -27.609 9.211 1 97.94 49 GLY B C 1
ATOM 2720 O O . GLY B 1 49 ? -2.83 -28.203 9.602 1 97.94 49 GLY B O 1
ATOM 2721 N N . LEU B 1 50 ? -3.885 -27.078 7.992 1 98.25 50 LEU B N 1
ATOM 2722 C CA . LEU B 1 50 ? -2.799 -27.188 7.023 1 98.25 50 LEU B CA 1
ATOM 2723 C C . LEU B 1 50 ? -2.096 -25.859 6.828 1 98.25 50 LEU B C 1
ATOM 2725 O O . LEU B 1 50 ? -2.748 -24.828 6.594 1 98.25 50 LEU B O 1
ATOM 2729 N N . TRP B 1 51 ? -0.805 -25.844 6.828 1 98.44 51 TRP B N 1
ATOM 2730 C CA . TRP B 1 51 ? -0.029 -24.594 6.836 1 98.44 51 TRP B CA 1
ATOM 2731 C C . TRP B 1 51 ? 0.099 -24.031 5.426 1 98.44 51 TRP B C 1
ATOM 2733 O O . TRP B 1 51 ? 0.455 -24.75 4.488 1 98.44 51 TRP B O 1
ATOM 2743 N N . ILE B 1 52 ? -0.173 -22.75 5.316 1 98.75 52 ILE B N 1
ATOM 2744 C CA . ILE B 1 52 ? 0.095 -21.938 4.137 1 98.75 52 ILE B CA 1
ATOM 2745 C C . ILE B 1 52 ? 1.271 -21.016 4.406 1 98.75 52 ILE B C 1
ATOM 2747 O O . ILE B 1 52 ? 1.269 -20.266 5.395 1 98.75 52 ILE B O 1
ATOM 2751 N N . ARG B 1 53 ? 2.32 -21.078 3.6 1 98.75 53 ARG B N 1
ATOM 2752 C CA . ARG B 1 53 ? 3.477 -20.188 3.695 1 98.75 53 ARG B CA 1
ATOM 2753 C C . ARG B 1 53 ? 3.666 -19.391 2.406 1 98.75 53 ARG B C 1
ATOM 2755 O O . ARG B 1 53 ? 3.238 -19.828 1.335 1 98.75 53 ARG B O 1
ATOM 2762 N N . ARG B 1 54 ? 4.238 -18.25 2.541 1 98.75 54 ARG B N 1
ATOM 2763 C CA . ARG B 1 54 ? 4.383 -17.375 1.386 1 98.75 54 ARG B CA 1
ATOM 2764 C C . ARG B 1 54 ? 5.848 -17.016 1.151 1 98.75 54 ARG B C 1
ATOM 2766 O O . ARG B 1 54 ? 6.609 -16.844 2.105 1 98.75 54 ARG B O 1
ATOM 2773 N N . ILE B 1 55 ? 6.195 -16.891 -0.1 1 98.75 55 ILE B N 1
ATOM 2774 C CA . ILE B 1 55 ? 7.469 -16.297 -0.497 1 98.75 55 ILE B CA 1
ATOM 2775 C C . ILE B 1 55 ? 7.262 -15.414 -1.722 1 98.75 55 ILE B C 1
ATOM 2777 O O . ILE B 1 55 ? 6.496 -15.758 -2.625 1 98.75 55 ILE B O 1
ATOM 2781 N N . PHE B 1 56 ? 7.867 -14.242 -1.686 1 98.88 56 PHE B N 1
ATOM 2782 C CA . PHE B 1 56 ? 7.977 -13.398 -2.871 1 98.88 56 PHE B CA 1
ATOM 2783 C C . PHE B 1 56 ? 9.305 -13.625 -3.576 1 98.88 56 PHE B C 1
ATOM 2785 O O . PHE B 1 56 ? 10.359 -13.656 -2.934 1 98.88 56 PHE B O 1
ATOM 2792 N N . ILE B 1 57 ? 9.258 -13.789 -4.848 1 98.81 57 ILE B N 1
ATOM 2793 C CA . ILE B 1 57 ? 10.5 -13.961 -5.598 1 98.81 57 ILE B CA 1
ATOM 2794 C C . ILE B 1 57 ? 10.727 -12.758 -6.508 1 98.81 57 ILE B C 1
ATOM 2796 O O . ILE B 1 57 ? 9.797 -12.297 -7.176 1 98.81 57 ILE B O 1
ATOM 2800 N N . SER B 1 58 ? 11.945 -12.25 -6.441 1 98.69 58 SER B N 1
ATOM 2801 C CA . SER B 1 58 ? 12.234 -10.992 -7.121 1 98.69 58 SER B CA 1
ATOM 2802 C C . SER B 1 58 ? 13.656 -10.961 -7.656 1 98.69 58 SER B C 1
ATOM 2804 O O . SER B 1 58 ? 14.484 -11.797 -7.281 1 98.69 58 SER B O 1
ATOM 2806 N N . GLY B 1 59 ? 13.875 -10.117 -8.648 1 98.62 59 GLY B N 1
ATOM 2807 C CA . GLY B 1 59 ? 15.203 -9.719 -9.078 1 98.62 59 GLY B CA 1
ATOM 2808 C C . GLY B 1 59 ? 15.562 -8.297 -8.672 1 98.62 59 GLY B C 1
ATOM 2809 O O . GLY B 1 59 ? 15.227 -7.855 -7.578 1 98.62 59 GLY B O 1
ATOM 2810 N N . THR B 1 60 ? 16.375 -7.707 -9.508 1 98.38 60 THR B N 1
ATOM 2811 C CA . THR B 1 60 ? 16.75 -6.316 -9.281 1 98.38 60 THR B CA 1
ATOM 2812 C C . THR B 1 60 ? 16.141 -5.41 -10.344 1 98.38 60 THR B C 1
ATOM 2814 O O . THR B 1 60 ? 15.758 -5.879 -11.422 1 98.38 60 THR B O 1
ATOM 2817 N N . THR B 1 61 ? 16.016 -4.164 -10 1 97.12 61 THR B N 1
ATOM 2818 C CA . THR B 1 61 ? 15.5 -3.188 -10.953 1 97.12 61 THR B CA 1
ATOM 2819 C C . THR B 1 61 ? 16.234 -1.859 -10.82 1 97.12 61 THR B C 1
ATOM 2821 O O . THR B 1 61 ? 16.906 -1.619 -9.812 1 97.12 61 THR B O 1
ATOM 2824 N N . GLY B 1 62 ? 16.156 -1.071 -11.875 1 94.06 62 GLY B N 1
ATOM 2825 C CA . GLY B 1 62 ? 16.781 0.246 -11.852 1 94.06 62 GLY B CA 1
ATOM 2826 C C . GLY B 1 62 ? 18.281 0.206 -12.062 1 94.06 62 GLY B C 1
ATOM 2827 O O . GLY B 1 62 ? 18.828 -0.842 -12.398 1 94.06 62 GLY B O 1
ATOM 2828 N N . GLU B 1 63 ? 18.891 1.423 -11.992 1 92.88 63 GLU B N 1
ATOM 2829 C CA . GLU B 1 63 ? 20.344 1.575 -12.117 1 92.88 63 GLU B CA 1
ATOM 2830 C C . GLU B 1 63 ? 20.891 2.523 -11.055 1 92.88 63 GLU B C 1
ATOM 2832 O O . GLU B 1 63 ? 20.156 3.328 -10.492 1 92.88 63 GLU B O 1
ATOM 2837 N N . GLY B 1 64 ? 22.141 2.352 -10.727 1 91.75 64 GLY B N 1
ATOM 2838 C CA . GLY B 1 64 ? 22.797 3.26 -9.805 1 91.75 64 GLY B CA 1
ATOM 2839 C C . GLY B 1 64 ? 22.094 3.373 -8.469 1 91.75 64 GLY B C 1
ATOM 2840 O O . GLY B 1 64 ? 21.828 2.363 -7.812 1 91.75 64 GLY B O 1
ATOM 2841 N N . HIS B 1 65 ? 21.766 4.57 -8.164 1 89.62 65 HIS B N 1
ATOM 2842 C CA . HIS B 1 65 ? 21.156 4.852 -6.871 1 89.62 65 HIS B CA 1
ATOM 2843 C C . HIS B 1 65 ? 19.766 4.242 -6.773 1 89.62 65 HIS B C 1
ATOM 2845 O O . HIS B 1 65 ? 19.344 3.824 -5.691 1 89.62 65 HIS B O 1
ATOM 2851 N N . GLU B 1 66 ? 19.141 4.219 -7.836 1 91.19 66 GL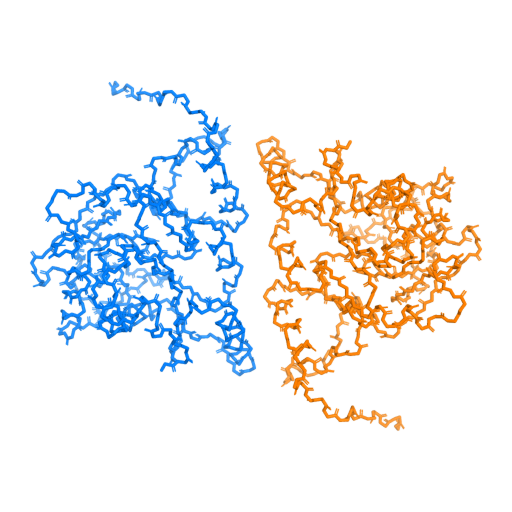U B N 1
ATOM 2852 C CA . GLU B 1 66 ? 17.812 3.623 -7.832 1 91.19 66 GLU B CA 1
ATOM 2853 C C . GLU B 1 66 ? 17.875 2.131 -7.52 1 91.19 66 GLU B C 1
ATOM 2855 O O . GLU B 1 66 ? 17.078 1.623 -6.727 1 91.19 66 GLU B O 1
ATOM 2860 N N . LYS B 1 67 ? 18.781 1.446 -8.203 1 94.88 67 LYS B N 1
ATOM 2861 C CA . LYS B 1 67 ? 18.953 0.023 -7.922 1 94.88 67 LYS B CA 1
ATOM 2862 C C . LYS B 1 67 ? 19.281 -0.215 -6.453 1 94.88 67 LYS B C 1
ATOM 2864 O O . LYS B 1 67 ? 18.719 -1.106 -5.82 1 94.88 67 LYS B O 1
ATOM 2869 N N . SER B 1 68 ? 20.172 0.582 -5.984 1 94.69 68 SER B N 1
ATOM 2870 C CA . SER B 1 68 ? 20.562 0.46 -4.586 1 94.69 68 SER B CA 1
ATOM 2871 C C . SER B 1 68 ? 19.375 0.673 -3.652 1 94.69 68 SER B C 1
ATOM 2873 O O . SER B 1 68 ? 19.203 -0.072 -2.688 1 94.69 68 SER B O 1
ATOM 2875 N N . ARG B 1 69 ? 18.625 1.642 -3.871 1 94.25 69 ARG B N 1
ATOM 2876 C CA . ARG B 1 69 ? 17.453 1.954 -3.053 1 94.25 69 ARG B CA 1
ATOM 2877 C C . ARG B 1 69 ? 16.438 0.815 -3.086 1 94.25 69 ARG B C 1
ATOM 2879 O O . ARG B 1 69 ? 15.883 0.439 -2.049 1 94.25 69 ARG B O 1
ATOM 2886 N N . MET B 1 70 ? 16.234 0.311 -4.289 1 96.81 70 MET B N 1
ATOM 2887 C CA . MET B 1 70 ? 15.266 -0.775 -4.426 1 96.81 70 MET B CA 1
ATOM 2888 C C . MET B 1 70 ? 15.75 -2.029 -3.705 1 96.81 70 MET B C 1
ATOM 2890 O O . MET B 1 70 ? 14.953 -2.727 -3.068 1 96.81 70 MET B O 1
ATOM 2894 N N . ASN B 1 71 ? 16.969 -2.344 -3.836 1 97.88 71 ASN B N 1
ATOM 2895 C CA . ASN B 1 71 ? 17.531 -3.477 -3.105 1 97.88 71 ASN B CA 1
ATOM 2896 C C . ASN B 1 71 ? 17.406 -3.289 -1.597 1 97.88 71 ASN B C 1
ATOM 2898 O O . ASN B 1 71 ? 17.078 -4.23 -0.874 1 97.88 71 ASN B O 1
ATOM 2902 N N . ASN B 1 72 ? 17.703 -2.08 -1.172 1 96.88 72 ASN B N 1
ATOM 2903 C CA . ASN B 1 72 ? 17.594 -1.783 0.253 1 96.88 72 ASN B CA 1
ATOM 2904 C C . ASN B 1 72 ? 16.156 -1.9 0.742 1 96.88 72 ASN B C 1
ATOM 2906 O O . ASN B 1 72 ? 15.906 -2.344 1.866 1 96.88 72 ASN B O 1
ATOM 2910 N N . LEU B 1 73 ? 15.273 -1.419 -0.062 1 97.44 73 LEU B N 1
ATOM 2911 C CA . LEU B 1 73 ? 13.859 -1.546 0.275 1 97.44 73 LEU B CA 1
ATOM 2912 C C . LEU B 1 73 ? 13.484 -3.004 0.523 1 97.44 73 LEU B C 1
ATOM 2914 O O . LEU B 1 73 ? 12.82 -3.318 1.512 1 97.44 73 LEU B O 1
ATOM 2918 N N . LEU B 1 74 ? 13.914 -3.906 -0.333 1 98.62 74 LEU B N 1
ATOM 2919 C CA . LEU B 1 74 ? 13.625 -5.328 -0.174 1 98.62 74 LEU B CA 1
ATOM 2920 C C . LEU B 1 74 ? 14.312 -5.887 1.066 1 98.62 74 LEU B C 1
ATOM 2922 O O . LEU B 1 74 ? 13.781 -6.777 1.73 1 98.62 74 LEU B O 1
ATOM 2926 N N . GLU B 1 75 ? 15.484 -5.395 1.31 1 98.25 75 GLU B N 1
ATOM 2927 C CA . GLU B 1 75 ? 16.188 -5.82 2.516 1 98.25 75 GLU B CA 1
ATOM 2928 C C . GLU B 1 75 ? 15.406 -5.449 3.771 1 98.25 75 GLU B C 1
ATOM 2930 O O . GLU B 1 75 ? 15.352 -6.227 4.727 1 98.25 75 GLU B O 1
ATOM 2935 N N . LEU B 1 76 ? 14.891 -4.254 3.811 1 97.62 76 LEU B N 1
ATOM 2936 C CA . LEU B 1 76 ? 14.078 -3.812 4.938 1 97.62 76 LEU B CA 1
ATOM 2937 C C . LEU B 1 76 ? 12.852 -4.703 5.105 1 97.62 76 LEU B C 1
ATOM 2939 O O . LEU B 1 76 ? 12.523 -5.105 6.223 1 97.62 76 LEU B O 1
ATOM 2943 N N . GLU B 1 77 ? 12.195 -4.996 4.008 1 97.94 77 GLU B N 1
ATOM 2944 C CA . GLU B 1 77 ? 11.055 -5.902 4.059 1 97.94 77 GLU B CA 1
ATOM 2945 C C . GLU B 1 77 ? 11.461 -7.281 4.562 1 97.94 77 GLU B C 1
ATOM 2947 O O . GLU B 1 77 ? 10.727 -7.91 5.332 1 97.94 77 GLU B O 1
ATOM 2952 N N . GLN B 1 78 ? 12.617 -7.715 4.074 1 98.12 78 GLN B N 1
ATOM 2953 C CA . GLN B 1 78 ? 13.141 -9.016 4.488 1 98.12 78 GLN B CA 1
ATOM 2954 C C . GLN B 1 78 ? 13.336 -9.078 6 1 98.12 78 GLN B C 1
ATOM 2956 O O . GLN B 1 78 ? 13.047 -10.094 6.629 1 98.12 78 GLN B O 1
ATOM 2961 N N . ARG B 1 79 ? 13.859 -8.086 6.523 1 96.56 79 ARG B N 1
ATOM 2962 C CA . ARG B 1 79 ? 14.086 -8.023 7.961 1 96.56 79 ARG B CA 1
ATOM 2963 C C . ARG B 1 79 ? 12.766 -8.094 8.727 1 96.56 79 ARG B C 1
ATOM 2965 O O . ARG B 1 79 ? 12.688 -8.742 9.773 1 96.56 79 ARG B O 1
ATOM 2972 N N . GLU B 1 80 ? 11.789 -7.469 8.172 1 96.19 80 GLU B N 1
ATOM 2973 C CA . GLU B 1 80 ? 10.5 -7.391 8.844 1 96.19 80 GLU B CA 1
ATOM 2974 C C . GLU B 1 80 ? 9.711 -8.688 8.68 1 96.19 80 GLU B C 1
ATOM 2976 O O . GLU B 1 80 ? 9.055 -9.141 9.617 1 96.19 80 GLU B O 1
ATOM 2981 N N . TYR B 1 81 ? 9.789 -9.32 7.504 1 97.88 81 TYR B N 1
ATOM 2982 C CA . TYR B 1 81 ? 8.805 -10.359 7.211 1 97.88 81 TYR B CA 1
ATOM 2983 C C . TYR B 1 81 ? 9.492 -11.68 6.875 1 97.88 81 TYR B C 1
ATOM 2985 O O . TYR B 1 81 ? 8.867 -12.742 6.922 1 97.88 81 TYR B O 1
ATOM 2993 N N . SER B 1 82 ? 10.758 -11.625 6.387 1 98 82 SER B N 1
ATOM 2994 C CA . SER B 1 82 ? 11.516 -12.812 6.02 1 98 82 SER B CA 1
ATOM 2995 C C . SER B 1 82 ? 10.758 -13.656 5 1 98 82 SER B C 1
ATOM 2997 O O . SER B 1 82 ? 10.555 -14.859 5.207 1 98 82 SER B O 1
ATOM 2999 N N . ASP B 1 83 ? 10.445 -13.031 3.926 1 98.69 83 ASP B N 1
ATOM 3000 C CA . ASP B 1 83 ? 9.641 -13.758 2.953 1 98.69 83 ASP B CA 1
ATOM 3001 C C . ASP B 1 83 ? 10.039 -13.391 1.525 1 98.69 83 ASP B C 1
ATOM 3003 O O . ASP B 1 83 ? 9.25 -13.555 0.595 1 98.69 83 ASP B O 1
ATOM 3007 N N . ILE B 1 84 ? 11.242 -12.875 1.36 1 98.81 84 ILE B N 1
ATOM 3008 C CA . ILE B 1 84 ? 11.633 -12.445 0.023 1 98.81 84 ILE B CA 1
ATOM 3009 C C . ILE B 1 84 ? 12.867 -13.227 -0.43 1 98.81 84 ILE B C 1
ATOM 3011 O O . ILE B 1 84 ? 13.867 -13.289 0.289 1 98.81 84 ILE B O 1
ATOM 3015 N N . LEU B 1 85 ? 12.766 -13.852 -1.526 1 98.88 85 LEU B N 1
ATOM 3016 C CA . LEU B 1 85 ? 13.922 -14.344 -2.273 1 98.88 85 LEU B CA 1
ATOM 3017 C C . LEU B 1 85 ? 14.312 -13.367 -3.377 1 98.88 85 LEU B C 1
ATOM 3019 O O . LEU B 1 85 ? 13.453 -12.898 -4.129 1 98.88 85 LEU B O 1
ATOM 3023 N N . GLN B 1 86 ? 15.562 -13.07 -3.434 1 98.88 86 GLN B N 1
ATOM 3024 C CA . GLN B 1 86 ? 16.031 -12.141 -4.461 1 98.88 86 GLN B CA 1
ATOM 3025 C C . GLN B 1 86 ? 17.344 -12.609 -5.066 1 98.88 86 GLN B C 1
ATOM 3027 O O . GLN B 1 86 ? 18.25 -13.023 -4.344 1 98.88 86 GLN B O 1
ATOM 3032 N N . TRP B 1 87 ? 17.406 -12.609 -6.328 1 98.69 87 TRP B N 1
ATOM 3033 C CA . TRP B 1 87 ? 18.641 -12.914 -7.047 1 98.69 87 TRP B CA 1
ATOM 3034 C C . TRP B 1 87 ? 19.125 -11.703 -7.824 1 98.69 87 TRP B C 1
ATOM 3036 O O . TRP B 1 87 ? 18.375 -10.758 -8.062 1 98.69 87 TRP B O 1
ATOM 3046 N N . ASP B 1 88 ? 20.391 -11.781 -8.227 1 97.44 88 ASP B N 1
ATOM 3047 C CA . ASP B 1 88 ? 21.016 -10.648 -8.898 1 97.44 88 ASP B CA 1
ATOM 3048 C C . ASP B 1 88 ? 20.859 -10.758 -10.414 1 97.44 88 ASP B C 1
ATOM 3050 O O . ASP B 1 88 ? 21.844 -10.938 -11.133 1 97.44 88 ASP B O 1
ATOM 3054 N N . PHE B 1 89 ? 19.734 -10.609 -10.914 1 97.12 89 PHE B N 1
ATOM 3055 C CA . PHE B 1 89 ? 19.391 -10.461 -12.32 1 97.12 89 PHE B CA 1
ATOM 3056 C C . PHE B 1 89 ? 18.375 -9.328 -12.516 1 97.12 89 PHE B C 1
ATOM 3058 O O . PHE B 1 89 ? 17.688 -8.938 -11.57 1 97.12 89 PHE B O 1
ATOM 3065 N N . THR B 1 90 ? 18.328 -8.82 -13.68 1 96.44 90 THR B N 1
ATOM 3066 C CA . THR B 1 90 ? 17.359 -7.754 -13.961 1 96.44 90 THR B CA 1
ATOM 3067 C C . THR B 1 90 ? 15.945 -8.305 -14.023 1 96.44 90 THR B C 1
ATOM 3069 O O . THR B 1 90 ? 15.648 -9.18 -14.844 1 96.44 90 THR B O 1
ATOM 3072 N N . ASP B 1 91 ? 15.133 -7.758 -13.164 1 96.06 91 ASP B N 1
ATOM 3073 C CA . ASP B 1 91 ? 13.742 -8.188 -13.086 1 96.06 91 ASP B CA 1
ATOM 3074 C C . ASP B 1 91 ? 12.93 -7.637 -14.258 1 96.06 91 ASP B C 1
ATOM 3076 O O . ASP B 1 91 ? 12.289 -6.586 -14.133 1 96.06 91 ASP B O 1
ATOM 3080 N N . SER B 1 92 ? 12.938 -8.297 -15.344 1 93.19 92 SER B N 1
ATOM 3081 C CA . SER B 1 92 ? 12.227 -7.918 -16.562 1 93.19 92 SER B CA 1
ATOM 3082 C C . SER B 1 92 ? 11.359 -9.062 -17.078 1 93.19 92 SER B C 1
ATOM 3084 O O . SER B 1 92 ? 11.516 -10.211 -16.641 1 93.19 92 SER B O 1
ATOM 3086 N N . PHE B 1 93 ? 10.508 -8.719 -17.953 1 88.62 93 PHE B N 1
ATOM 3087 C CA . PHE B 1 93 ? 9.594 -9.711 -18.516 1 88.62 93 PHE B CA 1
ATOM 3088 C C . PHE B 1 93 ? 10.367 -10.852 -19.156 1 88.62 93 PHE B C 1
ATOM 3090 O O . PHE B 1 93 ? 9.977 -12.016 -19.062 1 88.62 93 PHE B O 1
ATOM 3097 N N . TYR B 1 94 ? 11.477 -10.617 -19.703 1 88.19 94 TYR B N 1
ATOM 3098 C CA . TYR B 1 94 ? 12.258 -11.602 -20.453 1 88.19 94 TYR B CA 1
ATOM 3099 C C . TYR B 1 94 ? 12.984 -12.547 -19.5 1 88.19 94 TYR B C 1
ATOM 3101 O O . TYR B 1 94 ? 13.461 -13.602 -19.922 1 88.19 94 TYR B O 1
ATOM 3109 N N . ASN B 1 95 ? 13.023 -12.141 -18.25 1 94.69 95 ASN B N 1
ATOM 3110 C CA . ASN B 1 95 ? 13.75 -12.961 -17.281 1 94.69 95 ASN B CA 1
ATOM 3111 C C . ASN B 1 95 ? 12.805 -13.695 -16.344 1 94.69 95 ASN B C 1
ATOM 3113 O O . ASN B 1 95 ? 13.211 -14.172 -15.281 1 94.69 95 ASN B O 1
ATOM 3117 N N . LEU B 1 96 ? 11.562 -13.766 -16.75 1 96 96 LEU B N 1
ATOM 3118 C CA . LEU B 1 96 ? 10.578 -14.453 -15.914 1 96 96 LEU B CA 1
ATOM 3119 C C . LEU B 1 96 ? 10.891 -15.938 -15.805 1 96 96 LEU B C 1
ATOM 3121 O O . LEU B 1 96 ? 10.742 -16.531 -14.734 1 96 96 LEU B O 1
ATOM 3125 N N . THR B 1 97 ? 11.312 -16.516 -16.922 1 97.12 97 THR B N 1
ATOM 3126 C CA . THR B 1 97 ? 11.68 -17.938 -16.906 1 97.12 97 THR B CA 1
ATOM 3127 C C . THR B 1 97 ? 12.875 -18.172 -15.984 1 97.12 97 THR B C 1
ATOM 3129 O O . THR B 1 97 ? 12.883 -19.109 -15.188 1 97.12 97 THR B O 1
ATOM 3132 N N . LEU B 1 98 ? 13.867 -17.297 -16.141 1 97.25 98 LEU B N 1
ATOM 3133 C CA . LEU B 1 98 ? 15.016 -17.391 -15.242 1 97.25 98 LEU B CA 1
ATOM 3134 C C . LEU B 1 98 ? 14.578 -17.328 -13.781 1 97.25 98 LEU B C 1
ATOM 3136 O O . LEU B 1 98 ? 15.016 -18.125 -12.961 1 97.25 98 LEU B O 1
ATOM 3140 N N . LYS B 1 99 ? 13.742 -16.375 -13.492 1 97.25 99 LYS B N 1
ATOM 3141 C CA . LYS B 1 99 ? 13.203 -16.203 -12.141 1 97.25 99 LYS B CA 1
ATOM 3142 C C . LYS B 1 99 ? 12.547 -17.484 -11.641 1 97.25 99 LYS B C 1
ATOM 3144 O O . LYS B 1 99 ? 12.766 -17.891 -10.5 1 97.25 99 LYS B O 1
ATOM 3149 N N . GLN B 1 100 ? 11.828 -18.109 -12.492 1 97.56 100 GLN B N 1
ATOM 3150 C CA . GLN B 1 100 ? 11.109 -19.328 -12.156 1 97.56 100 GLN B CA 1
ATOM 3151 C C . GLN B 1 100 ? 12.078 -20.484 -11.867 1 97.56 100 GLN B C 1
ATOM 3153 O O . GLN B 1 100 ? 11.906 -21.219 -10.891 1 97.56 100 GLN B O 1
ATOM 3158 N N . ILE B 1 101 ? 13.047 -20.656 -12.648 1 97.69 101 ILE B N 1
ATOM 3159 C CA . ILE B 1 101 ? 13.961 -21.781 -12.523 1 97.69 101 ILE B CA 1
ATOM 3160 C C . ILE B 1 101 ? 14.844 -21.609 -11.289 1 97.69 101 ILE B C 1
ATOM 3162 O O . ILE B 1 101 ? 15.141 -22.578 -10.586 1 97.69 101 ILE B O 1
ATOM 3166 N N . LEU B 1 102 ? 15.242 -20.328 -11.055 1 98.12 102 LEU B N 1
ATOM 3167 C CA . LEU B 1 102 ? 16.016 -20.047 -9.852 1 98.12 102 LEU B CA 1
ATOM 3168 C C . LEU B 1 102 ? 15.219 -20.391 -8.594 1 98.12 102 LEU B C 1
ATOM 3170 O O . LEU B 1 102 ? 15.773 -20.953 -7.641 1 98.12 102 LEU B O 1
ATOM 3174 N N . PHE B 1 103 ? 13.992 -20.125 -8.609 1 98.44 103 PHE B N 1
ATOM 3175 C CA . PHE B 1 103 ? 13.141 -20.5 -7.484 1 98.44 103 PHE B CA 1
ATOM 3176 C C . PHE B 1 103 ? 13.102 -22.016 -7.324 1 98.44 103 PHE B C 1
ATOM 3178 O O . PHE B 1 103 ? 13.219 -22.531 -6.207 1 98.44 103 PHE B O 1
ATOM 3185 N N . LEU B 1 104 ? 12.82 -22.688 -8.43 1 98.38 104 LEU B N 1
ATOM 3186 C CA . LEU B 1 104 ? 12.727 -24.141 -8.344 1 98.38 104 LEU B CA 1
ATOM 3187 C C . LEU B 1 104 ? 14.008 -24.734 -7.773 1 98.38 104 LEU B C 1
ATOM 3189 O O . LEU B 1 104 ? 13.961 -25.688 -6.996 1 98.38 104 LEU B O 1
ATOM 3193 N N . GLU B 1 105 ? 15.094 -24.172 -8.172 1 98.06 105 GLU B N 1
ATOM 3194 C CA . GLU B 1 105 ? 16.375 -24.609 -7.613 1 98.06 105 GLU B CA 1
ATOM 3195 C C . GLU B 1 105 ? 16.406 -24.391 -6.102 1 98.06 105 GLU B C 1
ATOM 3197 O O . GLU B 1 105 ? 16.844 -25.281 -5.355 1 98.06 105 GLU B O 1
ATOM 3202 N N . TRP B 1 106 ? 15.992 -23.219 -5.695 1 98.31 106 TRP B N 1
ATOM 3203 C CA . TRP B 1 106 ? 15.945 -22.906 -4.27 1 98.31 106 TRP B CA 1
ATOM 3204 C C . TRP B 1 106 ? 15.023 -23.859 -3.525 1 98.31 106 TRP B C 1
ATOM 3206 O O . TRP B 1 106 ? 15.344 -24.297 -2.418 1 98.31 106 TRP B O 1
ATOM 3216 N N . MET B 1 107 ? 13.891 -24.141 -4.109 1 98.06 107 MET B N 1
ATOM 3217 C CA . MET B 1 107 ? 12.898 -25.016 -3.486 1 98.06 107 MET B CA 1
ATOM 3218 C C . MET B 1 107 ? 13.477 -26.406 -3.23 1 98.06 107 MET B C 1
ATOM 3220 O O . MET B 1 107 ? 13.227 -27 -2.18 1 98.06 107 MET B O 1
ATOM 3224 N N . GLU B 1 108 ? 14.242 -26.938 -4.184 1 96.88 108 GLU B N 1
ATOM 3225 C CA . GLU B 1 108 ? 14.859 -28.266 -4.039 1 96.88 108 GLU B CA 1
ATOM 3226 C C . GLU B 1 108 ? 15.797 -28.297 -2.834 1 96.88 108 GLU B C 1
ATOM 3228 O O . GLU B 1 108 ? 15.922 -29.344 -2.18 1 96.88 108 GLU B O 1
ATOM 3233 N N . ARG B 1 109 ? 16.328 -27.203 -2.58 1 96.44 109 ARG B N 1
ATOM 3234 C CA . ARG B 1 109 ? 17.328 -27.141 -1.515 1 96.44 109 ARG B CA 1
ATOM 3235 C C . ARG B 1 109 ? 16.672 -26.844 -0.17 1 96.44 109 ARG B C 1
ATOM 3237 O O . ARG B 1 109 ? 17.016 -27.453 0.843 1 96.44 109 ARG B O 1
ATOM 3244 N N . SER B 1 110 ? 15.688 -25.969 -0.123 1 97.12 110 SER B N 1
ATOM 3245 C CA . SER B 1 110 ? 15.234 -25.391 1.135 1 97.12 110 SER B CA 1
ATOM 3246 C C . SER B 1 110 ? 13.852 -25.906 1.516 1 97.12 110 SER B C 1
ATOM 3248 O O . SER B 1 110 ? 13.484 -25.906 2.691 1 97.12 110 SER B O 1
ATOM 3250 N N . CYS B 1 111 ? 13.062 -26.312 0.527 1 97.44 111 CYS B N 1
ATOM 3251 C CA . CYS B 1 111 ? 11.695 -26.766 0.752 1 97.44 111 CYS B CA 1
ATOM 3252 C C . CYS B 1 111 ? 11.375 -27.984 -0.114 1 97.44 111 CYS B C 1
ATOM 3254 O O . CYS B 1 111 ? 10.359 -28 -0.816 1 97.44 111 CYS B O 1
ATOM 3256 N N . PRO B 1 112 ? 12.164 -29.047 -0.051 1 95.88 112 PRO B N 1
ATOM 3257 C CA . PRO B 1 112 ? 12.047 -30.125 -1.028 1 95.88 112 PRO B CA 1
ATOM 3258 C C . PRO B 1 112 ? 10.766 -30.953 -0.847 1 95.88 112 PRO B C 1
ATOM 3260 O O . PRO B 1 112 ? 10.328 -31.641 -1.774 1 95.88 112 PRO B O 1
ATOM 3263 N N . HIS B 1 113 ? 10.086 -30.828 0.306 1 95.94 113 HIS B N 1
ATOM 3264 C CA . HIS B 1 113 ? 8.992 -31.75 0.568 1 95.94 113 HIS B CA 1
ATOM 3265 C C . HIS B 1 113 ? 7.68 -31 0.766 1 95.94 113 HIS B C 1
ATOM 3267 O O . HIS B 1 113 ? 6.707 -31.578 1.271 1 95.94 113 HIS B O 1
ATOM 3273 N N . VAL B 1 114 ? 7.676 -29.688 0.43 1 98.25 114 VAL B N 1
ATOM 3274 C CA . VAL B 1 114 ? 6.395 -28.984 0.434 1 98.25 114 VAL B CA 1
ATOM 3275 C C . VAL B 1 114 ? 5.383 -29.75 -0.414 1 98.25 114 VAL B C 1
ATOM 3277 O O . VAL B 1 114 ? 5.754 -30.406 -1.388 1 98.25 114 VAL B O 1
ATOM 3280 N N . ARG B 1 115 ? 4.18 -29.672 -0.1 1 98.38 115 ARG B N 1
ATOM 3281 C CA . ARG B 1 115 ? 3.225 -30.562 -0.762 1 98.38 115 ARG B CA 1
ATOM 3282 C C . ARG B 1 115 ? 2.723 -29.938 -2.064 1 98.38 115 ARG B C 1
ATOM 3284 O O . ARG B 1 115 ? 2.803 -30.562 -3.123 1 98.38 115 ARG B O 1
ATOM 3291 N N . PHE B 1 116 ? 2.193 -28.734 -1.97 1 98.88 116 PHE B N 1
ATOM 3292 C CA . PHE B 1 116 ? 1.668 -28.062 -3.15 1 98.88 116 PHE B CA 1
ATOM 3293 C C . PHE B 1 116 ? 2.178 -26.625 -3.227 1 98.88 116 PHE B C 1
ATOM 3295 O O . PHE B 1 116 ? 2.648 -26.078 -2.229 1 98.88 116 PHE B O 1
ATOM 3302 N N . LEU B 1 117 ? 2.105 -26.078 -4.453 1 98.81 117 LEU B N 1
ATOM 3303 C CA . LEU B 1 117 ? 2.51 -24.688 -4.688 1 98.81 117 LEU B CA 1
ATOM 3304 C C . LEU B 1 117 ? 1.424 -23.938 -5.441 1 98.81 117 LEU B C 1
ATOM 3306 O O . LEU B 1 117 ? 0.761 -24.484 -6.316 1 98.81 117 LEU B O 1
ATOM 3310 N N . LEU B 1 118 ? 1.212 -22.719 -5.066 1 98.81 118 LEU B N 1
ATOM 3311 C CA . LEU B 1 118 ? 0.639 -21.734 -5.973 1 98.81 118 LEU B CA 1
ATOM 3312 C C . LEU B 1 118 ? 1.722 -20.828 -6.539 1 98.81 118 LEU B C 1
ATOM 3314 O O . LEU B 1 118 ? 2.402 -20.125 -5.785 1 98.81 118 LEU B O 1
ATOM 3318 N N . ASN B 1 119 ? 1.928 -20.875 -7.762 1 98 119 ASN B N 1
ATOM 3319 C CA . ASN B 1 119 ? 2.863 -20.016 -8.469 1 98 119 ASN B CA 1
ATOM 3320 C C . ASN B 1 119 ? 2.133 -18.938 -9.266 1 98 119 ASN B C 1
ATOM 3322 O O . ASN B 1 119 ? 1.414 -19.234 -10.219 1 98 119 ASN B O 1
ATOM 3326 N N . GLY B 1 120 ? 2.279 -17.688 -8.836 1 96.06 120 GLY B N 1
ATOM 3327 C CA . GLY B 1 120 ? 1.479 -16.672 -9.492 1 96.06 120 GLY B CA 1
ATOM 3328 C C . GLY B 1 120 ? 2.068 -15.273 -9.375 1 96.06 120 GLY B C 1
ATOM 3329 O O . GLY B 1 120 ? 3.209 -15.117 -8.938 1 96.06 120 GLY B O 1
ATOM 3330 N N . ASP B 1 121 ? 1.295 -14.258 -9.891 1 96.06 121 ASP B N 1
ATOM 3331 C CA . ASP B 1 121 ? 1.713 -12.859 -9.922 1 96.06 121 ASP B CA 1
ATOM 3332 C C . ASP B 1 121 ? 1.21 -12.109 -8.695 1 96.06 121 ASP B C 1
ATOM 3334 O O . ASP B 1 121 ? 0.365 -12.617 -7.949 1 96.06 121 ASP B O 1
ATOM 3338 N N . ASP B 1 122 ? 1.719 -10.898 -8.531 1 97.62 122 ASP B N 1
ATOM 3339 C CA . ASP B 1 122 ? 1.382 -10.141 -7.336 1 97.62 122 ASP B CA 1
ATOM 3340 C C . ASP B 1 122 ? 0.16 -9.25 -7.574 1 97.62 122 ASP B C 1
ATOM 3342 O O . ASP B 1 122 ? -0.219 -8.461 -6.707 1 97.62 122 ASP B O 1
ATOM 3346 N N . ASP B 1 123 ? -0.487 -9.359 -8.781 1 95.75 123 ASP B N 1
ATOM 3347 C CA . ASP B 1 123 ? -1.666 -8.547 -9.055 1 95.75 123 ASP B CA 1
ATOM 3348 C C . ASP B 1 123 ? -2.896 -9.414 -9.281 1 95.75 123 ASP B C 1
ATOM 3350 O O . ASP B 1 123 ? -3.795 -9.047 -10.039 1 95.75 123 ASP B O 1
ATOM 3354 N N . VAL B 1 124 ? -2.896 -10.609 -8.672 1 96.5 124 VAL B N 1
ATOM 3355 C CA . VAL B 1 124 ? -4.051 -11.492 -8.789 1 96.5 124 VAL B CA 1
ATOM 3356 C C . VAL B 1 124 ? -4.734 -11.633 -7.43 1 96.5 124 VAL B C 1
ATOM 3358 O O . VAL B 1 124 ? -4.102 -11.461 -6.387 1 96.5 124 VAL B O 1
ATOM 3361 N N . PHE B 1 125 ? -6.035 -11.898 -7.477 1 95.81 125 PHE B N 1
ATOM 3362 C CA . PHE B 1 125 ? -6.746 -12.352 -6.289 1 95.81 125 PHE B CA 1
ATOM 3363 C C . PHE B 1 125 ? -6.77 -13.875 -6.219 1 95.81 125 PHE B C 1
ATOM 3365 O O . PHE B 1 125 ? -7.234 -14.539 -7.148 1 95.81 125 PHE B O 1
ATOM 3372 N N . ALA B 1 126 ? -6.215 -14.422 -5.199 1 97.12 126 ALA B N 1
ATOM 3373 C CA . ALA B 1 126 ? -6.184 -15.867 -5.004 1 97.12 126 ALA B CA 1
ATOM 3374 C C . ALA B 1 126 ? -6.988 -16.281 -3.771 1 97.12 126 ALA B C 1
ATOM 3376 O O . ALA B 1 126 ? -6.773 -15.742 -2.68 1 97.12 126 ALA B O 1
ATOM 3377 N N . HIS B 1 127 ? -7.906 -17.172 -3.953 1 97.12 127 HIS B N 1
ATOM 3378 C CA . HIS B 1 127 ? -8.672 -17.703 -2.828 1 97.12 127 HIS B CA 1
ATOM 3379 C C . HIS B 1 127 ? -7.984 -18.906 -2.213 1 97.12 127 HIS B C 1
ATOM 3381 O O . HIS B 1 127 ? -8.375 -20.047 -2.473 1 97.12 127 HIS B O 1
ATOM 3387 N N . THR B 1 128 ? -7.117 -18.672 -1.298 1 98.19 128 THR B N 1
ATOM 3388 C CA . THR B 1 128 ? -6.219 -19.719 -0.808 1 98.19 128 THR B CA 1
ATOM 3389 C C . THR B 1 128 ? -6.973 -20.703 0.071 1 98.19 128 THR B C 1
ATOM 3391 O O . THR B 1 128 ? -6.574 -21.875 0.187 1 98.19 128 THR B O 1
ATOM 3394 N N . ASP B 1 129 ? -8.133 -20.297 0.669 1 97.38 129 ASP B N 1
ATOM 3395 C CA . ASP B 1 129 ? -8.977 -21.266 1.367 1 97.38 129 ASP B CA 1
ATOM 3396 C C . ASP B 1 129 ? -9.523 -22.328 0.403 1 97.38 129 ASP B C 1
ATOM 3398 O O . ASP B 1 129 ? -9.422 -23.531 0.667 1 97.38 129 ASP B O 1
ATOM 3402 N N . ASN B 1 130 ? -10.062 -21.797 -0.659 1 97.62 130 ASN B N 1
ATOM 3403 C CA . ASN B 1 130 ? -10.586 -22.688 -1.685 1 97.62 130 ASN B CA 1
ATOM 3404 C C . ASN B 1 130 ? -9.492 -23.594 -2.244 1 97.62 130 ASN B C 1
ATOM 3406 O O . ASN B 1 130 ? -9.75 -24.766 -2.57 1 97.62 130 ASN B O 1
ATOM 3410 N N . MET B 1 131 ? -8.297 -23.109 -2.33 1 98.38 131 MET B N 1
ATOM 3411 C CA . MET B 1 131 ? -7.188 -23.891 -2.857 1 98.38 131 MET B CA 1
ATOM 3412 C C . MET B 1 131 ? -6.855 -25.047 -1.925 1 98.38 131 MET B C 1
ATOM 3414 O O . MET B 1 131 ? -6.645 -26.172 -2.379 1 98.38 131 MET B O 1
ATOM 3418 N N . VAL B 1 132 ? -6.762 -24.734 -0.648 1 98.44 132 VAL B N 1
ATOM 3419 C CA . VAL B 1 132 ? -6.469 -25.766 0.329 1 98.44 132 VAL B CA 1
ATOM 3420 C C . VAL B 1 132 ? -7.543 -26.859 0.269 1 98.44 132 VAL B C 1
ATOM 3422 O O . VAL B 1 132 ? -7.23 -28.047 0.235 1 98.44 132 VAL B O 1
ATOM 3425 N N . GLU B 1 133 ? -8.781 -26.438 0.156 1 97.88 133 GLU B N 1
ATOM 3426 C CA . GLU B 1 133 ? -9.891 -27.375 0.099 1 97.88 133 GLU B CA 1
ATOM 3427 C C . GLU B 1 133 ? -9.82 -28.2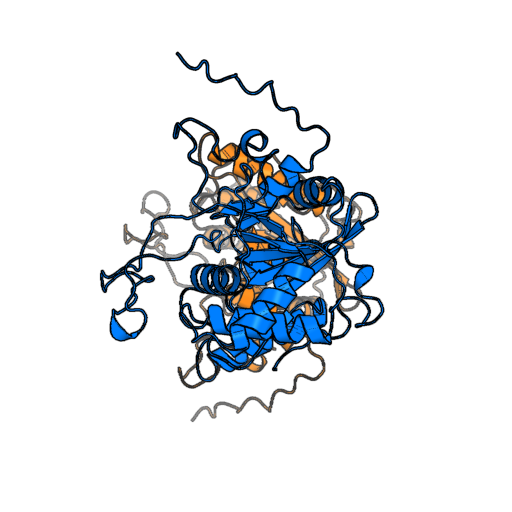34 -1.166 1 97.88 133 GLU B C 1
ATOM 3429 O O . GLU B 1 133 ? -10.023 -29.453 -1.116 1 97.88 133 GLU B O 1
ATOM 3434 N N . TYR B 1 134 ? -9.609 -27.656 -2.262 1 97.94 134 TYR B N 1
ATOM 3435 C CA . TYR B 1 134 ? -9.469 -28.375 -3.523 1 97.94 134 TYR B CA 1
ATOM 3436 C C . TYR B 1 134 ? -8.344 -29.406 -3.445 1 97.94 134 TYR B C 1
ATOM 3438 O O . TYR B 1 134 ? -8.539 -30.578 -3.775 1 97.94 134 TYR B O 1
ATOM 3446 N N . LEU B 1 135 ? -7.195 -28.984 -2.924 1 98.5 135 LEU B N 1
ATOM 3447 C CA . LEU B 1 135 ? -6 -29.812 -2.904 1 98.5 135 LEU B CA 1
ATOM 3448 C C . LEU B 1 135 ? -6.137 -30.938 -1.885 1 98.5 135 LEU B C 1
ATOM 3450 O O . LEU B 1 135 ? -5.668 -32.062 -2.119 1 98.5 135 LEU B O 1
ATOM 3454 N N . GLN B 1 136 ? -6.68 -30.641 -0.771 1 96.56 136 GLN B N 1
ATOM 3455 C CA . GLN B 1 136 ? -6.859 -31.641 0.27 1 96.56 136 GLN B CA 1
ATOM 3456 C C . GLN B 1 136 ? -7.797 -32.75 -0.196 1 96.56 136 GLN B C 1
ATOM 3458 O O . GLN B 1 136 ? -7.734 -33.875 0.307 1 96.56 136 GLN B O 1
ATOM 3463 N N . ASN B 1 137 ? -8.656 -32.406 -1.149 1 95.81 137 ASN B N 1
ATOM 3464 C CA . ASN B 1 137 ? -9.672 -33.344 -1.602 1 95.81 137 ASN B CA 1
ATOM 3465 C C . ASN B 1 137 ? -9.203 -34.125 -2.818 1 95.81 137 ASN B C 1
ATOM 3467 O O . ASN B 1 137 ? -9.953 -34.938 -3.365 1 95.81 137 ASN B O 1
ATOM 3471 N N . LEU B 1 138 ? -8 -33.875 -3.287 1 96 138 LEU B N 1
ATOM 3472 C CA . LEU B 1 138 ? -7.441 -34.656 -4.379 1 96 138 LEU B CA 1
ATOM 3473 C C . LEU B 1 138 ? -7.266 -36.125 -3.965 1 96 138 LEU B C 1
ATOM 3475 O O . LEU B 1 138 ? -6.609 -36.406 -2.963 1 96 138 LEU B O 1
ATOM 3479 N N . LYS B 1 139 ? -7.938 -36.969 -4.656 1 93.19 139 LYS B N 1
ATOM 3480 C CA . LYS B 1 139 ? -7.855 -38.375 -4.324 1 93.19 139 LYS B CA 1
ATOM 3481 C C . LYS B 1 139 ? -6.465 -38.938 -4.621 1 93.19 139 LYS B C 1
ATOM 3483 O O . LYS B 1 139 ? -6.02 -38.938 -5.77 1 93.19 139 LYS B O 1
ATOM 3488 N N . GLY B 1 140 ? -5.801 -39.375 -3.605 1 93.88 140 GLY B N 1
ATOM 3489 C CA . GLY B 1 140 ? -4.551 -40.094 -3.764 1 93.88 140 GLY B CA 1
ATOM 3490 C C . GLY B 1 140 ? -3.371 -39.188 -4.082 1 93.88 140 GLY B C 1
ATOM 3491 O O . GLY B 1 140 ? -2.324 -39.688 -4.527 1 93.88 140 GLY B O 1
ATOM 3492 N N . ASN B 1 141 ? -3.527 -37.938 -3.994 1 97.12 141 ASN B N 1
ATOM 3493 C CA . ASN B 1 141 ? -2.434 -37.031 -4.281 1 97.12 141 ASN B CA 1
ATOM 3494 C C . ASN B 1 141 ? -2.16 -36.094 -3.102 1 97.12 141 ASN B C 1
ATOM 3496 O O . ASN B 1 141 ? -2.934 -35.156 -2.844 1 97.12 141 ASN B O 1
ATOM 3500 N N . ASP B 1 142 ? -1.062 -36.344 -2.426 1 96.19 142 ASP B N 1
ATOM 3501 C CA . ASP B 1 142 ? -0.666 -35.5 -1.294 1 96.19 142 ASP B CA 1
ATOM 3502 C C . ASP B 1 142 ? 0.505 -34.594 -1.662 1 96.19 142 ASP B C 1
ATOM 3504 O O . ASP B 1 142 ? 1.258 -34.156 -0.789 1 96.19 142 ASP B O 1
ATOM 3508 N N . GLY B 1 143 ? 0.654 -34.438 -2.945 1 97.5 143 GLY B N 1
ATOM 3509 C CA . GLY B 1 143 ? 1.776 -33.688 -3.467 1 97.5 143 GLY B CA 1
ATOM 3510 C C . GLY B 1 143 ? 2.844 -34.562 -4.105 1 97.5 143 GLY B C 1
ATOM 3511 O O . GLY B 1 143 ? 3.781 -34.031 -4.719 1 97.5 143 GLY B O 1
ATOM 3512 N N . SER B 1 144 ? 2.648 -35.844 -4.039 1 96.88 144 SER B N 1
ATOM 3513 C CA . SER B 1 144 ? 3.641 -36.812 -4.508 1 96.88 144 SER B CA 1
ATOM 3514 C C . SER B 1 144 ? 3.336 -37.25 -5.934 1 96.88 144 SER B C 1
ATOM 3516 O O . SER B 1 144 ? 4.109 -38.031 -6.527 1 96.88 144 SER B O 1
ATOM 3518 N N . LYS B 1 145 ? 2.154 -36.812 -6.449 1 98 145 LYS B N 1
ATOM 3519 C CA . LYS B 1 145 ? 1.772 -37.125 -7.824 1 98 145 LYS B CA 1
ATOM 3520 C C . LYS B 1 145 ? 1.604 -35.875 -8.648 1 98 145 LYS B C 1
ATOM 3522 O O . LYS B 1 145 ? 1.539 -34.781 -8.102 1 98 145 LYS B O 1
ATOM 3527 N N . HIS B 1 146 ? 1.474 -36.062 -9.898 1 98.5 146 HIS B N 1
ATOM 3528 C CA . HIS B 1 146 ? 1.432 -34.969 -10.836 1 98.5 146 HIS B CA 1
ATOM 3529 C C . HIS B 1 146 ? 0.165 -34.125 -10.656 1 98.5 146 HIS B C 1
ATOM 3531 O O . HIS B 1 146 ? -0.932 -34.688 -10.539 1 98.5 146 HIS B O 1
ATOM 3537 N N . LEU B 1 147 ? 0.369 -32.875 -10.516 1 98.62 147 LEU B N 1
ATOM 3538 C CA . LEU B 1 147 ? -0.7 -31.891 -10.609 1 98.62 147 LEU B CA 1
ATOM 3539 C C . LEU B 1 147 ? -0.185 -30.594 -11.219 1 98.62 147 LEU B C 1
ATOM 3541 O O . LEU B 1 147 ? 0.824 -30.047 -10.766 1 98.62 147 LEU B O 1
ATOM 3545 N N . PHE B 1 148 ? -0.708 -30.156 -12.227 1 98.62 148 PHE B N 1
ATOM 3546 C CA . PHE B 1 148 ? -0.548 -28.844 -12.844 1 98.62 148 PHE B CA 1
ATOM 3547 C C . PHE B 1 148 ? -1.891 -28.312 -13.312 1 98.62 148 PHE B C 1
ATOM 3549 O O . PHE B 1 148 ? -2.352 -28.641 -14.406 1 98.62 148 PHE B O 1
ATOM 3556 N N . ALA B 1 149 ? -2.455 -27.438 -12.477 1 98.25 149 ALA B N 1
ATOM 3557 C CA . ALA B 1 149 ? -3.834 -27.016 -12.703 1 98.25 149 ALA B CA 1
ATOM 3558 C C . ALA B 1 149 ? -3.932 -25.484 -12.797 1 98.25 149 ALA B C 1
ATOM 3560 O O . ALA B 1 149 ? -3.266 -24.766 -12.047 1 98.25 149 ALA B O 1
ATOM 3561 N N . GLY B 1 150 ? -4.672 -24.969 -13.68 1 97.75 150 GLY B N 1
ATOM 3562 C CA . GLY B 1 150 ? -4.91 -23.547 -13.883 1 97.75 150 GLY B CA 1
ATOM 3563 C C . GLY B 1 150 ? -5.805 -23.266 -15.078 1 97.75 150 GLY B C 1
ATOM 3564 O O . GLY B 1 150 ? -6.703 -24.047 -15.391 1 97.75 150 GLY B O 1
ATOM 3565 N N . TYR B 1 151 ? -5.688 -22.078 -15.586 1 96.5 151 TYR B N 1
ATOM 3566 C CA . TYR B 1 151 ? -6.344 -21.734 -16.844 1 96.5 151 TYR B CA 1
ATOM 3567 C C . TYR B 1 151 ? -5.586 -22.328 -18.031 1 96.5 151 TYR B C 1
ATOM 3569 O O . TYR B 1 151 ? -4.516 -21.844 -18.391 1 96.5 151 TYR B O 1
ATOM 3577 N N . LEU B 1 152 ? -6.184 -23.281 -18.625 1 96.88 152 LEU B N 1
ATOM 3578 C CA . LEU B 1 152 ? -5.508 -24.047 -19.672 1 96.88 152 LEU B CA 1
ATOM 3579 C C . LEU B 1 152 ? -5.492 -23.266 -20.984 1 96.88 152 LEU B C 1
ATOM 3581 O O . LEU B 1 152 ? -6.539 -22.812 -21.453 1 96.88 152 LEU B O 1
ATOM 3585 N N . ILE B 1 153 ? -4.32 -23.062 -21.469 1 95.19 153 ILE B N 1
ATOM 3586 C CA . ILE B 1 153 ? -4.082 -22.453 -22.781 1 95.19 153 ILE B CA 1
ATOM 3587 C C . ILE B 1 153 ? -3.559 -23.516 -23.75 1 95.19 153 ILE B C 1
ATOM 3589 O O . ILE B 1 153 ? -2.551 -24.172 -23.484 1 95.19 153 ILE B O 1
ATOM 3593 N N . GLN B 1 154 ? -4.227 -23.656 -24.797 1 94.44 154 GLN B N 1
ATOM 3594 C CA . GLN B 1 154 ? -3.844 -24.641 -25.797 1 94.44 154 GLN B CA 1
ATOM 3595 C C . GLN B 1 154 ? -4.102 -24.125 -27.203 1 94.44 154 GLN B C 1
ATOM 3597 O O . GLN B 1 154 ? -5.016 -23.328 -27.422 1 94.44 154 GLN B O 1
ATOM 3602 N N . GLY B 1 155 ? -3.299 -24.609 -28.125 1 90.56 155 GLY B N 1
ATOM 3603 C CA . GLY B 1 155 ? -3.504 -24.281 -29.531 1 90.56 155 GLY B CA 1
ATOM 3604 C C . GLY B 1 155 ? -3.008 -22.906 -29.891 1 90.56 155 GLY B C 1
ATOM 3605 O O . GLY B 1 155 ? -3.402 -22.359 -30.922 1 90.56 155 GLY B O 1
ATOM 3606 N N . HIS B 1 156 ? -2.293 -22.328 -29.031 1 91.19 156 HIS B N 1
ATOM 3607 C CA . HIS B 1 156 ? -1.737 -21.016 -29.297 1 91.19 156 HIS B CA 1
ATOM 3608 C C . HIS B 1 156 ? -0.242 -21.094 -29.594 1 91.19 156 HIS B C 1
ATOM 3610 O O . HIS B 1 156 ? 0.443 -21.984 -29.094 1 91.19 156 HIS B O 1
ATOM 3616 N N . GLY B 1 157 ? 0.156 -20.203 -30.453 1 93.62 157 GLY B N 1
ATOM 3617 C CA . GLY B 1 157 ? 1.572 -20.141 -30.781 1 93.62 157 GLY B CA 1
ATOM 3618 C C . GLY B 1 157 ? 2.23 -18.859 -30.328 1 93.62 157 GLY B C 1
ATOM 3619 O O . GLY B 1 157 ? 1.596 -18.031 -29.672 1 93.62 157 GLY B O 1
ATOM 3620 N N . PRO B 1 158 ? 3.504 -18.734 -30.688 1 95.62 158 PRO B N 1
ATOM 3621 C CA . PRO B 1 158 ? 4.223 -17.516 -30.312 1 95.62 158 PRO B CA 1
ATOM 3622 C C . PRO B 1 158 ? 3.668 -16.266 -31 1 95.62 158 PRO B C 1
ATOM 3624 O O . PRO B 1 158 ? 3.191 -16.344 -32.125 1 95.62 158 PRO B O 1
ATOM 3627 N N . VAL B 1 159 ? 3.654 -15.164 -30.281 1 95.19 159 VAL B N 1
ATOM 3628 C CA . VAL B 1 159 ? 3.271 -13.875 -30.859 1 95.19 159 VAL B CA 1
ATOM 3629 C C . VAL B 1 159 ? 4.402 -13.344 -31.734 1 95.19 159 VAL B C 1
ATOM 3631 O O . VAL B 1 159 ? 5.531 -13.18 -31.281 1 95.19 159 VAL B O 1
ATOM 3634 N N . ARG B 1 160 ? 4.07 -13.086 -33 1 96 160 ARG B N 1
ATOM 3635 C CA . ARG B 1 160 ? 5.09 -12.664 -33.969 1 96 160 ARG B CA 1
ATOM 3636 C C . ARG B 1 160 ? 4.961 -11.172 -34.281 1 96 160 ARG B C 1
ATOM 3638 O O . ARG B 1 160 ? 5.719 -10.641 -35.094 1 96 160 ARG B O 1
ATOM 3645 N N . TRP B 1 161 ? 4.047 -10.539 -33.625 1 95.31 161 TRP B N 1
ATOM 3646 C CA . TRP B 1 161 ? 3.865 -9.094 -33.75 1 95.31 161 TRP B CA 1
ATOM 3647 C C . TRP B 1 161 ? 4.863 -8.336 -32.906 1 95.31 161 TRP B C 1
ATOM 3649 O O . TRP B 1 161 ? 4.719 -8.289 -31.672 1 95.31 161 TRP B O 1
ATOM 3659 N N . LYS B 1 162 ? 5.73 -7.594 -33.406 1 93.94 162 LYS B N 1
ATOM 3660 C CA . LYS B 1 162 ? 6.918 -7.031 -32.781 1 93.94 162 LYS B CA 1
ATOM 3661 C C . LYS B 1 162 ? 6.539 -6.074 -31.641 1 93.94 162 LYS B C 1
ATOM 3663 O O . LYS B 1 162 ? 7.188 -6.055 -30.594 1 93.94 162 LYS B O 1
ATOM 3668 N N . PRO B 1 163 ? 5.52 -5.391 -31.734 1 94.88 163 PRO B N 1
ATOM 3669 C CA . PRO B 1 163 ? 5.215 -4.422 -30.688 1 94.88 163 PRO B CA 1
ATOM 3670 C C . PRO B 1 163 ? 4.621 -5.074 -29.438 1 94.88 163 PRO B C 1
ATOM 3672 O O . PRO B 1 163 ? 4.512 -4.43 -28.391 1 94.88 163 PRO B O 1
ATOM 3675 N N . SER B 1 164 ? 4.367 -6.234 -29.516 1 93.62 164 SER B N 1
ATOM 3676 C CA . SER B 1 164 ? 3.783 -6.941 -28.375 1 93.62 164 SER B CA 1
ATOM 3677 C C . SER B 1 164 ? 4.836 -7.254 -27.328 1 93.62 164 SER B C 1
ATOM 3679 O O . SER B 1 164 ? 5.965 -7.625 -27.656 1 93.62 164 SER B O 1
ATOM 3681 N N . LYS B 1 165 ? 4.41 -7.117 -26.125 1 89.94 165 LYS B N 1
ATOM 3682 C CA . LYS B 1 165 ? 5.328 -7.5 -25.047 1 89.94 165 LYS B CA 1
ATOM 3683 C C . LYS B 1 165 ? 5.582 -9.008 -25.047 1 89.94 165 LYS B C 1
ATOM 3685 O O . LYS B 1 165 ? 6.543 -9.477 -24.453 1 89.94 165 LYS B O 1
ATOM 3690 N N . TYR B 1 166 ? 4.797 -9.773 -25.812 1 91.62 166 TYR B N 1
ATOM 3691 C CA . TYR B 1 166 ? 4.898 -11.227 -25.875 1 91.62 166 TYR B CA 1
ATOM 3692 C C . TYR B 1 166 ? 5.629 -11.672 -27.141 1 91.62 166 TYR B C 1
ATOM 3694 O O . TYR B 1 166 ? 5.605 -12.852 -27.5 1 91.62 166 TYR B O 1
ATOM 3702 N N . TYR B 1 167 ? 6.234 -10.711 -27.781 1 94.69 167 TYR B N 1
ATOM 3703 C CA . TYR B 1 167 ? 6.875 -11 -29.047 1 94.69 167 TYR B CA 1
ATOM 3704 C C . TYR B 1 167 ? 7.977 -12.039 -28.891 1 94.69 167 TYR B C 1
ATOM 3706 O O . TYR B 1 167 ? 8.852 -11.898 -28.031 1 94.69 167 TYR B O 1
ATOM 3714 N N . ILE B 1 168 ? 7.938 -13.109 -29.781 1 95.44 168 ILE B N 1
ATOM 3715 C CA . ILE B 1 168 ? 8.953 -14.156 -29.828 1 95.44 168 ILE B CA 1
ATOM 3716 C C . ILE B 1 168 ? 9.414 -14.352 -31.281 1 95.44 168 ILE B C 1
ATOM 3718 O O . ILE B 1 168 ? 8.68 -14.898 -32.094 1 95.44 168 ILE B O 1
ATOM 3722 N N . PRO B 1 169 ? 10.664 -13.969 -31.531 1 94.75 169 PRO B N 1
ATOM 3723 C CA . PRO B 1 169 ? 11.156 -14.195 -32.875 1 94.75 169 PRO B CA 1
ATOM 3724 C C . PRO B 1 169 ? 11.305 -15.672 -33.219 1 94.75 169 PRO B C 1
ATOM 3726 O O . PRO B 1 169 ? 11.492 -16.5 -32.344 1 94.75 169 PRO B O 1
ATOM 3729 N N . VAL B 1 170 ? 11.266 -15.977 -34.531 1 94.88 170 VAL B N 1
ATOM 3730 C CA . VAL B 1 170 ? 11.328 -17.344 -35 1 94.88 170 VAL B CA 1
ATOM 3731 C C . VAL B 1 170 ? 12.664 -17.969 -34.594 1 94.88 170 VAL B C 1
ATOM 3733 O O . VAL B 1 170 ? 12.742 -19.172 -34.344 1 94.88 170 VAL B O 1
ATOM 3736 N N . GLU B 1 171 ? 13.703 -17.172 -34.406 1 93.88 171 GLU B N 1
ATOM 3737 C CA . GLU B 1 171 ? 15.031 -17.641 -34.062 1 93.88 171 GLU B CA 1
ATOM 3738 C C . GLU B 1 171 ? 15.055 -18.203 -32.625 1 93.88 171 GLU B C 1
ATOM 3740 O O . GLU B 1 171 ? 15.859 -19.078 -32.312 1 93.88 171 GLU B O 1
ATOM 3745 N N . ILE B 1 172 ? 14.172 -17.734 -31.828 1 91.62 172 ILE B N 1
ATOM 3746 C CA . ILE B 1 172 ? 14.102 -18.141 -30.438 1 91.62 172 ILE B CA 1
ATOM 3747 C C . ILE B 1 172 ? 13.242 -19.406 -30.312 1 91.62 172 ILE B C 1
ATOM 3749 O O . ILE B 1 172 ? 13.57 -20.312 -29.547 1 91.62 172 ILE B O 1
ATOM 3753 N N . TYR B 1 173 ? 12.289 -19.406 -31.047 1 93.88 173 TYR B N 1
ATOM 3754 C CA . TYR B 1 173 ? 11.352 -20.516 -31.031 1 93.88 173 TYR B CA 1
ATOM 3755 C C . TYR B 1 173 ? 10.742 -20.734 -32.406 1 93.88 173 TYR B C 1
ATOM 3757 O O . TYR B 1 173 ? 9.859 -19.984 -32.844 1 93.88 173 TYR B O 1
ATOM 3765 N N . LYS B 1 174 ? 11.016 -21.844 -33.031 1 94.06 174 LYS B N 1
ATOM 3766 C CA . LYS B 1 174 ? 10.719 -22.047 -34.438 1 94.06 174 LYS B CA 1
ATOM 3767 C C . LYS B 1 174 ? 9.328 -22.656 -34.625 1 94.06 174 LYS B C 1
ATOM 3769 O O . LYS B 1 174 ? 8.719 -22.516 -35.688 1 94.06 174 LYS B O 1
ATOM 3774 N N . GLU B 1 175 ? 8.859 -23.297 -33.594 1 93.12 175 GLU B N 1
ATOM 3775 C CA . GLU B 1 175 ? 7.57 -23.969 -33.719 1 93.12 175 GLU B CA 1
ATOM 3776 C C . GLU B 1 175 ? 6.426 -22.969 -33.812 1 93.12 175 GLU B C 1
ATOM 3778 O O . GLU B 1 175 ? 6.57 -21.812 -33.375 1 93.12 175 GLU B O 1
ATOM 3783 N N . ASP B 1 176 ? 5.312 -23.438 -34.312 1 94 176 ASP B N 1
ATOM 3784 C CA . ASP B 1 176 ? 4.168 -22.562 -34.562 1 94 176 ASP B CA 1
ATOM 3785 C C . ASP B 1 176 ? 3.135 -22.703 -33.438 1 94 176 ASP B C 1
ATOM 3787 O O . ASP B 1 176 ? 2.121 -22 -33.438 1 94 176 ASP B O 1
ATOM 3791 N N . SER B 1 177 ? 3.393 -23.609 -32.531 1 95.75 177 SER B N 1
ATOM 3792 C CA . SER B 1 177 ? 2.463 -23.828 -31.438 1 95.75 177 SER B CA 1
ATOM 3793 C C . SER B 1 177 ? 3.203 -24.188 -30.156 1 95.75 177 SER B C 1
ATOM 3795 O O . SER B 1 177 ? 4.258 -24.828 -30.188 1 95.75 177 SER B O 1
ATOM 3797 N N . TYR B 1 178 ? 2.635 -23.75 -29.141 1 96.31 178 TYR B N 1
ATOM 3798 C CA . TYR B 1 178 ? 3.129 -24.156 -27.828 1 96.31 178 TYR B CA 1
ATOM 3799 C C . TYR B 1 178 ? 2.467 -25.453 -27.375 1 96.31 178 TYR B C 1
ATOM 3801 O O . TYR B 1 178 ? 1.354 -25.766 -27.812 1 96.31 178 TYR B O 1
ATOM 3809 N N . PHE B 1 179 ? 3.209 -26.203 -26.547 1 97.06 179 PHE B N 1
ATOM 3810 C CA . PHE B 1 179 ? 2.545 -27.25 -25.797 1 97.06 179 PHE B CA 1
ATOM 3811 C C . PHE B 1 179 ? 1.544 -26.672 -24.812 1 97.06 179 PHE B C 1
ATOM 3813 O O . PHE B 1 179 ? 1.665 -25.516 -24.406 1 97.06 179 PHE B O 1
ATOM 3820 N N . PRO B 1 180 ? 0.51 -27.484 -24.453 1 97.5 180 PRO B N 1
ATOM 3821 C CA . PRO B 1 180 ? -0.469 -26.969 -23.5 1 97.5 180 PRO B CA 1
ATOM 3822 C C . PRO B 1 180 ? 0.17 -26.531 -22.188 1 97.5 180 PRO B C 1
ATOM 3824 O O . PRO B 1 180 ? 1.102 -27.172 -21.688 1 97.5 180 PRO B O 1
ATOM 3827 N N . TYR B 1 181 ? -0.278 -25.453 -21.688 1 97.12 181 TYR B N 1
ATOM 3828 C CA . TYR B 1 181 ? 0.206 -24.938 -20.422 1 97.12 181 TYR B CA 1
ATOM 3829 C C . TYR B 1 181 ? -0.879 -24.141 -19.703 1 97.12 181 TYR B C 1
ATOM 3831 O O . TYR B 1 181 ? -1.94 -23.875 -20.281 1 97.12 181 TYR B O 1
ATOM 3839 N N . CYS B 1 182 ? -0.701 -23.781 -18.406 1 97 182 CYS B N 1
ATOM 3840 C CA . CYS B 1 182 ? -1.602 -22.922 -17.656 1 97 182 CYS B CA 1
ATOM 3841 C C . CYS B 1 182 ? -1.083 -21.5 -17.609 1 97 182 CYS B C 1
ATOM 3843 O O . CYS B 1 182 ? 0.122 -21.266 -17.484 1 97 182 CYS B O 1
ATOM 3845 N N . GLY B 1 183 ? -1.994 -20.547 -17.625 1 93.69 183 GLY B N 1
ATOM 3846 C CA . GLY B 1 183 ? -1.638 -19.141 -17.656 1 93.69 183 GLY B CA 1
ATOM 3847 C C . GLY B 1 183 ? -0.809 -18.719 -16.469 1 93.69 183 GLY B C 1
ATOM 3848 O O . GLY B 1 183 ? -1.019 -19.188 -15.352 1 93.69 183 GLY B O 1
ATOM 3849 N N . GLY B 1 184 ? 0.003 -17.688 -16.656 1 91.06 184 GLY B N 1
ATOM 3850 C CA . GLY B 1 184 ? 1.048 -17.297 -15.727 1 91.06 184 GLY B CA 1
ATOM 3851 C C . GLY B 1 184 ? 0.528 -16.484 -14.555 1 91.06 184 GLY B C 1
ATOM 3852 O O . GLY B 1 184 ? 1.253 -16.25 -13.586 1 91.06 184 GLY B O 1
ATOM 3853 N N . GLY B 1 185 ? -0.704 -16.078 -14.602 1 92.56 185 GLY B N 1
ATOM 3854 C CA . GLY B 1 185 ? -1.259 -15.328 -13.484 1 92.56 185 GLY B CA 1
ATOM 3855 C C . GLY B 1 185 ? -1.29 -16.109 -12.188 1 92.56 185 GLY B C 1
ATOM 3856 O O . GLY B 1 185 ? 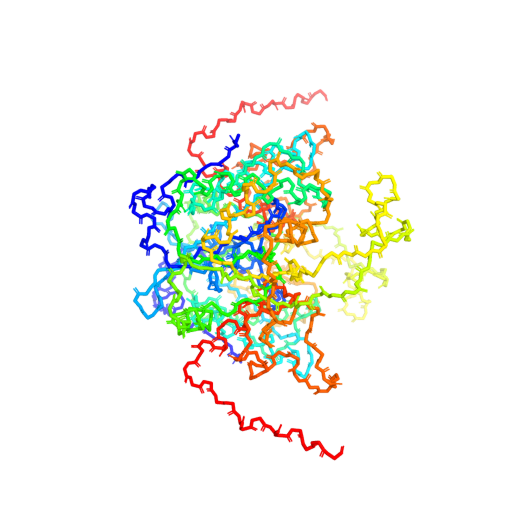-1.211 -15.539 -11.102 1 92.56 185 GLY B O 1
ATOM 3857 N N . GLY B 1 186 ? -1.451 -17.391 -12.398 1 96.5 186 GLY B N 1
ATOM 3858 C CA . GLY B 1 186 ? -1.458 -18.297 -11.273 1 96.5 186 GLY B CA 1
ATOM 3859 C C . GLY B 1 186 ? -1.822 -19.719 -11.656 1 96.5 186 GLY B C 1
ATOM 3860 O O . GLY B 1 186 ? -2.715 -19.938 -12.477 1 96.5 186 GLY B O 1
ATOM 3861 N N . PHE B 1 187 ? -1.107 -20.641 -11.102 1 98 187 PHE B N 1
ATOM 3862 C CA . PHE B 1 187 ? -1.425 -22.062 -11.289 1 98 187 PHE B CA 1
ATOM 3863 C C . PHE B 1 187 ? -0.973 -22.875 -10.086 1 98 187 PHE B C 1
ATOM 3865 O O . PHE B 1 187 ? -0.134 -22.422 -9.297 1 98 187 PHE B O 1
ATOM 3872 N N . LEU B 1 188 ? -1.579 -24 -9.938 1 98.69 188 LEU B N 1
ATOM 3873 C CA . LEU B 1 188 ? -1.252 -24.922 -8.852 1 98.69 188 LEU B CA 1
ATOM 3874 C C . LEU B 1 188 ? -0.359 -26.062 -9.344 1 98.69 188 LEU B C 1
ATOM 3876 O O . LEU B 1 188 ? -0.561 -26.578 -10.445 1 98.69 188 LEU B O 1
ATOM 3880 N N . LEU B 1 189 ? 0.642 -26.391 -8.508 1 98.25 189 LEU B N 1
ATOM 3881 C CA . LEU B 1 189 ? 1.556 -27.484 -8.773 1 98.25 189 LEU B CA 1
ATOM 3882 C C . LEU B 1 189 ? 1.688 -28.391 -7.551 1 98.25 189 LEU B C 1
ATOM 3884 O O . LEU B 1 189 ? 1.642 -27.922 -6.414 1 98.25 189 LEU B O 1
ATOM 3888 N N . SER B 1 190 ? 1.834 -29.672 -7.848 1 98.62 190 SER B N 1
ATOM 3889 C CA . SER B 1 190 ? 2.361 -30.516 -6.789 1 98.62 190 SER B CA 1
ATOM 3890 C C . SER B 1 190 ? 3.877 -30.406 -6.688 1 98.62 190 SER B C 1
ATOM 3892 O O . SER B 1 190 ? 4.543 -30.016 -7.648 1 98.62 190 SER B O 1
ATOM 3894 N N . SER B 1 191 ? 4.41 -30.719 -5.516 1 98 191 SER B N 1
ATOM 3895 C CA . SER B 1 191 ? 5.859 -30.734 -5.359 1 98 191 SER B CA 1
ATOM 3896 C C . SER B 1 191 ? 6.504 -31.703 -6.352 1 98 191 SER B C 1
ATOM 3898 O O . SER B 1 191 ? 7.59 -31.438 -6.871 1 98 191 SER B O 1
ATOM 3900 N N . TYR B 1 192 ? 5.859 -32.781 -6.586 1 98.38 192 TYR B N 1
ATOM 3901 C CA . TYR B 1 192 ? 6.328 -33.75 -7.586 1 98.38 192 TYR B CA 1
ATOM 3902 C C . TYR B 1 192 ? 6.5 -33.062 -8.945 1 98.38 192 TYR B C 1
ATOM 3904 O O . TYR B 1 192 ? 7.555 -33.188 -9.57 1 98.38 192 TYR B O 1
ATOM 3912 N N . THR B 1 193 ? 5.461 -32.406 -9.383 1 98.75 193 THR B N 1
ATOM 3913 C CA . THR B 1 193 ? 5.477 -31.734 -10.688 1 98.75 193 THR B CA 1
ATOM 3914 C C . THR B 1 193 ? 6.551 -30.656 -10.727 1 98.75 193 THR B C 1
ATOM 3916 O O . THR B 1 193 ? 7.238 -30.5 -11.734 1 98.75 193 THR B O 1
ATOM 3919 N N . ALA B 1 194 ? 6.668 -29.906 -9.648 1 98.56 194 ALA B N 1
ATOM 3920 C CA . ALA B 1 194 ? 7.695 -28.875 -9.57 1 98.56 194 ALA B CA 1
ATOM 3921 C C . ALA B 1 194 ? 9.086 -29.453 -9.766 1 98.56 194 ALA B C 1
ATOM 3923 O O . ALA B 1 194 ? 9.906 -28.906 -10.492 1 98.56 194 ALA B O 1
ATOM 3924 N N . SER B 1 195 ? 9.328 -30.531 -9.148 1 98.38 195 SER B N 1
ATOM 3925 C CA . SER B 1 195 ? 10.617 -31.203 -9.266 1 98.38 195 SER B CA 1
ATOM 3926 C C . SER B 1 195 ? 10.844 -31.703 -10.695 1 98.38 195 SER B C 1
ATOM 3928 O O . SER B 1 195 ? 11.961 -31.625 -11.211 1 98.38 195 SER B O 1
ATOM 3930 N N . VAL B 1 196 ? 9.82 -32.25 -11.273 1 98.5 196 VAL B N 1
ATOM 3931 C CA . VAL B 1 196 ? 9.906 -32.719 -12.648 1 98.5 196 VAL B CA 1
ATOM 3932 C C . VAL B 1 196 ? 10.281 -31.547 -13.57 1 98.5 196 VAL B C 1
ATOM 3934 O O . VAL B 1 196 ? 11.156 -31.688 -14.422 1 98.5 196 VAL B O 1
ATOM 3937 N N . ILE B 1 197 ? 9.609 -30.438 -13.414 1 98.44 197 ILE B N 1
ATOM 3938 C CA . ILE B 1 197 ? 9.875 -29.266 -14.234 1 98.44 197 ILE B CA 1
ATOM 3939 C C . ILE B 1 197 ? 11.328 -28.844 -14.062 1 98.44 197 ILE B C 1
ATOM 3941 O O . ILE B 1 197 ? 12.023 -28.562 -15.047 1 98.44 197 ILE B O 1
ATOM 3945 N N . TYR B 1 198 ? 11.797 -28.781 -12.836 1 98.38 198 TYR B N 1
ATOM 3946 C CA . TYR B 1 198 ? 13.172 -28.375 -12.562 1 98.38 198 TYR B CA 1
ATOM 3947 C C . TYR B 1 198 ? 14.156 -29.312 -13.266 1 98.38 198 TYR B C 1
ATOM 3949 O O . TYR B 1 198 ? 15.109 -28.859 -13.891 1 98.38 198 TYR B O 1
ATOM 3957 N N . ASN B 1 199 ? 13.914 -30.531 -13.156 1 98.19 199 ASN B N 1
ATOM 3958 C CA . ASN B 1 199 ? 14.789 -31.516 -13.789 1 98.19 199 ASN B CA 1
ATOM 3959 C C . ASN B 1 199 ? 14.797 -31.359 -15.305 1 98.19 199 ASN B C 1
ATOM 3961 O O . ASN B 1 199 ? 15.859 -31.406 -15.93 1 98.19 199 ASN B O 1
ATOM 3965 N N . MET B 1 200 ? 13.633 -31.234 -15.914 1 98.19 200 MET B N 1
ATOM 3966 C CA . MET B 1 200 ? 13.523 -31.078 -17.359 1 98.19 200 MET B CA 1
ATOM 3967 C C . MET B 1 200 ? 14.195 -29.781 -17.828 1 98.19 200 MET B C 1
ATOM 3969 O O . MET B 1 200 ? 14.742 -29.719 -18.938 1 98.19 200 MET B O 1
ATOM 3973 N N . SER B 1 201 ? 14.133 -28.734 -16.969 1 97.06 201 SER B N 1
ATOM 3974 C CA . SER B 1 201 ? 14.672 -27.422 -17.312 1 97.06 201 SER B CA 1
ATOM 3975 C C . SER B 1 201 ? 16.172 -27.5 -17.578 1 97.06 201 SER B C 1
ATOM 3977 O O . SER B 1 201 ? 16.75 -26.609 -18.219 1 97.06 201 SER B O 1
ATOM 3979 N N . ARG B 1 202 ? 16.828 -28.484 -17.125 1 96.12 202 ARG B N 1
ATOM 3980 C CA . ARG B 1 202 ? 18.281 -28.656 -17.281 1 96.12 202 ARG B CA 1
ATOM 3981 C C . ARG B 1 202 ? 18.641 -29.031 -18.703 1 96.12 202 ARG B C 1
ATOM 3983 O O . ARG B 1 202 ? 19.797 -28.906 -19.125 1 96.12 202 ARG B O 1
ATOM 3990 N N . SER B 1 203 ? 17.672 -29.484 -19.5 1 95.88 203 SER B N 1
ATOM 3991 C CA . SER B 1 203 ? 17.969 -29.969 -20.828 1 95.88 203 SER B CA 1
ATOM 3992 C C . SER B 1 203 ? 17.109 -29.297 -21.891 1 95.88 203 SER B C 1
ATOM 3994 O O . SER B 1 203 ? 17.031 -29.75 -23.031 1 95.88 203 SER B O 1
ATOM 3996 N N . ILE B 1 204 ? 16.359 -28.391 -21.484 1 94.62 204 ILE B N 1
ATOM 3997 C CA . ILE B 1 204 ? 15.516 -27.641 -22.406 1 94.62 204 ILE B CA 1
ATOM 3998 C C . ILE B 1 204 ? 15.984 -26.188 -22.469 1 94.62 204 ILE B C 1
ATOM 4000 O O . ILE B 1 204 ? 16.234 -25.578 -21.422 1 94.62 204 ILE B O 1
ATOM 4004 N N . THR B 1 205 ? 16.156 -25.734 -23.641 1 93.31 205 THR B N 1
ATOM 4005 C CA . THR B 1 205 ? 16.578 -24.359 -23.828 1 93.31 205 THR B CA 1
ATOM 4006 C C . THR B 1 205 ? 15.531 -23.391 -23.25 1 93.31 205 THR B C 1
ATOM 4008 O O . THR B 1 205 ? 14.336 -23.594 -23.453 1 93.31 205 THR B O 1
ATOM 4011 N N . PHE B 1 206 ? 16.031 -22.281 -22.641 1 93.5 206 PHE B N 1
ATOM 4012 C CA . PHE B 1 206 ? 15.164 -21.312 -21.984 1 93.5 206 PHE B CA 1
ATOM 4013 C C . PHE B 1 206 ? 14.297 -20.594 -23.016 1 93.5 206 PHE B C 1
ATOM 4015 O O . PHE B 1 206 ? 14.773 -20.234 -24.094 1 93.5 206 PHE B O 1
ATOM 4022 N N . HIS B 1 207 ? 13.07 -20.547 -22.75 1 94.75 207 HIS B N 1
ATOM 4023 C CA . HIS B 1 207 ? 12.094 -19.734 -23.469 1 94.75 207 HIS B CA 1
ATOM 4024 C C . HIS B 1 207 ? 11.617 -18.562 -22.609 1 94.75 207 HIS B C 1
ATOM 4026 O O . HIS B 1 207 ? 11.375 -18.734 -21.406 1 94.75 207 HIS B O 1
ATOM 4032 N N . PRO B 1 208 ? 11.422 -17.375 -23.156 1 92.38 208 PRO B N 1
ATOM 4033 C CA . PRO B 1 208 ? 11.188 -16.188 -22.344 1 92.38 208 PRO B CA 1
ATOM 4034 C C . PRO B 1 208 ? 9.797 -16.156 -21.719 1 92.38 208 PRO B C 1
ATOM 4036 O O . PRO B 1 208 ? 9.57 -15.453 -20.734 1 92.38 208 PRO B O 1
ATOM 4039 N N . ILE B 1 209 ? 8.875 -16.781 -22.312 1 94.31 209 ILE B N 1
ATOM 4040 C CA . ILE B 1 209 ? 7.535 -16.875 -21.734 1 94.31 209 ILE B CA 1
ATOM 4041 C C . ILE B 1 209 ? 7.484 -18.016 -20.719 1 94.31 209 ILE B C 1
ATOM 4043 O O . ILE B 1 209 ? 7.457 -19.188 -21.094 1 94.31 209 ILE B O 1
ATOM 4047 N N . ASP B 1 210 ? 7.438 -17.641 -19.5 1 95.69 210 ASP B N 1
ATOM 4048 C CA . ASP B 1 210 ? 7.715 -18.594 -18.422 1 95.69 210 ASP B CA 1
ATOM 4049 C C . ASP B 1 210 ? 6.648 -19.688 -18.375 1 95.69 210 ASP B C 1
ATOM 4051 O O . ASP B 1 210 ? 6.965 -20.875 -18.188 1 95.69 210 ASP B O 1
ATOM 4055 N N . ASP B 1 211 ? 5.348 -19.25 -18.547 1 95.38 211 ASP B N 1
ATOM 4056 C CA . ASP B 1 211 ? 4.309 -20.281 -18.453 1 95.38 211 ASP B CA 1
ATOM 4057 C C . ASP B 1 211 ? 4.355 -21.219 -19.641 1 95.38 211 ASP B C 1
ATOM 4059 O O . ASP B 1 211 ? 4.156 -22.438 -19.5 1 95.38 211 ASP B O 1
ATOM 4063 N N . ALA B 1 212 ? 4.664 -20.719 -20.812 1 95.88 212 ALA B N 1
ATOM 4064 C CA . ALA B 1 212 ? 4.867 -21.594 -21.969 1 95.88 212 ALA B CA 1
ATOM 4065 C C . ALA B 1 212 ? 6.055 -22.531 -21.766 1 95.88 212 ALA B C 1
ATOM 4067 O O . ALA B 1 212 ? 6.008 -23.703 -22.156 1 95.88 212 ALA B O 1
ATOM 4068 N N . TYR B 1 213 ? 7.105 -21.984 -21.219 1 97 213 TYR B N 1
ATOM 4069 C CA . TYR B 1 213 ? 8.289 -22.797 -20.938 1 97 213 TYR B CA 1
ATOM 4070 C C . TYR B 1 213 ? 7.957 -23.953 -20.016 1 97 213 TYR B C 1
ATOM 4072 O O . TYR B 1 213 ? 8.453 -25.062 -20.203 1 97 213 TYR B O 1
ATOM 4080 N N . ILE B 1 214 ? 7.152 -23.703 -19.016 1 97.62 214 ILE B N 1
ATOM 4081 C CA . ILE B 1 214 ? 6.715 -24.75 -18.109 1 97.62 214 ILE B CA 1
ATOM 4082 C C . ILE B 1 214 ? 5.973 -25.828 -18.891 1 97.62 214 ILE B C 1
ATOM 4084 O O . ILE B 1 214 ? 6.184 -27.031 -18.656 1 97.62 214 ILE B O 1
ATOM 4088 N N . GLY B 1 215 ? 5.102 -25.375 -19.766 1 97.44 215 GLY B N 1
ATOM 4089 C CA . GLY B 1 215 ? 4.418 -26.312 -20.641 1 97.44 215 GLY B CA 1
ATOM 4090 C C . GLY B 1 215 ? 5.367 -27.203 -21.422 1 97.44 215 GLY B C 1
ATOM 4091 O O . GLY B 1 215 ? 5.129 -28.406 -21.562 1 97.44 215 GLY B O 1
ATOM 4092 N N . MET B 1 216 ? 6.418 -26.641 -21.922 1 97.12 216 MET B N 1
ATOM 4093 C CA . MET B 1 216 ? 7.43 -27.391 -22.672 1 97.12 216 MET B CA 1
ATOM 4094 C C . MET B 1 216 ? 8.086 -28.438 -21.797 1 97.12 216 MET B C 1
ATOM 4096 O O . MET B 1 216 ? 8.289 -29.578 -22.234 1 97.12 216 MET B O 1
ATOM 4100 N N . CYS B 1 217 ? 8.43 -28.078 -20.609 1 98.12 217 CYS B N 1
ATOM 4101 C CA . CYS B 1 217 ? 9.047 -29 -19.672 1 98.12 217 CYS B CA 1
ATOM 4102 C C . CYS B 1 217 ? 8.117 -30.172 -19.359 1 98.12 217 CYS B C 1
ATOM 4104 O O . CYS B 1 217 ? 8.555 -31.312 -19.328 1 98.12 217 CYS B O 1
ATOM 4106 N N . LEU B 1 218 ? 6.859 -29.859 -19.141 1 98.31 218 LEU B N 1
ATOM 4107 C CA . LEU B 1 218 ? 5.879 -30.906 -18.828 1 98.31 218 LEU B CA 1
ATOM 4108 C C . LEU B 1 218 ? 5.727 -31.875 -20 1 98.31 218 LEU B C 1
ATOM 4110 O O . LEU B 1 218 ? 5.676 -33.094 -19.797 1 98.31 218 LEU B O 1
ATOM 4114 N N . ALA B 1 219 ? 5.648 -31.281 -21.141 1 97.5 219 ALA B N 1
ATOM 4115 C CA . ALA B 1 219 ? 5.5 -32.094 -22.344 1 97.5 219 ALA B CA 1
ATOM 4116 C C . ALA B 1 219 ? 6.672 -33.062 -22.5 1 97.5 219 ALA B C 1
ATOM 4118 O O . ALA B 1 219 ? 6.477 -34.25 -22.844 1 97.5 219 ALA B O 1
ATOM 4119 N N . LYS B 1 220 ? 7.805 -32.594 -22.297 1 97.81 220 LYS B N 1
ATOM 4120 C CA . LYS B 1 220 ? 8.992 -33.438 -22.391 1 97.81 220 LYS B CA 1
ATOM 4121 C C . LYS B 1 220 ? 8.922 -34.594 -21.406 1 97.81 220 LYS B C 1
ATOM 4123 O O . LYS B 1 220 ? 9.398 -35.688 -21.688 1 97.81 220 LYS B O 1
ATOM 4128 N N . ALA B 1 221 ? 8.352 -34.406 -20.266 1 98.25 221 ALA B N 1
ATOM 4129 C CA . ALA B 1 221 ? 8.25 -35.406 -19.219 1 98.25 221 ALA B CA 1
ATOM 4130 C C . ALA B 1 221 ? 7.031 -36.312 -19.438 1 98.25 221 ALA B C 1
ATOM 4132 O O . ALA B 1 221 ? 6.781 -37.219 -18.641 1 98.25 221 ALA B O 1
ATOM 4133 N N . GLY B 1 222 ? 6.211 -36 -20.422 1 98.31 222 GLY B N 1
ATOM 4134 C CA . GLY B 1 222 ? 5.023 -36.812 -20.703 1 98.31 222 GLY B CA 1
ATOM 4135 C C . GLY B 1 222 ? 3.865 -36.469 -19.766 1 98.31 222 GLY B C 1
ATOM 4136 O O . GLY B 1 222 ? 3.004 -37.312 -19.531 1 98.31 222 GLY B O 1
ATOM 4137 N N . LEU B 1 223 ? 3.867 -35.312 -19.203 1 98.5 223 LEU B N 1
ATOM 4138 C CA . LEU B 1 223 ? 2.812 -34.875 -18.297 1 98.5 223 LEU B CA 1
ATOM 4139 C C . LEU B 1 223 ? 1.964 -33.781 -18.953 1 98.5 223 LEU B C 1
ATOM 4141 O O . LEU B 1 223 ? 2.41 -33.125 -19.875 1 98.5 223 LEU B O 1
ATOM 4145 N N . SER B 1 224 ? 0.715 -33.625 -18.5 1 97.88 224 SER B N 1
ATOM 4146 C CA . SER B 1 224 ? -0.204 -32.656 -19.094 1 97.88 224 SER B CA 1
ATOM 4147 C C . SER B 1 224 ? -0.82 -31.766 -18.031 1 97.88 224 SER B C 1
ATOM 4149 O O . SER B 1 224 ? -1.09 -32.219 -16.922 1 97.88 224 SER B O 1
ATOM 4151 N N . PRO B 1 225 ? -0.988 -30.531 -18.375 1 98 225 PRO B N 1
ATOM 4152 C CA . PRO B 1 225 ? -1.762 -29.656 -17.484 1 98 225 PRO B CA 1
ATOM 4153 C C . PRO B 1 225 ? -3.248 -30.016 -17.469 1 98 225 PRO B C 1
ATOM 4155 O O . PRO B 1 225 ? -3.725 -30.75 -18.328 1 98 225 PRO B O 1
ATOM 4158 N N . ILE B 1 226 ? -3.928 -29.547 -16.453 1 97.25 226 ILE B N 1
ATOM 4159 C CA . ILE B 1 226 ? -5.375 -29.719 -16.406 1 97.25 226 ILE B CA 1
ATOM 4160 C C . ILE B 1 226 ? -6.051 -28.375 -16.188 1 97.25 226 ILE B C 1
ATOM 4162 O O . ILE B 1 226 ? -5.492 -27.5 -15.523 1 97.25 226 ILE B O 1
ATOM 4166 N N . SER B 1 227 ? -7.254 -28.266 -16.75 1 96.56 227 SER B N 1
ATOM 4167 C CA . SER B 1 227 ? -8.047 -27.062 -16.578 1 96.56 227 SER B CA 1
ATOM 4168 C C . SER B 1 227 ? -8.875 -27.094 -15.305 1 96.56 227 SER B C 1
ATOM 4170 O O . SER B 1 227 ? -9.398 -28.156 -14.938 1 96.56 227 SER B O 1
ATOM 4172 N N . HIS B 1 228 ? -8.875 -26.047 -14.672 1 95.75 228 HIS B N 1
ATOM 4173 C CA . HIS B 1 228 ? -9.766 -25.891 -13.531 1 95.75 228 HIS B CA 1
ATOM 4174 C C . HIS B 1 228 ? -10.656 -24.656 -13.688 1 95.75 228 HIS B C 1
ATOM 4176 O O . HIS B 1 228 ? -10.164 -23.562 -13.945 1 95.75 228 HIS B O 1
ATOM 4182 N N . ILE B 1 229 ? -11.891 -24.75 -13.477 1 91.56 229 ILE B N 1
ATOM 4183 C CA . ILE B 1 229 ? -12.898 -23.75 -13.797 1 91.56 229 ILE B CA 1
ATOM 4184 C C . ILE B 1 229 ? -12.734 -22.547 -12.875 1 91.56 229 ILE B C 1
ATOM 4186 O O . ILE B 1 229 ? -13.172 -21.438 -13.203 1 91.56 229 ILE B O 1
ATOM 4190 N N . GLY B 1 230 ? -12.078 -22.719 -11.781 1 94.31 230 GLY B N 1
ATOM 4191 C CA . GLY B 1 230 ? -11.93 -21.641 -10.812 1 94.31 230 GLY B CA 1
ATOM 4192 C C . GLY B 1 230 ? -10.844 -20.656 -11.18 1 94.31 230 GLY B C 1
ATOM 4193 O O . GLY B 1 230 ? -10.648 -19.656 -10.492 1 94.31 230 GLY B O 1
ATOM 4194 N N . PHE B 1 231 ? -10.148 -20.938 -12.203 1 94.56 231 PHE B N 1
ATOM 4195 C CA . PHE B 1 231 ? -9.062 -20.062 -12.625 1 94.56 231 PHE B CA 1
ATOM 4196 C C . PHE B 1 231 ? -9.539 -19.109 -13.719 1 94.56 231 PHE B C 1
ATOM 4198 O O . PHE B 1 231 ? -9.953 -19.547 -14.789 1 94.56 231 PHE B O 1
ATOM 4205 N N . ARG B 1 232 ? -9.508 -17.797 -13.398 1 89.06 232 ARG B N 1
ATOM 4206 C CA . ARG B 1 232 ? -9.875 -16.75 -14.344 1 89.06 232 ARG B CA 1
ATOM 4207 C C . ARG B 1 232 ? -8.719 -15.773 -14.547 1 89.06 232 ARG B C 1
ATOM 4209 O O . ARG B 1 232 ? -8.859 -14.578 -14.281 1 89.06 232 ARG B O 1
ATOM 4216 N N . THR B 1 233 ? -7.676 -16.156 -15.125 1 80.12 233 THR B N 1
ATOM 4217 C CA . THR B 1 233 ? -6.438 -15.391 -15.203 1 80.12 233 THR B CA 1
ATOM 4218 C C . THR B 1 233 ? -6.5 -14.375 -16.344 1 80.12 233 THR B C 1
ATOM 4220 O O . THR B 1 233 ? -5.66 -13.477 -16.438 1 80.12 233 THR B O 1
ATOM 4223 N N . LEU B 1 234 ? -7.48 -14.516 -17.188 1 72.94 234 LEU B N 1
ATOM 4224 C CA . LEU B 1 234 ? -7.668 -13.516 -18.234 1 72.94 234 LEU B CA 1
ATOM 4225 C C . LEU B 1 234 ? -8.727 -12.5 -17.812 1 72.94 234 LEU B C 1
ATOM 4227 O O . LEU B 1 234 ? -9.102 -11.633 -18.609 1 72.94 234 LEU B O 1
ATOM 4231 N N . GLY B 1 235 ? -9.133 -12.523 -16.688 1 71.62 235 GLY B N 1
ATOM 4232 C CA . GLY B 1 235 ? -10.125 -11.602 -16.172 1 71.62 235 GLY B CA 1
ATOM 4233 C C . GLY B 1 235 ? -11.516 -12.203 -16.094 1 71.62 235 GLY B C 1
ATOM 4234 O O . GLY B 1 235 ? -11.781 -13.234 -16.703 1 71.62 235 GLY B O 1
ATOM 4235 N N . LEU B 1 236 ? -12.352 -11.609 -15.172 1 68.88 236 LEU B N 1
ATOM 4236 C CA . LEU B 1 236 ? -13.742 -12.016 -15.031 1 68.88 236 LEU B CA 1
ATOM 4237 C C . LEU B 1 236 ? -14.641 -11.227 -15.977 1 68.88 236 LEU B C 1
ATOM 4239 O O . LEU B 1 236 ? -14.523 -10 -16.062 1 68.88 236 LEU B O 1
ATOM 4243 N N . LYS B 1 237 ? -15.125 -11.914 -16.984 1 65.31 237 LYS B N 1
ATOM 4244 C CA . LYS B 1 237 ? -16.109 -11.227 -17.812 1 65.31 237 LYS B CA 1
ATOM 4245 C C . LYS B 1 237 ? -17.391 -10.953 -17.047 1 65.31 237 LYS B C 1
ATOM 4247 O O . LYS B 1 237 ? -18.109 -11.883 -16.672 1 65.31 237 LYS B O 1
ATOM 4252 N N . ILE B 1 238 ? -17.438 -9.82 -16.469 1 62.88 238 ILE B N 1
ATOM 4253 C CA . ILE B 1 238 ? -18.656 -9.469 -15.766 1 62.88 238 ILE B CA 1
ATOM 4254 C C . ILE B 1 238 ? -19.594 -8.711 -16.703 1 62.88 238 ILE B C 1
ATOM 4256 O O . ILE B 1 238 ? -19.172 -7.77 -17.391 1 62.88 238 ILE B O 1
ATOM 4260 N N . PRO B 1 239 ? -20.844 -9.273 -17.109 1 57.81 239 PRO B N 1
ATOM 4261 C CA . PRO B 1 239 ? -21.75 -8.906 -18.188 1 57.81 239 PRO B CA 1
ATOM 4262 C C . PRO B 1 239 ? -21.938 -7.398 -18.328 1 57.81 239 PRO B C 1
ATOM 4264 O O . PRO B 1 239 ? -22.047 -6.887 -19.438 1 57.81 239 PRO B O 1
ATOM 4267 N N . SER B 1 240 ? -22.469 -6.695 -17.281 1 58.41 240 SER B N 1
ATOM 4268 C CA . SER B 1 240 ? -22.922 -5.332 -17.547 1 58.41 240 SER B CA 1
ATOM 4269 C C . SER B 1 240 ? -22.25 -4.336 -16.594 1 58.41 240 SER B C 1
ATOM 4271 O O . SER B 1 240 ? -21.859 -4.688 -15.484 1 58.41 240 SER B O 1
ATOM 4273 N N . ASN B 1 241 ? -21.828 -3.279 -17.25 1 58.03 241 ASN B N 1
ATOM 4274 C CA . ASN B 1 241 ? -21.312 -2.146 -16.484 1 58.03 241 ASN B CA 1
ATOM 4275 C C . ASN B 1 241 ? -22.266 -1.716 -15.383 1 58.03 241 ASN B C 1
ATOM 4277 O O . ASN B 1 241 ? -21.891 -0.929 -14.508 1 58.03 241 ASN B O 1
ATOM 4281 N N . LYS B 1 242 ? -23.453 -2.316 -15.453 1 63.66 242 LYS B N 1
ATOM 4282 C CA . LYS B 1 242 ? -24.469 -1.929 -14.484 1 63.66 242 LYS B CA 1
ATOM 4283 C C . LYS B 1 242 ? -24.375 -2.773 -13.219 1 63.66 242 LYS B C 1
ATOM 4285 O O . LYS B 1 242 ? -25 -2.445 -12.203 1 63.66 242 LYS B O 1
ATOM 4290 N N . VAL B 1 243 ? -23.484 -3.713 -13.383 1 69.62 243 VAL B N 1
ATOM 4291 C CA . VAL B 1 243 ? -23.422 -4.598 -12.227 1 69.62 243 VAL B CA 1
ATOM 4292 C C . VAL B 1 243 ? -22.188 -4.266 -11.383 1 69.62 243 VAL B C 1
ATOM 4294 O O . VAL B 1 243 ? -21.234 -3.658 -11.883 1 69.62 243 VAL B O 1
ATOM 4297 N N . ASN B 1 244 ? -22.297 -4.59 -10.156 1 80.31 244 ASN B N 1
ATOM 4298 C CA . ASN B 1 244 ? -21.172 -4.422 -9.234 1 80.31 244 ASN B CA 1
ATOM 4299 C C . ASN B 1 244 ? -20.062 -5.445 -9.5 1 80.31 244 ASN B C 1
ATOM 4301 O O . ASN B 1 244 ? -20.156 -6.586 -9.039 1 80.31 244 ASN B O 1
ATOM 4305 N N . THR B 1 245 ? -19.078 -5.02 -10.234 1 80.88 245 THR B N 1
ATOM 4306 C CA . THR B 1 245 ? -18 -5.898 -10.664 1 80.88 245 THR B CA 1
ATOM 4307 C C . THR B 1 245 ? -17.25 -6.465 -9.469 1 80.88 245 THR B C 1
ATOM 4309 O O . THR B 1 245 ? -16.547 -7.465 -9.586 1 80.88 245 THR B O 1
ATOM 4312 N N . TYR B 1 246 ? -17.531 -5.91 -8.336 1 85.75 246 TYR B N 1
ATOM 4313 C CA . TYR B 1 246 ? -16.812 -6.375 -7.152 1 85.75 246 TYR B CA 1
ATOM 4314 C C . TYR B 1 246 ? -17.766 -7.023 -6.152 1 85.75 246 TYR B C 1
ATOM 4316 O O . TYR B 1 246 ? -17.516 -6.977 -4.941 1 85.75 246 TYR B O 1
ATOM 4324 N N . ASP B 1 247 ? -18.781 -7.492 -6.738 1 88.31 247 ASP B N 1
ATOM 4325 C CA . ASP B 1 247 ? -19.641 -8.32 -5.902 1 88.31 247 ASP B CA 1
ATOM 4326 C C . ASP B 1 247 ? -18.922 -9.594 -5.465 1 88.31 247 ASP B C 1
ATOM 4328 O O . ASP B 1 247 ? -18.547 -10.422 -6.297 1 88.31 247 ASP B O 1
ATOM 4332 N N . PRO B 1 248 ? -18.797 -9.789 -4.184 1 91.56 248 PRO B N 1
ATOM 4333 C CA . PRO B 1 248 ? -18 -10.922 -3.693 1 91.56 248 PRO B CA 1
ATOM 4334 C C . PRO B 1 248 ? -18.594 -12.273 -4.09 1 91.56 248 PRO B C 1
ATOM 4336 O O . PRO B 1 248 ? -17.875 -13.273 -4.172 1 91.56 248 PRO B O 1
ATOM 4339 N N . CYS B 1 249 ? -19.844 -12.281 -4.406 1 91.31 249 CYS B N 1
ATOM 4340 C CA . CYS B 1 249 ? -20.5 -13.539 -4.742 1 91.31 249 CYS B CA 1
ATOM 4341 C C . CYS B 1 249 ? -20 -14.078 -6.074 1 91.31 249 CYS B C 1
ATOM 4343 O O . CYS B 1 249 ? -20.016 -15.289 -6.312 1 91.31 249 CYS B O 1
ATOM 4345 N N . TYR B 1 250 ? -19.453 -13.188 -6.902 1 87.56 250 TYR B N 1
ATOM 4346 C CA . TYR B 1 250 ? -18.875 -13.625 -8.164 1 87.56 250 TYR B CA 1
ATOM 4347 C C . TYR B 1 250 ? -17.547 -14.336 -7.941 1 87.56 250 TYR B C 1
ATOM 4349 O O . TYR B 1 250 ? -17.078 -15.094 -8.797 1 87.56 250 TYR B O 1
ATOM 4357 N N . TYR B 1 251 ? -16.984 -14.109 -6.73 1 90.69 251 TYR B N 1
ATOM 4358 C CA . TYR B 1 251 ? -15.602 -14.555 -6.512 1 90.69 251 TYR B CA 1
ATOM 4359 C C . TYR B 1 251 ? -15.555 -15.711 -5.523 1 90.69 251 TYR B C 1
ATOM 4361 O O . TYR B 1 251 ? -14.516 -16.359 -5.367 1 90.69 251 TYR B O 1
ATOM 4369 N N . LYS B 1 252 ? -16.594 -16 -4.926 1 90.88 252 LYS B N 1
ATOM 4370 C CA . LYS B 1 252 ? -16.641 -16.906 -3.781 1 90.88 252 LYS B CA 1
ATOM 4371 C C . LYS B 1 252 ? -16.141 -18.297 -4.156 1 90.88 252 LYS B C 1
ATOM 4373 O O . LYS B 1 252 ? -15.484 -18.969 -3.35 1 90.88 252 LYS B O 1
ATOM 4378 N N . ASP B 1 253 ? -16.344 -18.688 -5.434 1 90.94 253 ASP B N 1
ATOM 4379 C CA . ASP B 1 253 ? -16.016 -20.062 -5.801 1 90.94 253 ASP B CA 1
ATOM 4380 C C . ASP B 1 253 ? -14.797 -20.109 -6.707 1 90.94 253 ASP B C 1
ATOM 4382 O O . ASP B 1 253 ? -14.398 -21.188 -7.164 1 90.94 253 ASP B O 1
ATOM 4386 N N . LEU B 1 254 ? -14.211 -19.047 -6.863 1 93.38 254 LEU B N 1
ATOM 4387 C CA . LEU B 1 254 ? -13.062 -18.984 -7.766 1 93.38 254 LEU B CA 1
ATOM 4388 C C . LEU B 1 254 ? -11.766 -19.219 -7.008 1 93.38 254 LEU B C 1
ATOM 4390 O O . LEU B 1 254 ? -11.758 -19.25 -5.773 1 93.38 254 LEU B O 1
ATOM 4394 N N . LEU B 1 255 ? -10.727 -19.5 -7.746 1 96.56 255 LEU B N 1
ATOM 4395 C CA . LEU B 1 255 ? -9.422 -19.75 -7.156 1 96.56 255 LEU B CA 1
ATOM 4396 C C . LEU B 1 255 ? -8.461 -18.609 -7.457 1 96.56 255 LEU B C 1
ATOM 4398 O O . LEU B 1 255 ? -7.766 -18.125 -6.559 1 96.56 255 LEU B O 1
ATOM 4402 N N . VAL B 1 256 ? -8.422 -18.188 -8.672 1 96.5 256 VAL B N 1
ATOM 4403 C CA . VAL B 1 256 ? -7.52 -17.109 -9.062 1 96.5 256 VAL B CA 1
ATOM 4404 C C . VAL B 1 256 ? -8.227 -16.172 -10.039 1 96.5 256 VAL B C 1
ATOM 4406 O O . VAL B 1 256 ? -8.859 -16.625 -10.992 1 96.5 256 VAL B O 1
ATOM 4409 N N . VAL B 1 257 ? -8.18 -14.906 -9.789 1 93.56 257 VAL B N 1
ATOM 4410 C CA . VAL B 1 257 ? -8.688 -13.891 -10.695 1 93.56 257 VAL B CA 1
ATOM 4411 C C . VAL B 1 257 ? -7.617 -12.828 -10.938 1 93.56 257 VAL B C 1
ATOM 4413 O O . VAL B 1 257 ? -7.008 -12.328 -9.984 1 93.56 257 VAL B O 1
ATOM 4416 N N . HIS B 1 258 ? -7.469 -12.422 -12.188 1 90 258 HIS B N 1
ATOM 4417 C CA . HIS B 1 258 ? -6.395 -11.492 -12.539 1 90 258 HIS B CA 1
ATOM 4418 C C . HIS B 1 258 ? -6.863 -10.047 -12.438 1 90 258 HIS B C 1
ATOM 4420 O O . HIS B 1 258 ? -8.047 -9.758 -12.617 1 90 258 HIS B O 1
ATOM 4426 N N . ARG B 1 259 ? -5.902 -9.164 -12.094 1 84.94 259 ARG B N 1
ATOM 4427 C CA . ARG B 1 259 ? -5.895 -7.707 -12.203 1 84.94 259 ARG B CA 1
ATOM 4428 C C . ARG B 1 259 ? -6.625 -7.066 -11.023 1 84.94 259 ARG B C 1
ATOM 4430 O O . ARG B 1 259 ? -7.672 -6.438 -11.203 1 84.94 259 ARG B O 1
ATOM 4437 N N . PHE B 1 260 ? -6.113 -7.16 -9.906 1 91.94 260 PHE B N 1
ATOM 4438 C CA . PHE B 1 260 ? -6.594 -6.473 -8.711 1 91.94 260 PHE B CA 1
ATOM 4439 C C . PHE B 1 260 ? -5.586 -5.426 -8.25 1 91.94 260 PHE B C 1
ATOM 4441 O O . PHE B 1 260 ? -4.379 -5.684 -8.234 1 91.94 260 PHE B O 1
ATOM 4448 N N . LEU B 1 261 ? -6.148 -4.34 -7.977 1 94.38 261 LEU B N 1
ATOM 4449 C CA . LEU B 1 261 ? -5.359 -3.334 -7.273 1 94.38 261 LEU B CA 1
ATOM 4450 C C . LEU B 1 261 ? -5.336 -3.611 -5.773 1 94.38 261 LEU B C 1
ATOM 4452 O O . LEU B 1 261 ? -6.176 -4.352 -5.262 1 94.38 261 LEU B O 1
ATOM 4456 N N . PRO B 1 262 ? -4.371 -2.979 -5.051 1 96.38 262 PRO B N 1
ATOM 4457 C CA . PRO B 1 262 ? -4.227 -3.268 -3.621 1 96.38 262 PRO B CA 1
ATOM 4458 C C . PRO B 1 262 ? -5.512 -3.02 -2.834 1 96.38 262 PRO B C 1
ATOM 4460 O O . PRO B 1 262 ? -5.93 -3.871 -2.045 1 96.38 262 PRO B O 1
ATOM 4463 N N . ALA B 1 263 ? -6.18 -1.928 -3.084 1 96.31 263 ALA B N 1
ATOM 4464 C CA . ALA B 1 263 ? -7.414 -1.623 -2.363 1 96.31 263 ALA B CA 1
ATOM 4465 C C . ALA B 1 263 ? -8.492 -2.656 -2.666 1 96.31 263 ALA B C 1
ATOM 4467 O O . ALA B 1 263 ? -9.258 -3.041 -1.779 1 96.31 263 ALA B O 1
ATOM 4468 N N . GLU B 1 264 ? -8.539 -3.08 -3.896 1 94.81 264 GLU B N 1
ATOM 4469 C CA . GLU B 1 264 ? -9.508 -4.086 -4.316 1 94.81 264 GLU B CA 1
ATOM 4470 C C . GLU B 1 264 ? -9.227 -5.438 -3.668 1 94.81 264 GLU B C 1
ATOM 4472 O O . GLU B 1 264 ? -10.148 -6.16 -3.293 1 94.81 264 GLU B O 1
ATOM 4477 N N . MET B 1 265 ? -7.934 -5.746 -3.553 1 96.25 265 MET B N 1
ATOM 4478 C CA . MET B 1 265 ? -7.512 -6.984 -2.902 1 96.25 265 MET B CA 1
ATOM 4479 C C . MET B 1 265 ? -7.992 -7.031 -1.456 1 96.25 265 MET B C 1
ATOM 4481 O O . MET B 1 265 ? -8.578 -8.031 -1.024 1 96.25 265 MET B O 1
ATOM 4485 N N . TYR B 1 266 ? -7.715 -5.945 -0.772 1 97.5 266 TYR B N 1
ATOM 4486 C CA . TYR B 1 266 ? -8.102 -5.828 0.63 1 97.5 266 TYR B CA 1
ATOM 4487 C C . TYR B 1 266 ? -9.609 -5.926 0.789 1 97.5 266 TYR B C 1
ATOM 4489 O O . TYR B 1 266 ? -10.109 -6.668 1.639 1 97.5 266 TYR B O 1
ATOM 4497 N N . PHE B 1 267 ? -10.328 -5.246 -0.081 1 96.62 267 PHE B N 1
ATOM 4498 C CA . PHE B 1 267 ? -11.781 -5.215 -0.057 1 96.62 267 PHE B CA 1
ATOM 4499 C C . PHE B 1 267 ? -12.359 -6.605 -0.294 1 96.62 267 PHE B C 1
ATOM 4501 O O . PHE B 1 267 ? -13.148 -7.102 0.511 1 96.62 267 PHE B O 1
ATOM 4508 N N . MET B 1 268 ? -11.922 -7.238 -1.356 1 95.81 268 MET B N 1
ATOM 4509 C CA . MET B 1 268 ? -12.492 -8.516 -1.777 1 95.81 268 MET B CA 1
ATOM 4510 C C . MET B 1 268 ? -12.188 -9.609 -0.757 1 95.81 268 MET B C 1
ATOM 4512 O O . MET B 1 268 ? -13.062 -10.406 -0.414 1 95.81 268 MET B O 1
ATOM 4516 N N . TRP B 1 269 ? -10.945 -9.656 -0.225 1 97.25 269 TRP B N 1
ATOM 4517 C CA . TRP B 1 269 ? -10.578 -10.672 0.747 1 97.25 269 TRP B CA 1
ATOM 4518 C C . TRP B 1 269 ? -11.43 -10.57 2.004 1 97.25 269 TRP B C 1
ATOM 4520 O O . TRP B 1 269 ? -11.906 -11.586 2.527 1 97.25 269 TRP B O 1
ATOM 4530 N N . ASN B 1 270 ? -11.656 -9.359 2.465 1 96.94 270 ASN B N 1
ATOM 4531 C CA . ASN B 1 270 ? -12.461 -9.164 3.664 1 96.94 270 ASN B CA 1
ATOM 4532 C C . ASN B 1 270 ? -13.914 -9.547 3.432 1 96.94 270 ASN B C 1
ATOM 4534 O O . ASN B 1 270 ? -14.555 -10.141 4.301 1 96.94 270 ASN B O 1
ATOM 4538 N N . LYS B 1 271 ? -14.391 -9.195 2.244 1 95.5 271 LYS B N 1
ATOM 4539 C CA . LYS B 1 271 ? -15.797 -9.484 1.959 1 95.5 271 LYS B CA 1
ATOM 4540 C C . LYS B 1 271 ? -16.031 -10.984 1.82 1 95.5 271 LYS B C 1
ATOM 4542 O O . LYS B 1 271 ? -17.016 -11.516 2.346 1 95.5 271 LYS B O 1
ATOM 4547 N N . ILE B 1 272 ? -15.125 -11.625 1.155 1 94.5 272 ILE B N 1
ATOM 4548 C CA . ILE B 1 272 ? -15.336 -13.047 0.891 1 94.5 272 ILE B CA 1
ATOM 4549 C C . ILE B 1 272 ? -15.102 -13.844 2.168 1 94.5 272 ILE B C 1
ATOM 4551 O O . ILE B 1 272 ? -15.648 -14.938 2.334 1 94.5 272 ILE B O 1
ATOM 4555 N N . SER B 1 273 ? -14.297 -13.344 3.072 1 93.94 273 SER B N 1
ATOM 4556 C CA . SER B 1 273 ? -13.969 -14.031 4.32 1 93.94 273 SER B CA 1
ATOM 4557 C C . SER B 1 273 ? -15.016 -13.75 5.395 1 93.94 273 SER B C 1
ATOM 4559 O O . SER B 1 273 ? -14.953 -14.305 6.492 1 93.94 273 SER B O 1
ATOM 4561 N N . ASP B 1 274 ? -15.906 -12.891 5.074 1 93.38 274 ASP B N 1
ATOM 4562 C CA . ASP B 1 274 ? -16.984 -12.586 6.012 1 93.38 274 ASP B CA 1
ATOM 4563 C C . ASP B 1 274 ? -17.938 -13.773 6.172 1 93.38 274 ASP B C 1
ATOM 4565 O O . ASP B 1 274 ? -18.594 -14.172 5.215 1 93.38 274 ASP B O 1
ATOM 4569 N N . PRO B 1 275 ? -18.062 -14.289 7.336 1 91.62 275 PRO B N 1
ATOM 4570 C CA . PRO B 1 275 ? -18.922 -15.469 7.535 1 91.62 275 PRO B CA 1
ATOM 4571 C C . PRO B 1 275 ? -20.391 -15.18 7.312 1 91.62 275 PRO B C 1
ATOM 4573 O O . PRO B 1 275 ? -21.188 -16.094 7.121 1 91.62 275 PRO B O 1
ATOM 4576 N N . THR B 1 276 ? -20.75 -13.922 7.262 1 92.31 276 THR B N 1
ATOM 4577 C CA . THR B 1 276 ? -22.156 -13.555 7.117 1 92.31 276 THR B CA 1
ATOM 4578 C C . THR B 1 276 ? -22.5 -13.32 5.652 1 92.31 276 THR B C 1
ATOM 4580 O O . THR B 1 276 ? -23.641 -13 5.324 1 92.31 276 THR B O 1
ATOM 4583 N N . LEU B 1 277 ? -21.5 -13.383 4.824 1 91.81 277 LEU B N 1
ATOM 4584 C CA . LEU B 1 277 ? -21.766 -13.211 3.398 1 91.81 277 LEU B CA 1
ATOM 4585 C C . LEU B 1 277 ? -22.766 -14.242 2.898 1 91.81 277 LEU B C 1
ATOM 4587 O O . LEU B 1 277 ? -22.578 -15.445 3.094 1 91.81 277 LEU B O 1
ATOM 4591 N N . LYS B 1 278 ? -23.906 -13.758 2.316 1 90.38 278 LYS B N 1
ATOM 4592 C CA . LYS B 1 278 ? -24.922 -14.625 1.723 1 90.38 278 LYS B CA 1
ATOM 4593 C C . LYS B 1 278 ? -25.016 -14.406 0.215 1 90.38 278 LYS B C 1
ATOM 4595 O O . LYS B 1 278 ? -25.156 -13.273 -0.249 1 90.38 278 LYS B O 1
ATOM 4600 N N . CYS B 1 279 ? -24.75 -15.406 -0.453 1 87.75 279 CYS B N 1
ATOM 4601 C CA . CYS B 1 279 ? -24.844 -15.32 -1.906 1 87.75 279 CYS B CA 1
ATOM 4602 C C . CYS B 1 279 ? -26.047 -16.094 -2.428 1 87.75 279 CYS B C 1
ATOM 4604 O O . CYS B 1 279 ? -26.391 -17.141 -1.879 1 87.75 279 CYS B O 1
ATOM 4606 N N . GLY B 1 280 ? -27.031 -15.406 -3.039 1 67.38 280 GLY B N 1
ATOM 4607 C CA . GLY B 1 280 ? -28.188 -16.078 -3.602 1 67.38 280 GLY B CA 1
ATOM 4608 C C . GLY B 1 280 ? -27.828 -17.203 -4.551 1 67.38 280 GLY B C 1
ATOM 4609 O O . GLY B 1 280 ? -26.688 -17.312 -4.988 1 67.38 280 GLY B O 1
ATOM 4610 N N . ARG B 1 281 ? -28.641 -18.125 -4.711 1 56.09 281 ARG B N 1
ATOM 4611 C CA . ARG B 1 281 ? -28.484 -19.266 -5.613 1 56.09 281 ARG B CA 1
ATOM 4612 C C . ARG B 1 281 ? -28.109 -18.812 -7.016 1 56.09 281 ARG B C 1
ATOM 4614 O O . ARG B 1 281 ? -28.719 -17.875 -7.551 1 56.09 281 ARG B O 1
ATOM 4621 N N . PRO B 1 282 ? -26.812 -19.109 -7.449 1 49.12 282 PRO B N 1
ATOM 4622 C CA . PRO B 1 282 ? -26.453 -18.734 -8.82 1 49.12 282 PRO B CA 1
ATOM 4623 C C . PRO B 1 282 ? -27.578 -18.953 -9.812 1 49.12 282 PRO B C 1
ATOM 4625 O O . PRO B 1 282 ? -28.312 -19.938 -9.711 1 49.12 282 PRO B O 1
ATOM 4628 N N . LEU B 1 283 ? -28.078 -17.953 -10.344 1 37.88 283 LEU B N 1
ATOM 4629 C CA . LEU B 1 283 ? -29.047 -18.219 -11.398 1 37.88 283 LEU B CA 1
ATOM 4630 C C . LEU B 1 283 ? -28.469 -19.203 -12.422 1 37.88 283 LEU B C 1
ATOM 4632 O O . LEU B 1 283 ? -27.359 -18.984 -12.93 1 37.88 283 LEU B O 1
ATOM 4636 N N . LYS B 1 284 ? -28.781 -20.578 -12.523 1 36.81 284 LYS B N 1
ATOM 4637 C CA . LYS B 1 284 ? -28.594 -21.531 -13.625 1 36.81 284 LYS B CA 1
ATOM 4638 C C . LYS B 1 284 ? -28.781 -20.844 -14.969 1 36.81 284 LYS B C 1
ATOM 4640 O O . LYS B 1 284 ? -29.812 -20.219 -15.219 1 36.81 284 LYS B O 1
ATOM 4645 N N . CYS B 1 285 ? -27.797 -20.344 -15.57 1 33.47 285 CYS B N 1
ATOM 4646 C CA . CYS B 1 285 ? -27.922 -20.031 -17 1 33.47 285 CYS B CA 1
ATOM 4647 C C . CYS B 1 285 ? -28.688 -21.141 -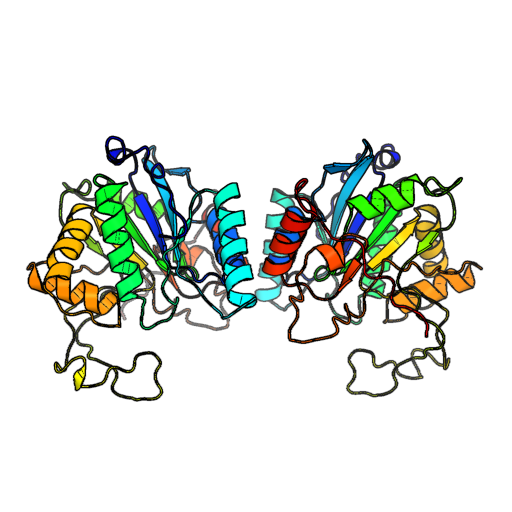17.719 1 33.47 285 CYS B C 1
ATOM 4649 O O . CYS B 1 285 ? -28.281 -22.312 -17.672 1 33.47 285 CYS B O 1
ATOM 4651 N N . GLY B 1 286 ? -29.922 -21.125 -17.922 1 27.7 286 GLY B N 1
ATOM 4652 C CA . GLY B 1 286 ? -30.625 -21.953 -18.875 1 27.7 286 GLY B CA 1
ATOM 4653 C C . GLY B 1 286 ? -29.969 -22 -20.234 1 27.7 286 GLY B C 1
ATOM 4654 O O . GLY B 1 286 ? -29.672 -20.953 -20.828 1 27.7 286 GLY B O 1
ATOM 4655 N N . ALA B 1 287 ? -29.156 -23.094 -20.516 1 26.3 287 ALA B N 1
ATOM 4656 C CA . ALA B 1 287 ? -28.891 -23.531 -21.891 1 26.3 287 ALA B CA 1
ATOM 4657 C C . ALA B 1 287 ? -30.156 -23.484 -22.719 1 26.3 287 ALA B C 1
ATOM 4659 O O . ALA B 1 287 ? -31.031 -24.344 -22.578 1 26.3 287 ALA B O 1
ATOM 4660 N N . ARG B 1 288 ? -30.969 -22.5 -22.984 1 18.89 288 ARG B N 1
ATOM 4661 C CA . ARG B 1 288 ? -31.656 -22.625 -24.266 1 18.89 288 ARG B CA 1
ATOM 4662 C C . ARG B 1 288 ? -30.719 -22.375 -25.422 1 18.89 288 ARG B C 1
ATOM 4664 O O . ARG B 1 288 ? -29.828 -21.531 -25.344 1 18.89 288 ARG B O 1
#

Solvent-accessible surface area (backbone atoms only — not comparable to full-atom values): 30645 Å² total; per-residue (Å²): 114,75,38,75,51,62,57,72,34,65,24,45,88,40,3,56,65,29,41,35,39,36,40,29,45,40,57,66,84,44,45,64,36,54,56,43,33,53,73,37,59,47,34,67,44,67,58,97,87,37,32,34,43,52,35,35,40,31,39,36,53,80,57,73,65,51,23,53,50,40,54,47,45,51,49,54,49,29,73,75,66,56,34,40,37,26,37,90,45,68,58,43,73,70,35,42,27,58,54,50,53,53,46,46,55,47,34,60,63,24,32,57,42,28,15,28,33,39,44,24,41,60,38,42,45,47,35,51,67,56,46,52,54,56,49,72,64,39,82,92,35,78,19,77,38,84,39,38,37,13,31,63,44,66,86,45,45,69,40,75,53,76,88,42,94,65,45,44,58,58,89,80,48,76,63,75,55,48,54,52,19,38,44,61,48,38,30,40,33,13,34,40,34,49,51,50,36,50,58,38,51,75,78,44,82,88,42,47,54,37,36,53,38,51,12,46,27,32,50,75,72,73,48,74,60,39,72,37,89,32,35,27,58,88,39,79,87,66,93,48,92,86,48,65,86,77,44,46,67,81,48,67,77,33,36,32,37,36,78,43,50,53,63,54,43,53,44,47,45,54,49,56,66,34,88,78,63,78,66,74,78,74,76,76,76,74,86,121,114,76,38,77,52,62,58,74,34,64,23,45,89,41,3,55,63,30,40,33,37,37,38,28,43,42,58,65,85,45,46,63,37,54,57,42,33,53,73,37,61,48,36,67,43,66,57,96,87,36,32,34,42,51,36,37,40,31,40,36,54,80,58,72,65,52,22,52,50,42,53,48,44,51,48,53,48,31,72,74,65,56,35,42,37,24,37,90,46,68,59,44,75,69,35,41,26,58,53,50,52,54,45,45,55,48,33,60,63,24,33,56,42,29,16,28,32,40,46,24,40,59,40,42,45,48,36,50,68,55,46,51,53,55,51,71,62,40,81,92,35,78,18,77,38,82,39,39,38,14,32,64,45,66,87,46,46,69,39,74,53,75,87,42,94,65,45,43,55,58,91,79,48,74,63,75,54,48,53,51,20,36,45,61,47,37,31,38,30,11,34,40,34,50,51,48,36,49,60,38,51,77,78,44,82,90,43,49,52,38,35,53,38,50,11,46,27,31,50,75,72,73,46,73,59,40,72,39,89,32,35,28,57,86,38,78,87,66,91,48,95,85,48,65,85,77,45,44,68,79,49,67,77,32,36,33,36,38,76,43,52,52,63,54,42,52,44,46,46,53,49,57,66,34,88,79,65,79,65,73,78,76,77,76,77,73,85,121

InterPro domains:
  IPR002659 Glycosyl transferase, family 31 [PF01762] (32-226)
  IPR002659 Glycosyl transferase, family 31 [PTHR11214] (2-228)

Radius of gyration: 27.43 Å; Cα contacts (8 Å, |Δi|>4): 1117; chains: 2; bounding box: 63×81×65 Å

pLDDT: mean 93.0, std 11.97, range [18.89, 98.88]